Protein AF-A0A1W9QNJ8-F1 (afdb_monomer_lite)

Secondary structure (DSSP, 8-state):
---------SSS-SS-----------TT--HHHHTT--THHHHHHH-GGGSSSEEEEEEEEEEEETTEEEEEEEEEEE-TT-SSS-SEEEEE-SS---HHHHHHHHHHHHHHHHHHHHPPS--EEEEEEEEEEE-SSEEEEEEEE-SSS--GGGGGGGGEEEEEEEETTEEEEEEEEESS--GGGEEEEEEEEEEEE-TTSSEEEEEEEEEEEEEETTEEEEEEEEEEEEEEE-TTSPBP--TT--S-----TTS--B-----SS-STTHHHHHHTT--PPPSEEEEEEEEEEEEEEE-S--EE-STT-PPEE-TTTB-GGG-EEEEEEEEEEEEEEEEEETTEEEEEEEEEEEEEEEEEEEBPHHHHHHHHHHHHHHHTS-TTS------PPPPSEEEEEEEEEEEEEEEEEEE-

pLDDT: mean 83.43, std 15.2, range [30.61, 98.5]

Sequence (416 aa):
MKNFTLLSIIVLLFIQTSVFAQNTKPVNSNYLIENGISPRVLDAAASSFMQDGKFIENVIVKIKNNEGEKSYNVDLIFDPAYNEGMDIRAVINTKIVVKKNLKQLKKYLEKSHYFSRMSRKYLYDESTLKLISKSDNDLELEFYYQKNNIDPYLNYIKKIKGNIFIKDGVLDRVVLTNIKPLKNHITKYTKEVKFAKLDAGGYIITNTTENMTVEKKNSKTEIEISKNTTQYTDNENKELSWKGKPVEHKDYSNEETVNVKLGGTLPFLGKAATKMGFKLPRPFGIAAFVYAHNQNMEFTGLQVGIDGGDKVDLNSLFELEKSAVTQSTYMPLFKADLWIFPFLNVMVIGGAGQNELNGELVINEDKRKFVNDLGDALGNLPGWIIDWPDIPNVPRSMPIKTTITSEVYGGGFTLA

Foldseek 3Di:
DDDDDDDDDDPPDDDDDDDDDPPPQPDPDDLCVVLQHDPLVVVCLLPVLSDAFWFKKWKWKWKQKPVGIDIWTKIWTAALVDQQAFRIWIFGPDPDDDPVNLVVVQVVSLLSRLCSQVFDTDQWDPVAWDWDDDDPFKTKIKTAGDCPDGDPSSNQSNQKIKIWIGGNSHTAWIKIWGNQQDPQQFGTKIKIWGWFAFPVGYIHTAKIWIWTWHDDPPIIMIMIMIIGIQWTAHPVRHTGDGPPRDPDDDDCVPGDISGDRQDDPPQVCSSVCVSSSDDFDHFKDKDKDKDWDKDKDFDPFDWDDDPPDDTDGCCLFFPRRPKIKIKIKIKMKMKMWGHNHRFKIKMKMWIKIKIKIKIKTFTDPVVLCVQVVVLVVVVPDDVVVDDDPRRDRDDGIDIDTDMDMDIDIDIDMGGD

Structure (mmCIF, N/CA/C/O backbone):
data_AF-A0A1W9QNJ8-F1
#
_entry.id   AF-A0A1W9QNJ8-F1
#
loop_
_atom_site.group_PDB
_atom_site.id
_atom_site.type_symbol
_atom_site.label_atom_id
_atom_site.label_alt_id
_atom_site.label_comp_id
_atom_site.label_asym_id
_atom_site.label_entity_id
_atom_site.label_seq_id
_atom_site.pdbx_PDB_ins_code
_atom_site.Cartn_x
_atom_site.Cartn_y
_atom_site.Cartn_z
_atom_site.occupancy
_atom_site.B_iso_or_equiv
_atom_site.auth_seq_id
_atom_site.auth_comp_id
_atom_site.auth_asym_id
_atom_site.auth_atom_id
_atom_site.pdbx_PDB_model_num
ATOM 1 N N . MET A 1 1 ? -35.539 -58.472 61.396 1.00 35.50 1 MET A N 1
ATOM 2 C CA . MET A 1 1 ? -35.180 -59.654 60.573 1.00 35.50 1 MET A CA 1
ATOM 3 C C . MET A 1 1 ? -35.443 -59.279 59.120 1.00 35.50 1 MET A C 1
ATOM 5 O O . MET A 1 1 ? -36.554 -58.864 58.841 1.00 35.50 1 MET A O 1
ATOM 9 N N . LYS A 1 2 ? -34.389 -59.030 58.324 1.00 37.75 2 LYS A N 1
ATOM 10 C CA . LYS A 1 2 ? -33.803 -59.966 57.327 1.00 37.75 2 LYS A CA 1
ATOM 11 C C . LYS A 1 2 ? -34.854 -60.403 56.277 1.00 37.75 2 LYS A C 1
ATOM 13 O O . LYS A 1 2 ? -35.843 -60.986 56.682 1.00 37.75 2 LYS A O 1
ATOM 18 N N . ASN A 1 3 ? -34.728 -60.200 54.963 1.00 33.09 3 ASN A N 1
ATOM 19 C CA . ASN A 1 3 ? -33.534 -60.075 54.125 1.00 33.09 3 ASN A CA 1
ATOM 20 C C . ASN A 1 3 ? -33.822 -59.387 52.774 1.00 33.09 3 ASN A C 1
ATOM 22 O O . ASN A 1 3 ? -34.882 -59.560 52.181 1.00 33.09 3 ASN A O 1
ATOM 26 N N . PHE A 1 4 ? -32.793 -58.682 52.304 1.00 38.09 4 PHE A N 1
ATOM 27 C CA . PHE A 1 4 ? -32.527 -58.259 50.927 1.00 38.09 4 PHE A CA 1
ATOM 28 C C . PHE A 1 4 ? -32.351 -59.455 49.970 1.00 38.09 4 PHE A C 1
ATOM 30 O O . PHE A 1 4 ? -31.642 -60.394 50.320 1.00 38.09 4 PHE A O 1
ATOM 37 N N . THR A 1 5 ? -32.833 -59.316 48.730 1.00 36.34 5 THR A N 1
ATOM 38 C CA . THR A 1 5 ? -32.225 -59.860 47.492 1.00 36.34 5 THR A CA 1
ATOM 39 C C . THR A 1 5 ? -32.637 -58.931 46.344 1.00 36.34 5 THR A C 1
ATOM 41 O O . THR A 1 5 ? -33.814 -58.827 46.024 1.00 36.34 5 THR A O 1
ATOM 44 N N . LEU A 1 6 ? -31.757 -58.035 45.893 1.00 33.25 6 LEU A N 1
ATOM 45 C CA . LEU A 1 6 ? -30.790 -58.289 44.815 1.00 33.25 6 LEU A CA 1
ATOM 46 C C . LEU A 1 6 ? -31.464 -58.549 43.452 1.00 33.25 6 LEU A C 1
ATOM 48 O O . LEU A 1 6 ? -31.278 -59.592 42.838 1.00 33.25 6 LEU A O 1
ATOM 52 N N . LEU A 1 7 ? -32.238 -57.568 42.986 1.00 31.95 7 LEU A N 1
ATOM 53 C CA . LEU A 1 7 ? -32.415 -57.287 41.560 1.00 31.95 7 LEU A CA 1
ATOM 54 C C . LEU A 1 7 ? -32.620 -55.766 41.422 1.00 31.95 7 LEU A C 1
ATOM 56 O O . LEU A 1 7 ? -33.729 -55.250 41.469 1.00 31.95 7 LEU A O 1
ATOM 60 N N . SER A 1 8 ? -31.560 -54.993 41.639 1.00 31.19 8 SER A N 1
ATOM 61 C CA . SER A 1 8 ? -30.600 -54.622 40.590 1.00 31.19 8 SER A CA 1
ATOM 62 C C . SER A 1 8 ? -31.234 -53.637 39.605 1.00 31.19 8 SER A C 1
ATOM 64 O O . SER A 1 8 ? -31.892 -54.024 38.652 1.00 31.19 8 SER A O 1
ATOM 66 N N . ILE A 1 9 ? -31.238 -52.349 39.959 1.00 36.28 9 ILE A N 1
ATOM 67 C CA . ILE A 1 9 ? -30.134 -51.415 39.641 1.00 36.28 9 ILE A CA 1
ATOM 68 C C . ILE A 1 9 ? -30.145 -51.086 38.138 1.00 36.28 9 ILE A C 1
ATOM 70 O O . ILE A 1 9 ? -29.257 -51.502 37.411 1.00 36.28 9 ILE A O 1
ATOM 74 N N . ILE A 1 10 ? -31.168 -50.360 37.661 1.00 30.61 10 ILE A N 1
ATOM 75 C CA . ILE A 1 10 ? -31.122 -49.651 36.357 1.00 30.61 10 ILE A CA 1
ATOM 76 C C . ILE A 1 10 ? -31.786 -48.250 36.414 1.00 30.61 10 ILE A C 1
ATOM 78 O O . ILE A 1 10 ? -31.562 -47.432 35.534 1.00 30.61 10 ILE A O 1
ATOM 82 N N . VAL A 1 11 ? -32.535 -47.880 37.464 1.00 31.95 11 VAL A N 1
ATOM 83 C CA . VAL A 1 11 ? -33.364 -46.642 37.446 1.00 31.95 11 VAL A CA 1
ATOM 84 C C . VAL A 1 11 ? -32.899 -45.549 38.431 1.00 31.95 11 VAL A C 1
ATOM 86 O O . VAL A 1 11 ? -33.573 -44.549 38.631 1.00 31.95 11 VAL A O 1
ATOM 89 N N . LEU A 1 12 ? -31.709 -45.672 39.026 1.00 30.64 12 LEU A N 1
ATOM 90 C CA . LEU A 1 12 ? -31.221 -44.719 40.041 1.00 30.64 12 LEU A CA 1
ATOM 91 C C . LEU A 1 12 ? -29.763 -44.299 39.813 1.00 30.64 12 LEU A C 1
ATOM 93 O O . LEU A 1 12 ? -28.933 -44.354 40.713 1.00 30.64 12 LEU A O 1
ATOM 97 N N . LEU A 1 13 ? -29.446 -43.883 38.583 1.00 30.89 13 LEU A N 1
ATOM 98 C CA . LEU A 1 13 ? -28.125 -43.339 38.241 1.00 30.89 13 LEU A CA 1
ATOM 99 C C . LEU A 1 13 ? -28.193 -42.179 37.233 1.00 30.89 13 LEU A C 1
ATOM 101 O O . LEU A 1 13 ? -27.364 -42.082 36.339 1.00 30.89 13 LEU A O 1
ATOM 105 N N . PHE A 1 14 ? -29.179 -41.283 37.372 1.00 34.69 14 PHE A N 1
ATOM 106 C CA . PHE A 1 14 ? -29.235 -40.054 36.561 1.00 34.69 14 PHE A CA 1
ATOM 107 C C . PHE A 1 14 ? -29.582 -38.771 37.321 1.00 34.69 14 PHE A C 1
ATOM 109 O O . PHE A 1 14 ? -29.973 -37.781 36.711 1.00 34.69 14 PHE A O 1
ATOM 116 N N . ILE A 1 15 ? -29.387 -38.732 38.642 1.00 41.00 15 ILE A N 1
ATOM 117 C CA . ILE A 1 15 ? -29.412 -37.466 39.383 1.00 41.00 15 ILE A CA 1
ATOM 118 C C . ILE A 1 15 ? -28.297 -37.491 40.427 1.00 41.00 15 ILE A C 1
ATOM 120 O O . ILE A 1 15 ? -28.487 -38.026 41.513 1.00 41.00 15 ILE A O 1
ATOM 124 N N . GLN A 1 16 ? -27.136 -36.954 40.038 1.00 35.75 16 GLN A N 1
ATOM 125 C CA . GLN A 1 16 ? -26.162 -36.178 40.828 1.00 35.75 16 GLN A CA 1
ATOM 126 C C . GLN A 1 16 ? -24.748 -36.340 40.248 1.00 35.75 16 GLN A C 1
ATOM 128 O O . GLN A 1 16 ? -23.967 -37.179 40.679 1.00 35.75 16 GLN A O 1
ATOM 133 N N . THR A 1 17 ? -24.388 -35.451 39.324 1.00 34.91 17 THR A N 1
ATOM 134 C CA . THR A 1 17 ? -23.021 -34.919 39.266 1.00 34.91 17 THR A CA 1
ATOM 135 C C . THR A 1 17 ? -23.119 -33.404 39.218 1.00 34.91 17 THR A C 1
ATOM 137 O O . THR A 1 17 ? -23.254 -32.786 38.163 1.00 34.91 17 THR A O 1
ATOM 140 N N . SER A 1 18 ? -23.105 -32.808 40.404 1.00 34.09 18 SER A N 1
ATOM 141 C CA . SER A 1 18 ? -22.625 -31.452 40.610 1.00 34.09 18 SER A CA 1
ATOM 142 C C . SER A 1 18 ? -21.207 -31.317 40.050 1.00 34.09 18 SER A C 1
ATOM 144 O O . SER A 1 18 ? -20.355 -32.156 40.326 1.00 34.09 18 SER A O 1
ATOM 146 N N . VAL A 1 19 ? -21.001 -30.255 39.269 1.00 42.41 19 VAL A N 1
ATOM 147 C CA . VAL A 1 19 ? -19.830 -29.363 39.272 1.00 42.41 19 VAL A CA 1
ATOM 148 C C . VAL A 1 19 ? -18.533 -29.995 39.793 1.00 42.41 19 VAL A C 1
ATOM 150 O O . VAL A 1 19 ? -18.355 -30.085 40.997 1.00 42.41 19 VAL A O 1
ATOM 153 N N . PHE A 1 20 ? -17.619 -30.359 38.889 1.00 36.31 20 PHE A N 1
ATOM 154 C CA . PHE A 1 20 ? -16.214 -29.919 38.889 1.00 36.31 20 PHE A CA 1
ATOM 155 C C . PHE A 1 20 ? -15.519 -30.398 37.598 1.00 36.31 20 PHE A C 1
ATOM 157 O O . PHE A 1 20 ? -15.323 -31.584 37.374 1.00 36.31 20 PHE A O 1
ATOM 164 N N . ALA A 1 21 ? -15.160 -29.418 36.764 1.00 32.66 21 ALA A N 1
ATOM 165 C CA . ALA A 1 21 ? -14.053 -29.401 35.809 1.00 32.66 21 ALA A CA 1
ATOM 166 C C . ALA A 1 21 ? -13.803 -30.631 34.906 1.00 32.66 21 ALA A C 1
ATOM 168 O O . ALA A 1 21 ? -13.000 -31.506 35.216 1.00 32.66 21 ALA A O 1
ATOM 169 N N . GLN A 1 22 ? -14.231 -30.514 33.650 1.00 32.06 22 GLN A N 1
ATOM 170 C CA . GLN A 1 22 ? -13.251 -30.599 32.567 1.00 32.06 22 GLN A CA 1
ATOM 171 C C . GLN A 1 22 ? -13.170 -29.237 31.890 1.00 32.06 22 GLN A C 1
ATOM 173 O O . GLN A 1 22 ? -13.860 -28.928 30.928 1.00 32.06 22 GLN A O 1
ATOM 178 N N . ASN A 1 23 ? -12.274 -28.414 32.432 1.00 40.62 23 ASN A N 1
ATOM 179 C CA . ASN A 1 23 ? -11.726 -27.226 31.787 1.00 40.62 23 ASN A CA 1
ATOM 180 C C . ASN A 1 23 ? -10.755 -27.664 30.668 1.00 40.62 23 ASN A C 1
ATOM 182 O O . ASN A 1 23 ? -9.621 -27.196 30.571 1.00 40.62 23 ASN A O 1
ATOM 186 N N . THR A 1 24 ? -11.152 -28.655 29.869 1.00 38.31 24 THR A N 1
ATOM 187 C CA . THR A 1 24 ? -10.435 -29.016 28.656 1.00 38.31 24 THR A CA 1
ATOM 188 C C . THR A 1 24 ? -10.818 -27.962 27.641 1.00 38.31 24 THR A C 1
ATOM 190 O O . THR A 1 24 ? -11.959 -27.948 27.175 1.00 38.31 24 THR A O 1
ATOM 193 N N . LYS A 1 25 ? -9.881 -27.054 27.333 1.00 41.50 25 LYS A N 1
ATOM 194 C CA . LYS A 1 25 ? -10.007 -26.178 26.164 1.00 41.50 25 LYS A CA 1
ATOM 195 C C . LYS A 1 25 ? -10.493 -27.048 25.002 1.00 41.50 25 LYS A C 1
ATOM 197 O O . LYS A 1 25 ? -9.871 -28.093 24.775 1.00 41.50 25 LYS A O 1
ATOM 202 N N . PRO A 1 26 ? -11.593 -26.690 24.321 1.00 51.22 26 PRO A N 1
ATOM 203 C CA . PRO A 1 26 ? -12.058 -27.489 23.204 1.00 51.22 26 PRO A CA 1
ATOM 204 C C . PRO A 1 26 ? -10.905 -27.659 22.212 1.00 51.22 26 PRO A C 1
ATOM 206 O O . PRO A 1 26 ? -10.104 -26.740 22.011 1.00 51.22 26 PRO A O 1
ATOM 209 N N . VAL A 1 27 ? -10.772 -28.852 21.635 1.00 52.88 27 VAL A N 1
ATOM 210 C CA . VAL A 1 27 ? -9.726 -29.122 20.645 1.00 52.88 27 VAL A CA 1
ATOM 211 C C . VAL A 1 27 ? -9.900 -28.115 19.502 1.00 52.88 27 VAL A C 1
ATOM 213 O O . VAL A 1 27 ? -10.984 -28.019 18.934 1.00 52.88 27 VAL A O 1
ATOM 216 N N . ASN A 1 28 ? -8.849 -27.345 19.197 1.00 55.56 28 ASN A N 1
ATOM 217 C CA . ASN A 1 28 ? -8.860 -26.230 18.235 1.00 55.56 28 ASN A CA 1
ATOM 218 C C . ASN A 1 28 ? -9.749 -25.023 18.617 1.00 55.56 28 ASN A C 1
ATOM 220 O O . ASN A 1 28 ? -10.307 -24.373 17.735 1.00 55.56 28 ASN A O 1
ATOM 224 N N . SER A 1 29 ? -9.885 -24.703 19.909 1.00 64.56 29 SER A N 1
ATOM 225 C CA . SER A 1 29 ? -10.622 -23.521 20.376 1.00 64.56 29 SER A CA 1
ATOM 226 C C . SER A 1 29 ? -9.733 -22.505 21.092 1.00 64.56 29 SER A C 1
ATOM 228 O O . SER A 1 29 ? -8.834 -22.852 21.862 1.00 64.56 29 SER A O 1
ATOM 230 N N . ASN A 1 30 ? -10.025 -21.229 20.850 1.00 77.69 30 ASN A N 1
ATOM 231 C CA . ASN A 1 30 ? -9.426 -20.083 21.521 1.00 77.69 30 ASN A CA 1
ATOM 232 C C . ASN A 1 30 ? -10.533 -19.188 22.112 1.00 77.69 30 ASN A C 1
ATOM 234 O O . ASN A 1 30 ? -11.709 -19.337 21.778 1.00 77.69 30 ASN A O 1
ATOM 238 N N . TYR A 1 31 ? -10.157 -18.219 22.951 1.00 81.31 31 TYR A N 1
ATOM 239 C CA . TYR A 1 31 ? -11.117 -17.324 23.610 1.00 81.31 31 TYR A CA 1
ATOM 240 C C . TYR A 1 31 ? -12.030 -16.556 22.639 1.00 81.31 31 TYR A C 1
ATOM 242 O O . TYR A 1 31 ? -13.139 -16.189 23.015 1.00 81.31 31 TYR A O 1
ATOM 250 N N . LEU A 1 32 ? -11.598 -16.298 21.402 1.00 86.94 32 LEU A N 1
ATOM 251 C CA . LEU A 1 32 ? -12.436 -15.632 20.402 1.00 86.94 32 LEU A CA 1
ATOM 252 C C . LEU A 1 32 ? -13.525 -16.581 19.901 1.00 86.94 32 LEU A C 1
ATOM 254 O O . LEU A 1 32 ? -14.698 -16.216 19.911 1.00 86.94 32 LEU A O 1
ATOM 258 N N . ILE A 1 33 ? -13.153 -17.811 19.543 1.00 83.94 33 ILE A N 1
ATOM 259 C CA . ILE A 1 33 ? -14.079 -18.847 19.067 1.00 83.94 33 ILE A CA 1
ATOM 260 C C . ILE A 1 33 ? -15.103 -19.198 20.154 1.00 83.94 33 ILE A C 1
ATOM 262 O O . ILE A 1 33 ? -16.291 -19.283 19.854 1.00 83.94 33 ILE A O 1
ATOM 266 N N . GLU A 1 34 ? -14.674 -19.300 21.417 1.00 82.81 34 GLU A N 1
ATOM 267 C CA . GLU A 1 34 ? -15.561 -19.536 22.571 1.00 82.81 34 GLU A CA 1
ATOM 268 C C . GLU A 1 34 ? -16.634 -18.449 22.731 1.00 82.81 34 GLU A C 1
ATOM 270 O O . GLU A 1 34 ? -17.735 -18.731 23.193 1.00 82.81 34 GLU A O 1
ATOM 275 N N . ASN A 1 35 ? -16.339 -17.217 22.304 1.00 83.88 35 ASN A N 1
ATOM 276 C CA . ASN A 1 35 ? -17.273 -16.089 22.329 1.00 83.88 35 ASN A CA 1
ATOM 277 C C . ASN A 1 35 ? -17.958 -15.848 20.965 1.00 83.88 35 ASN A C 1
ATOM 279 O O . ASN A 1 35 ? -18.592 -14.812 20.753 1.00 83.88 35 ASN A O 1
ATOM 283 N N . GLY A 1 36 ? -17.828 -16.774 20.005 1.00 84.50 36 GLY A N 1
ATOM 284 C CA . GLY A 1 36 ? -18.403 -16.638 18.661 1.00 84.50 36 GLY A CA 1
ATOM 285 C C . GLY A 1 36 ? -17.806 -15.482 17.847 1.00 84.50 36 GLY A C 1
ATOM 286 O O . GLY A 1 36 ? -18.458 -14.935 16.956 1.00 84.50 36 GLY A O 1
ATOM 287 N N . ILE A 1 37 ? -16.579 -15.070 18.168 1.00 89.25 37 ILE A N 1
ATOM 288 C CA . ILE A 1 37 ? -15.859 -13.983 17.510 1.00 89.25 37 ILE A CA 1
ATOM 289 C C . ILE A 1 37 ? -14.911 -14.585 16.475 1.00 89.25 37 ILE A C 1
ATOM 291 O O . ILE A 1 37 ? -13.960 -15.293 16.802 1.00 89.25 37 ILE A O 1
ATOM 295 N N . SER A 1 38 ? -15.151 -14.273 15.202 1.00 88.69 38 SER A N 1
ATOM 296 C CA . SER A 1 38 ? -14.244 -14.671 14.125 1.00 88.69 38 SER A CA 1
ATOM 297 C C . SER A 1 38 ? -12.918 -13.910 14.233 1.00 88.69 38 SER A C 1
ATOM 299 O O . SER A 1 38 ? -12.949 -12.678 14.246 1.00 88.69 38 SER A O 1
ATOM 301 N N . PRO A 1 39 ? -11.749 -14.581 14.198 1.00 88.00 39 PRO A N 1
ATOM 302 C CA . PRO A 1 39 ? -10.448 -13.907 14.190 1.00 88.00 39 PRO A CA 1
ATOM 303 C C . PRO A 1 39 ? -10.268 -12.897 13.045 1.00 88.00 39 PRO A C 1
ATOM 305 O O . PRO A 1 39 ? -9.499 -11.949 13.178 1.00 88.00 39 PRO A O 1
ATOM 308 N N . ARG A 1 40 ? -11.026 -13.033 11.941 1.00 86.31 40 ARG A N 1
ATOM 309 C CA . ARG A 1 40 ? -11.013 -12.078 10.814 1.00 86.31 40 ARG A CA 1
ATOM 310 C C . ARG A 1 40 ? -11.411 -10.657 11.230 1.00 86.31 40 ARG A C 1
ATOM 312 O O . ARG A 1 40 ? -11.015 -9.702 10.569 1.00 86.31 40 ARG A O 1
ATOM 319 N N . VAL A 1 41 ? -12.144 -10.490 12.333 1.00 90.38 41 VAL A N 1
ATOM 320 C CA . VAL A 1 41 ? -12.492 -9.163 12.866 1.00 90.38 41 VAL A CA 1
ATOM 321 C C . VAL A 1 41 ? -11.253 -8.372 13.310 1.00 90.38 41 VAL A C 1
ATOM 323 O O . VAL A 1 41 ? -11.240 -7.144 13.258 1.00 90.38 41 VAL A O 1
ATOM 326 N N . LEU A 1 42 ? -10.178 -9.068 13.694 1.00 92.25 42 LEU A N 1
ATOM 327 C CA . LEU A 1 42 ? -8.919 -8.442 14.094 1.00 92.25 42 LEU A CA 1
ATOM 328 C C . LEU A 1 42 ? -8.149 -7.899 12.888 1.00 92.25 42 LEU A C 1
ATOM 330 O O . LEU A 1 42 ? -7.468 -6.884 12.999 1.00 92.25 42 LEU A O 1
ATOM 334 N N . ASP A 1 43 ? -8.321 -8.503 11.713 1.00 90.69 43 ASP A N 1
ATOM 335 C CA . ASP A 1 43 ? -7.796 -7.951 10.465 1.00 90.69 43 ASP A CA 1
ATOM 336 C C . ASP A 1 43 ? -8.528 -6.647 10.096 1.00 90.69 43 ASP A C 1
ATOM 338 O O . ASP A 1 43 ? -7.900 -5.647 9.739 1.00 90.69 43 ASP A O 1
ATOM 342 N N . ALA A 1 44 ? -9.854 -6.617 10.270 1.00 91.62 44 ALA A N 1
ATOM 343 C CA . ALA A 1 44 ? -10.656 -5.404 10.109 1.00 91.62 44 ALA A CA 1
ATOM 344 C C . ALA A 1 44 ? -10.238 -4.303 11.105 1.00 91.62 44 ALA A C 1
ATOM 346 O O . ALA A 1 44 ? -10.193 -3.122 10.752 1.00 91.62 44 ALA A O 1
ATOM 347 N N . ALA A 1 45 ? -9.825 -4.672 12.325 1.00 93.56 45 ALA A N 1
ATOM 348 C CA . ALA A 1 45 ? -9.253 -3.718 13.274 1.00 93.56 45 ALA A CA 1
ATOM 349 C C . ALA A 1 45 ? -7.957 -3.068 12.748 1.00 93.56 45 ALA A C 1
ATOM 351 O O . ALA A 1 45 ? -7.712 -1.884 12.998 1.00 93.56 45 ALA A O 1
ATOM 352 N N . ALA A 1 46 ? -7.131 -3.788 11.978 1.00 91.56 46 ALA A N 1
ATOM 353 C CA . ALA A 1 46 ? -5.961 -3.195 11.330 1.00 91.56 46 ALA A CA 1
ATOM 354 C C . ALA A 1 46 ? -6.379 -2.142 10.288 1.00 91.56 46 ALA A C 1
ATOM 356 O O . ALA A 1 46 ? -5.848 -1.023 10.285 1.00 91.56 46 ALA A O 1
ATOM 357 N N . SER A 1 47 ? -7.369 -2.460 9.448 1.00 91.31 47 SER A N 1
ATOM 358 C CA . SER A 1 47 ? -7.888 -1.572 8.404 1.00 91.31 47 SER A CA 1
ATOM 359 C C . SER A 1 47 ? -9.360 -1.849 8.089 1.00 91.31 47 SER A C 1
ATOM 361 O O . SER A 1 47 ? -9.722 -2.986 7.794 1.00 91.31 47 SER A O 1
ATOM 363 N N . SER A 1 48 ? -10.191 -0.799 8.045 1.00 91.69 48 SER A N 1
ATOM 364 C CA . SER A 1 48 ? -11.624 -0.929 7.741 1.00 91.69 48 SER A CA 1
ATOM 365 C C . SER A 1 48 ? -11.896 -1.499 6.347 1.00 91.69 48 SER A C 1
ATOM 367 O O . SER A 1 48 ? -12.900 -2.176 6.157 1.00 91.69 48 SER A O 1
ATOM 369 N N . PHE A 1 49 ? -10.961 -1.338 5.405 1.00 90.69 49 PHE A N 1
ATOM 370 C CA . PHE A 1 49 ? -11.029 -1.920 4.058 1.00 90.69 49 PHE A CA 1
ATOM 371 C C . PHE A 1 49 ? -10.781 -3.438 4.006 1.00 90.69 49 PHE A C 1
ATOM 373 O O . PHE A 1 49 ? -10.746 -4.005 2.919 1.00 90.69 49 PHE A O 1
ATOM 380 N N . MET A 1 50 ? -10.557 -4.095 5.150 1.00 89.06 50 MET A N 1
ATOM 381 C CA . MET A 1 50 ? -10.546 -5.561 5.252 1.00 89.06 50 MET A CA 1
ATOM 382 C C . MET A 1 50 ? -11.909 -6.141 5.652 1.00 89.06 50 MET A C 1
ATOM 384 O O . MET A 1 50 ? -12.045 -7.363 5.734 1.00 89.06 50 MET A O 1
ATOM 388 N N . GLN A 1 51 ? -12.903 -5.285 5.908 1.00 89.50 51 GLN A N 1
ATOM 389 C CA . GLN A 1 51 ? -14.289 -5.718 6.035 1.00 89.50 51 GLN A CA 1
ATOM 390 C C . GLN A 1 51 ? -14.833 -6.131 4.668 1.00 89.50 51 GLN A C 1
ATOM 392 O O . GLN A 1 51 ? -14.471 -5.558 3.640 1.00 89.50 51 GLN A O 1
ATOM 397 N N . ASP A 1 52 ? -15.717 -7.123 4.676 1.00 88.12 52 ASP A N 1
ATOM 398 C CA . ASP A 1 52 ? -16.495 -7.485 3.495 1.00 88.12 52 ASP A CA 1
ATOM 399 C C . ASP A 1 52 ? -17.605 -6.416 3.266 1.00 88.12 52 ASP A C 1
ATOM 401 O O . ASP A 1 52 ? -17.756 -5.493 4.073 1.00 88.12 52 ASP A O 1
ATOM 405 N N . GLY A 1 53 ? -18.376 -6.500 2.176 1.00 90.44 53 GLY A N 1
ATOM 406 C CA . GLY A 1 53 ? -19.491 -5.581 1.902 1.00 90.44 53 GLY A CA 1
ATOM 407 C C . GLY A 1 53 ? -19.112 -4.190 1.368 1.00 90.44 53 GLY A C 1
ATOM 408 O O . GLY A 1 53 ? -17.984 -3.930 0.945 1.00 90.44 53 GLY A O 1
ATOM 409 N N . LYS A 1 54 ? -20.105 -3.297 1.354 1.00 93.81 54 LYS A N 1
ATOM 410 C CA . LYS A 1 54 ? -20.012 -1.884 0.956 1.00 93.81 54 LYS A CA 1
ATOM 411 C C . LYS A 1 54 ? -20.273 -1.016 2.173 1.00 93.81 54 LYS A C 1
ATOM 413 O O . LYS A 1 54 ? -21.169 -1.322 2.956 1.00 93.81 54 LYS A O 1
ATOM 418 N N . PHE A 1 55 ? -19.552 0.084 2.329 1.00 94.25 55 PHE A N 1
ATOM 419 C CA . PHE A 1 55 ? -19.772 0.963 3.473 1.00 94.25 55 PHE A CA 1
ATOM 420 C C . PHE A 1 55 ? -19.393 2.409 3.196 1.00 94.25 55 PHE A C 1
ATOM 422 O O . PHE A 1 55 ? -18.607 2.715 2.297 1.00 94.25 55 PHE A O 1
ATOM 429 N N . ILE A 1 56 ? -19.955 3.296 4.012 1.00 94.88 56 ILE A N 1
ATOM 430 C CA . ILE A 1 56 ? -19.626 4.716 4.027 1.00 94.88 56 ILE A CA 1
ATOM 431 C C . ILE A 1 56 ? -19.139 5.080 5.425 1.00 94.88 56 ILE A C 1
ATOM 433 O O . ILE A 1 56 ? -19.806 4.792 6.418 1.00 94.88 56 ILE A O 1
ATOM 437 N N . GLU A 1 57 ? -17.979 5.726 5.492 1.00 94.94 57 GLU A N 1
ATOM 438 C CA . GLU A 1 57 ? -17.388 6.248 6.723 1.00 94.94 57 GLU A CA 1
ATOM 439 C C . GLU A 1 57 ? -17.296 7.774 6.644 1.00 94.94 57 GLU A C 1
ATOM 441 O O . GLU A 1 57 ? -16.619 8.315 5.770 1.00 94.94 57 GLU A O 1
ATOM 446 N N . ASN A 1 58 ? -17.908 8.483 7.593 1.00 94.81 58 ASN A N 1
ATOM 447 C CA . ASN A 1 58 ? -17.601 9.891 7.811 1.00 94.81 58 ASN A CA 1
ATOM 448 C C . ASN A 1 58 ? -16.256 10.002 8.536 1.00 94.81 58 ASN A C 1
ATOM 450 O O . ASN A 1 58 ? -16.106 9.483 9.642 1.00 94.81 58 ASN A O 1
ATOM 454 N N . VAL A 1 59 ? -15.283 10.668 7.918 1.00 94.94 59 VAL A N 1
ATOM 455 C CA . VAL A 1 59 ? -13.915 10.797 8.422 1.00 94.94 59 VAL A CA 1
ATOM 456 C C . VAL A 1 59 ? -13.602 12.246 8.756 1.00 94.94 59 VAL A C 1
ATOM 458 O O . VAL A 1 59 ? -13.587 13.121 7.890 1.00 94.94 59 VAL A O 1
ATOM 461 N N . ILE A 1 60 ? -13.266 12.478 10.019 1.00 93.81 60 ILE A N 1
ATOM 462 C CA . ILE A 1 60 ? -12.802 13.759 10.536 1.00 93.81 60 ILE A CA 1
ATOM 463 C C . ILE A 1 60 ? -11.319 13.628 10.875 1.00 93.81 60 ILE A C 1
ATOM 465 O O . ILE A 1 60 ? -10.936 12.807 11.703 1.00 93.81 60 ILE A O 1
ATOM 469 N N . VAL A 1 61 ? -10.479 14.444 10.241 1.00 93.06 61 VAL A N 1
ATOM 470 C CA . VAL A 1 61 ? -9.037 14.511 10.507 1.00 93.06 61 VAL A CA 1
ATOM 471 C C . VAL A 1 61 ? -8.720 15.843 11.162 1.00 93.06 61 VAL A C 1
ATOM 473 O O . VAL A 1 61 ? -8.819 16.881 10.508 1.00 93.06 61 VAL A O 1
ATOM 476 N N . LYS A 1 62 ? -8.283 15.814 12.419 1.00 93.62 62 LYS A N 1
ATOM 477 C CA . LYS A 1 62 ? -7.770 16.981 13.137 1.00 93.62 62 LYS A CA 1
ATOM 478 C C . LYS A 1 62 ? -6.254 16.914 13.211 1.00 93.62 62 LYS A C 1
ATOM 480 O O . LYS A 1 62 ? -5.679 15.883 13.549 1.00 93.62 62 LYS A O 1
ATOM 485 N N . ILE A 1 63 ? -5.598 18.018 12.880 1.00 92.88 63 ILE A N 1
ATOM 486 C CA . ILE A 1 63 ? -4.146 18.165 12.926 1.00 92.88 63 ILE A CA 1
ATOM 487 C C . ILE A 1 63 ? -3.839 19.372 13.794 1.00 92.88 63 ILE A C 1
ATOM 489 O O . ILE A 1 63 ? -4.184 20.495 13.429 1.00 92.88 63 ILE A O 1
ATOM 493 N N . LYS A 1 64 ? -3.149 19.139 14.906 1.00 94.50 64 LYS A N 1
ATOM 494 C CA . LYS A 1 64 ? -2.700 20.168 15.835 1.00 94.50 64 LYS A CA 1
ATOM 495 C C . LYS A 1 64 ? -1.181 20.262 15.798 1.00 94.50 64 LYS A C 1
ATOM 497 O O . LYS A 1 64 ? -0.478 19.283 16.047 1.00 94.50 64 LYS A O 1
ATOM 502 N N . ASN A 1 65 ? -0.665 21.435 15.460 1.00 92.06 65 ASN A N 1
ATOM 503 C CA . ASN A 1 65 ? 0.765 21.732 15.444 1.00 92.06 65 ASN A CA 1
ATOM 504 C C . ASN A 1 65 ? 1.036 23.076 16.144 1.00 92.06 65 ASN A C 1
ATOM 506 O O . ASN A 1 65 ? 0.126 23.703 16.681 1.00 92.06 65 ASN A O 1
ATOM 510 N N . ASN A 1 66 ? 2.289 23.534 16.112 1.00 84.69 66 ASN A N 1
ATOM 511 C CA . ASN A 1 66 ? 2.687 24.819 16.697 1.00 84.69 66 ASN A CA 1
ATOM 512 C C . ASN A 1 66 ? 1.980 26.038 16.056 1.00 84.69 66 ASN A C 1
ATOM 514 O O . ASN A 1 66 ? 1.973 27.106 16.653 1.00 84.69 66 ASN A O 1
ATOM 518 N N . GLU A 1 67 ? 1.422 25.899 14.849 1.00 84.38 67 GLU A N 1
ATOM 519 C CA . GLU A 1 67 ? 0.763 26.977 14.094 1.00 84.38 67 GLU A CA 1
ATOM 520 C C . GLU A 1 67 ? -0.756 27.031 14.341 1.00 84.38 67 GLU A C 1
ATOM 522 O O . GLU A 1 67 ? -1.407 27.984 13.919 1.00 84.38 67 GLU A O 1
ATOM 527 N N . GLY A 1 68 ? -1.336 26.010 14.984 1.00 89.38 68 GLY A N 1
ATOM 528 C CA . GLY A 1 68 ? -2.764 25.928 15.289 1.00 89.38 68 GLY A CA 1
ATOM 529 C C . GLY A 1 68 ? -3.379 24.557 15.003 1.00 89.38 68 GLY A C 1
ATOM 530 O O . GLY A 1 68 ? -2.689 23.551 14.822 1.00 89.38 68 GLY A O 1
ATOM 531 N N . GLU A 1 69 ? -4.710 24.523 14.969 1.00 92.25 69 GLU A N 1
ATOM 532 C CA . GLU A 1 69 ? -5.502 23.324 14.694 1.00 92.25 69 GLU A CA 1
ATOM 533 C C . GLU A 1 69 ? -6.217 23.443 13.343 1.00 92.25 69 GLU A C 1
ATOM 535 O O . GLU A 1 69 ? -6.801 24.476 13.014 1.00 92.25 69 GLU A O 1
ATOM 540 N N . LYS A 1 70 ? -6.160 22.380 12.538 1.00 89.56 70 LYS A N 1
ATOM 541 C CA . LYS A 1 70 ? -6.876 22.258 11.262 1.00 89.56 70 LYS A CA 1
ATOM 542 C C . LYS A 1 70 ? -7.736 21.007 11.297 1.00 89.56 70 LYS A C 1
ATOM 544 O O . LYS A 1 70 ? -7.245 19.952 11.684 1.00 89.56 70 LYS A O 1
ATOM 549 N N . SER A 1 71 ? -8.981 21.119 10.845 1.00 90.50 71 SER A N 1
ATOM 550 C CA . SER A 1 71 ? -9.920 20.002 10.756 1.00 90.50 71 SER A CA 1
ATOM 551 C C . SER A 1 71 ? -10.401 19.816 9.319 1.00 90.50 71 SER A C 1
ATOM 553 O O . SER A 1 71 ? -10.679 20.793 8.621 1.00 90.50 71 SER A O 1
ATOM 555 N N . TYR A 1 72 ? -10.483 18.564 8.879 1.00 88.31 72 TYR A N 1
ATOM 556 C CA . TYR A 1 72 ? -10.973 18.169 7.562 1.00 88.31 72 TYR A CA 1
ATOM 557 C C . TYR A 1 72 ? -12.067 17.122 7.727 1.00 88.31 72 TYR A C 1
ATOM 559 O O . TYR A 1 72 ? -11.877 16.164 8.468 1.00 88.31 72 TYR A O 1
ATOM 567 N N . ASN A 1 73 ? -13.177 17.288 7.013 1.00 91.88 73 ASN A N 1
ATOM 568 C CA . ASN A 1 73 ? -14.291 16.345 6.986 1.00 91.88 73 ASN A CA 1
ATOM 569 C C . ASN A 1 73 ? -14.448 15.776 5.569 1.00 91.88 73 ASN A C 1
ATOM 571 O O . ASN A 1 73 ? -14.581 16.535 4.599 1.00 91.88 73 ASN A O 1
ATOM 575 N N . VAL A 1 74 ? -14.394 14.450 5.466 1.00 91.38 74 VAL A N 1
ATOM 576 C CA . VAL A 1 74 ? -14.473 13.688 4.220 1.00 91.38 74 VAL A CA 1
ATOM 577 C C . VAL A 1 74 ? -15.349 12.464 4.446 1.00 91.38 74 VAL A C 1
ATOM 579 O O . VAL A 1 74 ? -15.095 11.705 5.372 1.00 91.38 74 VAL A O 1
ATOM 582 N N . ASP A 1 75 ? -16.320 12.224 3.575 1.00 93.00 75 ASP A N 1
ATOM 583 C CA . ASP A 1 75 ? -17.016 10.938 3.539 1.00 93.00 75 ASP A CA 1
ATOM 584 C C . ASP A 1 75 ? -16.249 9.983 2.617 1.00 93.00 75 ASP A C 1
ATOM 586 O O . ASP A 1 75 ? -16.028 10.285 1.443 1.00 93.00 75 ASP A O 1
ATOM 590 N N . LEU A 1 76 ? -15.790 8.852 3.152 1.00 93.62 76 LEU A N 1
ATOM 591 C CA . LEU A 1 76 ? -15.170 7.773 2.389 1.00 93.62 76 LEU A CA 1
ATOM 592 C C . LEU A 1 76 ? -16.234 6.758 1.996 1.00 93.62 76 LEU A C 1
ATOM 594 O O . LEU A 1 76 ? -16.973 6.270 2.844 1.00 93.62 76 LEU A O 1
ATOM 598 N N . ILE A 1 77 ? -16.271 6.414 0.715 1.00 92.81 77 ILE A N 1
ATOM 599 C CA . ILE A 1 77 ? -17.215 5.457 0.144 1.00 92.81 77 ILE A CA 1
ATOM 600 C C . ILE A 1 77 ? -16.405 4.257 -0.331 1.00 92.81 77 ILE A C 1
ATOM 602 O O . ILE A 1 77 ? -15.572 4.412 -1.227 1.00 92.81 77 ILE A O 1
ATOM 606 N N . PHE A 1 78 ? -16.646 3.085 0.254 1.00 92.81 78 PHE A N 1
ATOM 607 C CA . PHE A 1 78 ? -16.105 1.813 -0.211 1.00 92.81 78 PHE A CA 1
ATOM 608 C C . PHE A 1 78 ? -17.196 0.996 -0.900 1.00 92.81 78 PHE A C 1
ATOM 610 O O . PHE A 1 78 ? -18.181 0.600 -0.279 1.00 92.81 78 PHE A O 1
ATOM 617 N N . ASP A 1 79 ? -17.004 0.740 -2.189 1.00 90.31 79 ASP A N 1
ATOM 618 C CA . ASP A 1 79 ? -17.888 -0.063 -3.020 1.00 90.31 79 ASP A CA 1
ATOM 619 C C . ASP A 1 79 ? -17.069 -0.975 -3.952 1.00 90.31 79 ASP A C 1
ATOM 621 O O . ASP A 1 79 ? -16.682 -0.550 -5.046 1.00 90.31 79 ASP A O 1
ATOM 625 N N . PRO A 1 80 ? -16.824 -2.244 -3.571 1.00 85.69 80 PRO A N 1
ATOM 626 C CA . PRO A 1 80 ? -16.115 -3.212 -4.410 1.00 85.69 80 PRO A CA 1
ATOM 627 C C . PRO A 1 80 ? -16.817 -3.547 -5.737 1.00 85.69 80 PRO A C 1
ATOM 629 O O . PRO A 1 80 ? -16.200 -4.173 -6.611 1.00 85.69 80 PRO A O 1
ATOM 632 N N . ALA A 1 81 ? -18.094 -3.187 -5.907 1.00 84.19 81 ALA A N 1
ATOM 633 C CA . ALA A 1 81 ? -18.828 -3.411 -7.147 1.00 84.19 81 ALA A CA 1
ATOM 634 C C . ALA A 1 81 ? -18.616 -2.281 -8.169 1.00 84.19 81 ALA A C 1
ATOM 636 O O . ALA A 1 81 ? -18.809 -2.520 -9.363 1.00 84.19 81 ALA A O 1
ATOM 637 N N . TYR A 1 82 ? -18.137 -1.105 -7.750 1.00 81.62 82 TYR A N 1
ATOM 638 C CA . TYR A 1 82 ? -17.975 0.063 -8.615 1.00 81.62 82 TYR A CA 1
ATOM 639 C C . TYR A 1 82 ? -17.088 -0.242 -9.835 1.00 81.62 82 TYR A C 1
ATOM 641 O O . TYR A 1 82 ? -16.033 -0.872 -9.740 1.00 81.62 82 TYR A O 1
ATOM 649 N N . ASN A 1 83 ? -17.555 0.120 -11.026 1.00 69.12 83 ASN A N 1
ATOM 650 C CA . ASN A 1 83 ? -16.986 -0.303 -12.312 1.00 69.12 83 ASN A CA 1
ATOM 651 C C . ASN A 1 83 ? -16.124 0.776 -12.990 1.00 69.12 83 ASN A C 1
ATOM 653 O O . ASN A 1 83 ? -15.287 0.449 -13.831 1.00 69.12 83 ASN A O 1
ATOM 657 N N . GLU A 1 84 ? -16.293 2.048 -12.629 1.00 66.69 84 GLU A N 1
ATOM 658 C CA . GLU A 1 84 ? -15.637 3.170 -13.313 1.00 66.69 84 GLU A CA 1
ATOM 659 C C . GLU A 1 84 ? -14.317 3.625 -12.682 1.00 66.69 84 GLU A C 1
ATOM 661 O O . GLU A 1 84 ? -13.736 4.634 -13.091 1.00 66.69 84 GLU A O 1
ATOM 666 N N . GLY A 1 85 ? -13.796 2.903 -11.697 1.00 67.25 85 GLY A N 1
ATOM 667 C CA . GLY A 1 85 ? -12.626 3.374 -10.982 1.00 67.25 85 GLY A CA 1
ATOM 668 C C . GLY A 1 85 ? -12.147 2.427 -9.905 1.00 67.25 85 GLY A C 1
ATOM 669 O O . GLY A 1 85 ? -12.325 1.215 -9.977 1.00 67.25 85 GLY A O 1
ATOM 670 N N . MET A 1 86 ? -11.506 3.025 -8.914 1.00 77.00 86 MET A N 1
ATOM 671 C CA . MET A 1 86 ? -11.172 2.353 -7.672 1.00 77.00 86 MET A CA 1
ATOM 672 C C . MET A 1 86 ? -12.425 2.156 -6.827 1.00 77.00 86 MET A C 1
ATOM 674 O O . MET A 1 86 ? -13.365 2.947 -6.907 1.00 77.00 86 MET A O 1
ATOM 678 N N . ASP A 1 87 ? -12.394 1.157 -5.957 1.00 84.44 87 ASP A N 1
ATOM 679 C CA . ASP A 1 87 ? -13.513 0.835 -5.069 1.00 84.44 87 ASP A CA 1
ATOM 680 C C . ASP A 1 87 ? -13.648 1.832 -3.919 1.00 84.44 87 ASP A C 1
ATOM 682 O O . ASP A 1 87 ? -14.610 1.781 -3.166 1.00 84.44 87 ASP A O 1
ATOM 686 N N . ILE A 1 88 ? -12.678 2.737 -3.764 1.00 89.19 88 ILE A N 1
ATOM 687 C CA . ILE A 1 88 ? -12.664 3.751 -2.716 1.00 89.19 88 ILE A CA 1
ATOM 688 C C . ILE A 1 88 ? -12.748 5.133 -3.351 1.00 89.19 88 ILE A C 1
ATOM 690 O O . ILE A 1 88 ? -11.883 5.538 -4.135 1.00 89.19 88 ILE A O 1
ATOM 694 N N . ARG A 1 89 ? -13.774 5.877 -2.951 1.00 90.31 89 ARG A N 1
ATOM 695 C CA . ARG A 1 89 ? -14.043 7.255 -3.362 1.00 90.31 89 ARG A CA 1
ATOM 696 C C . ARG A 1 89 ? -14.163 8.145 -2.130 1.00 90.31 89 ARG A C 1
ATOM 698 O O . ARG A 1 89 ? -14.342 7.654 -1.018 1.00 90.31 89 ARG A O 1
ATOM 705 N N . ALA A 1 90 ? -14.044 9.453 -2.326 1.00 90.88 90 ALA A N 1
ATOM 706 C CA . ALA A 1 90 ? -14.172 10.419 -1.244 1.00 90.88 90 ALA A CA 1
ATOM 707 C C . ALA A 1 90 ? -15.024 11.620 -1.651 1.00 90.88 90 ALA A C 1
ATOM 709 O O . ALA A 1 90 ? -14.811 12.173 -2.728 1.00 90.88 90 ALA A O 1
ATOM 710 N N . VAL A 1 91 ? -15.912 12.067 -0.768 1.00 90.56 91 VAL A N 1
ATOM 711 C CA . VAL A 1 91 ? -16.651 13.329 -0.900 1.00 90.56 91 VAL A CA 1
ATOM 712 C C . VAL A 1 91 ? -16.110 14.309 0.126 1.00 90.56 91 VAL A C 1
ATOM 714 O O . VAL A 1 91 ? -16.033 14.015 1.319 1.00 90.56 91 VAL A O 1
ATOM 717 N N . ILE A 1 92 ? -15.645 15.464 -0.346 1.00 86.94 92 ILE A N 1
ATOM 718 C CA . ILE A 1 92 ? -15.048 16.484 0.513 1.00 86.94 92 ILE A CA 1
ATOM 719 C C . ILE A 1 92 ? -16.161 17.395 1.025 1.00 86.94 92 ILE A C 1
ATOM 721 O O . ILE A 1 92 ? -16.673 18.226 0.287 1.00 86.94 92 ILE A O 1
ATOM 725 N N . ASN A 1 93 ? -16.447 17.319 2.323 1.00 84.44 93 ASN A N 1
ATOM 726 C CA . ASN A 1 93 ? -17.459 18.159 2.972 1.00 84.44 93 ASN A CA 1
ATOM 727 C C . ASN A 1 93 ? -16.903 19.519 3.438 1.00 84.44 93 ASN A C 1
ATOM 729 O O . ASN A 1 93 ? -17.611 20.344 4.010 1.00 84.44 93 ASN A O 1
ATOM 733 N N . THR A 1 94 ? -15.602 19.758 3.250 1.00 78.81 94 THR A N 1
ATOM 734 C CA . THR A 1 94 ? -14.915 20.958 3.747 1.00 78.81 94 THR A CA 1
ATOM 735 C C . THR A 1 94 ? -14.795 22.004 2.637 1.00 78.81 94 THR A C 1
ATOM 737 O O . THR A 1 94 ? -14.212 21.722 1.594 1.00 78.81 94 THR A O 1
ATOM 740 N N . LYS A 1 95 ? -15.280 23.233 2.872 1.00 68.25 95 LYS A N 1
ATOM 741 C CA . LYS A 1 95 ? -15.402 24.288 1.840 1.00 68.25 95 LYS A CA 1
ATOM 742 C C . LYS A 1 95 ? -14.085 24.712 1.171 1.00 68.25 95 LYS A C 1
ATOM 744 O O . LYS A 1 95 ? -14.108 25.180 0.039 1.00 68.25 95 LYS A O 1
ATOM 749 N N . ILE A 1 96 ? -12.942 24.588 1.853 1.00 67.25 96 ILE A N 1
ATOM 750 C CA . ILE A 1 96 ? -11.635 25.012 1.327 1.00 67.25 96 ILE A CA 1
ATOM 751 C C . ILE A 1 96 ? -10.625 23.881 1.518 1.00 67.25 96 ILE A C 1
ATOM 753 O O . ILE A 1 96 ? -10.151 23.630 2.626 1.00 67.25 96 ILE A O 1
ATOM 757 N N . VAL A 1 97 ? -10.248 23.219 0.421 1.00 69.25 97 VAL A N 1
ATOM 758 C CA . VAL A 1 97 ? -9.170 22.223 0.413 1.00 69.25 97 VAL A CA 1
ATOM 759 C C . VAL A 1 97 ? -8.048 22.677 -0.508 1.00 69.25 97 VAL A C 1
ATOM 761 O O . VAL A 1 97 ? -8.205 22.810 -1.718 1.00 69.25 97 VAL A O 1
ATOM 764 N N . VAL A 1 98 ? -6.866 22.883 0.071 1.00 74.19 98 VAL A N 1
ATOM 765 C CA . VAL A 1 98 ? -5.658 23.245 -0.679 1.00 74.19 98 VAL A CA 1
ATOM 766 C C . VAL A 1 98 ? -5.270 22.101 -1.627 1.00 74.19 98 VAL A C 1
ATOM 768 O O . VAL A 1 98 ? -5.277 20.933 -1.236 1.00 74.19 98 VAL A O 1
ATOM 771 N N . LYS A 1 99 ? -4.828 22.420 -2.853 1.00 75.62 99 LYS A N 1
ATOM 772 C CA . LYS A 1 99 ? -4.406 21.449 -3.893 1.00 75.62 99 LYS A CA 1
ATOM 773 C C . LYS A 1 99 ? -3.450 20.356 -3.383 1.00 75.62 99 LYS A C 1
ATOM 775 O O . LYS A 1 99 ? -3.526 19.202 -3.807 1.00 75.62 99 LYS A O 1
ATOM 780 N N . LYS A 1 100 ? -2.551 20.703 -2.454 1.00 74.38 100 LYS A N 1
ATOM 781 C CA . LYS A 1 100 ? -1.625 19.760 -1.802 1.00 74.38 100 LYS A CA 1
ATOM 782 C C . LYS A 1 100 ? -2.364 18.667 -1.017 1.00 74.38 100 LYS A C 1
ATOM 784 O O . LYS A 1 100 ? -1.991 17.501 -1.133 1.00 74.38 100 LYS A O 1
ATOM 789 N N . ASN A 1 101 ? -3.411 19.027 -0.278 1.00 79.38 101 ASN A N 1
ATOM 790 C CA . ASN A 1 101 ? -4.209 18.099 0.525 1.00 79.38 101 ASN A CA 1
ATOM 791 C C . ASN A 1 101 ? -5.027 17.172 -0.379 1.00 79.38 101 ASN A C 1
ATOM 793 O O . ASN A 1 101 ? -5.047 15.966 -0.159 1.00 79.38 101 ASN A O 1
ATOM 797 N N . LEU A 1 102 ? -5.580 17.701 -1.476 1.00 81.88 102 LEU A N 1
ATOM 798 C CA . LEU A 1 102 ? -6.260 16.892 -2.492 1.00 81.88 102 LEU A CA 1
ATOM 799 C C . LEU A 1 102 ? -5.324 15.834 -3.107 1.00 81.88 102 LEU A C 1
ATOM 801 O O . LEU A 1 102 ? -5.705 14.679 -3.277 1.00 81.88 102 LEU A O 1
ATOM 805 N N . LYS A 1 103 ? -4.068 16.196 -3.408 1.00 83.44 103 LYS A N 1
ATOM 806 C CA . LYS A 1 103 ? -3.061 15.242 -3.909 1.00 83.44 103 LYS A CA 1
ATOM 807 C C . LYS A 1 103 ? -2.741 14.148 -2.883 1.00 83.44 103 LYS A C 1
ATOM 809 O O . LYS A 1 103 ? -2.535 12.998 -3.266 1.00 83.44 103 LYS A O 1
ATOM 814 N N . GLN A 1 104 ? -2.677 14.497 -1.598 1.00 83.19 104 GLN A N 1
ATOM 815 C CA . GLN A 1 104 ? -2.452 13.528 -0.523 1.00 83.19 104 GLN A CA 1
ATOM 816 C C . GLN A 1 104 ? -3.645 12.586 -0.350 1.00 83.19 104 GLN A C 1
ATOM 818 O O . GLN A 1 104 ? -3.425 11.381 -0.268 1.00 83.19 104 GLN A O 1
ATOM 823 N N . LEU A 1 105 ? -4.875 13.110 -0.391 1.00 85.69 105 LEU A N 1
ATOM 824 C CA . LEU A 1 105 ? -6.098 12.311 -0.365 1.00 85.69 105 LEU A CA 1
ATOM 825 C C . LEU A 1 105 ? -6.136 11.334 -1.543 1.00 85.69 105 LEU A C 1
ATOM 827 O O . LEU A 1 105 ? -6.260 10.138 -1.324 1.00 85.69 105 LEU A O 1
ATOM 831 N N . LYS A 1 106 ? -5.904 11.797 -2.777 1.00 86.56 106 LYS A N 1
ATOM 832 C CA . LYS A 1 106 ? -5.828 10.918 -3.960 1.00 86.56 106 LYS A CA 1
ATOM 833 C C . LYS A 1 106 ? -4.814 9.787 -3.783 1.00 86.56 106 LYS A C 1
ATOM 835 O O . LYS A 1 106 ? -5.122 8.635 -4.055 1.00 86.56 106 LYS A O 1
ATOM 840 N N . LYS A 1 107 ? -3.622 10.101 -3.264 1.00 85.69 107 LYS A N 1
ATOM 841 C CA . LYS A 1 107 ? -2.593 9.093 -2.973 1.00 85.69 107 LYS A CA 1
ATOM 842 C C . LYS A 1 107 ? -3.024 8.124 -1.869 1.00 85.69 107 LYS A C 1
ATOM 844 O O . LYS A 1 107 ? -2.614 6.970 -1.900 1.00 85.69 107 LYS A O 1
ATOM 849 N N . TYR A 1 108 ? -3.783 8.583 -0.877 1.00 87.19 108 TYR A N 1
ATOM 850 C CA . TYR A 1 108 ? -4.353 7.716 0.149 1.00 87.19 108 TYR A CA 1
ATOM 851 C C . TYR A 1 108 ? -5.386 6.763 -0.458 1.00 87.19 108 TYR A C 1
ATOM 853 O O . TYR A 1 108 ? -5.219 5.561 -0.308 1.00 87.19 108 TYR A O 1
ATOM 861 N N . LEU A 1 109 ? -6.361 7.279 -1.214 1.00 88.62 109 LEU A N 1
ATOM 862 C CA . LEU A 1 109 ? -7.389 6.475 -1.888 1.00 88.62 109 LEU A CA 1
ATOM 863 C C . LEU A 1 109 ? -6.766 5.413 -2.798 1.00 88.62 109 LEU A C 1
ATOM 865 O O . LEU A 1 109 ? -7.126 4.246 -2.710 1.00 88.62 109 LEU A O 1
ATOM 869 N N . GLU A 1 110 ? -5.766 5.799 -3.595 1.00 86.25 110 GLU A N 1
ATOM 870 C CA . GLU A 1 110 ? -5.020 4.882 -4.462 1.00 86.25 110 GLU A CA 1
ATOM 871 C C . GLU A 1 110 ? -4.376 3.738 -3.673 1.00 86.25 110 GLU A C 1
ATOM 873 O O . GLU A 1 110 ? -4.539 2.566 -4.002 1.00 86.25 110 GLU A O 1
ATOM 878 N N . LYS A 1 111 ? -3.656 4.064 -2.598 1.00 85.44 111 LYS A N 1
ATOM 879 C CA . LYS A 1 111 ? -3.007 3.049 -1.766 1.00 85.44 111 LYS A CA 1
ATOM 880 C C . LYS A 1 111 ? -4.012 2.147 -1.063 1.00 85.44 111 LYS A C 1
ATOM 882 O O . LYS A 1 111 ? -3.780 0.946 -1.001 1.00 85.44 111 LYS A O 1
ATOM 887 N N . SER A 1 112 ? -5.085 2.722 -0.530 1.00 87.81 112 SER A N 1
ATOM 888 C CA . SER A 1 112 ? -6.135 1.978 0.157 1.00 87.81 112 SER A CA 1
ATOM 889 C C . SER A 1 112 ? -6.859 1.033 -0.801 1.00 87.81 112 SER A C 1
ATOM 891 O O . SER A 1 112 ? -7.163 -0.086 -0.408 1.00 87.81 112 SER A O 1
ATOM 893 N N . HIS A 1 113 ? -7.062 1.438 -2.060 1.00 86.44 113 HIS A N 1
ATOM 894 C CA . HIS A 1 113 ? -7.664 0.599 -3.099 1.00 86.44 113 HIS A CA 1
ATOM 895 C C . HIS A 1 113 ? -6.802 -0.632 -3.360 1.00 86.44 113 HIS A C 1
ATOM 897 O O . HIS A 1 113 ? -7.260 -1.760 -3.182 1.00 86.44 113 HIS A O 1
ATOM 903 N N . TYR A 1 114 ? -5.523 -0.422 -3.685 1.00 83.19 114 TYR A N 1
ATOM 904 C CA . TYR A 1 114 ? -4.585 -1.525 -3.904 1.00 83.19 114 TYR A CA 1
ATOM 905 C C . TYR A 1 114 ? -4.486 -2.439 -2.687 1.00 83.19 114 TYR A C 1
ATOM 907 O O . TYR A 1 114 ? -4.530 -3.656 -2.829 1.00 83.19 114 TYR A O 1
ATOM 915 N N . PHE A 1 115 ? -4.405 -1.849 -1.494 1.00 84.69 115 PHE A N 1
ATOM 916 C CA . PHE A 1 115 ? -4.408 -2.593 -0.247 1.00 84.69 115 PHE A CA 1
ATOM 917 C C . PHE A 1 115 ? -5.678 -3.449 -0.105 1.00 84.69 115 PHE A C 1
ATOM 919 O O . PHE A 1 115 ? -5.566 -4.641 0.140 1.00 84.69 115 PHE A O 1
ATOM 926 N N . SER A 1 116 ? -6.874 -2.896 -0.324 1.00 85.44 116 SER A N 1
ATOM 927 C CA . SER A 1 116 ? -8.134 -3.646 -0.194 1.00 85.44 116 SER A CA 1
ATOM 928 C C . SER A 1 116 ? -8.221 -4.858 -1.133 1.00 85.44 116 SER A C 1
ATOM 930 O O . SER A 1 116 ? -8.828 -5.866 -0.784 1.00 85.44 116 SER A O 1
ATOM 932 N N . ARG A 1 117 ? -7.575 -4.786 -2.306 1.00 83.25 117 ARG A N 1
ATOM 933 C CA . ARG A 1 117 ? -7.586 -5.852 -3.319 1.00 83.25 117 ARG A CA 1
ATOM 934 C C . ARG A 1 117 ? -6.479 -6.884 -3.149 1.00 83.25 117 ARG A C 1
ATOM 936 O O . ARG A 1 117 ? -6.719 -8.063 -3.383 1.00 83.25 117 ARG A O 1
ATOM 943 N N . MET A 1 118 ? -5.287 -6.450 -2.749 1.00 78.06 118 MET A N 1
ATOM 944 C CA . MET A 1 118 ? -4.102 -7.309 -2.655 1.00 78.06 118 MET A CA 1
ATOM 945 C C . MET A 1 118 ? -3.845 -7.838 -1.241 1.00 78.06 118 MET A C 1
ATOM 947 O O . MET A 1 118 ? -3.043 -8.761 -1.072 1.00 78.06 118 MET A O 1
ATOM 951 N N . SER A 1 119 ? -4.498 -7.263 -0.225 1.00 76.12 119 SER A N 1
ATOM 952 C CA . SER A 1 119 ? -4.278 -7.657 1.161 1.00 76.12 119 SER A CA 1
ATOM 953 C C . SER A 1 119 ? -4.674 -9.109 1.389 1.00 76.12 119 SER A C 1
ATOM 955 O O . SER A 1 119 ? -5.727 -9.590 0.966 1.00 76.12 119 SER A O 1
ATOM 957 N N . ARG A 1 120 ? -3.806 -9.811 2.113 1.00 68.44 120 ARG A N 1
ATOM 958 C CA . ARG A 1 120 ? -4.048 -11.182 2.546 1.00 68.44 120 ARG A CA 1
ATOM 959 C C . ARG A 1 120 ? -4.967 -11.179 3.765 1.00 68.44 120 ARG A C 1
ATOM 961 O O . ARG A 1 120 ? -4.882 -10.297 4.616 1.00 68.44 120 ARG A O 1
ATOM 968 N N . LYS A 1 121 ? -5.818 -12.198 3.858 1.00 70.06 121 LYS A N 1
ATOM 969 C CA . LYS A 1 121 ? -6.605 -12.498 5.064 1.00 70.06 121 LYS A CA 1
ATOM 970 C C . LYS A 1 121 ? -5.705 -13.200 6.095 1.00 70.06 121 LYS A C 1
ATOM 972 O O . LYS A 1 121 ? -4.719 -13.821 5.698 1.00 70.06 121 LYS A O 1
ATOM 977 N N . TYR A 1 122 ? -6.070 -13.140 7.375 1.00 75.81 122 TYR A N 1
ATOM 978 C CA . TYR A 1 122 ? -5.390 -13.781 8.511 1.00 75.81 122 TYR A CA 1
ATOM 979 C C . TYR A 1 122 ? -4.052 -13.128 8.901 1.00 75.81 122 TYR A C 1
ATOM 981 O O . TYR A 1 122 ? -3.019 -13.792 8.981 1.00 75.81 122 TYR A O 1
ATOM 989 N N . LEU A 1 123 ? -4.062 -11.813 9.147 1.00 86.69 123 LEU A N 1
ATOM 990 C CA . LEU A 1 123 ? -2.888 -11.065 9.625 1.00 86.69 123 LEU A CA 1
ATOM 991 C C . LEU A 1 123 ? -2.626 -11.286 11.116 1.00 86.69 123 LE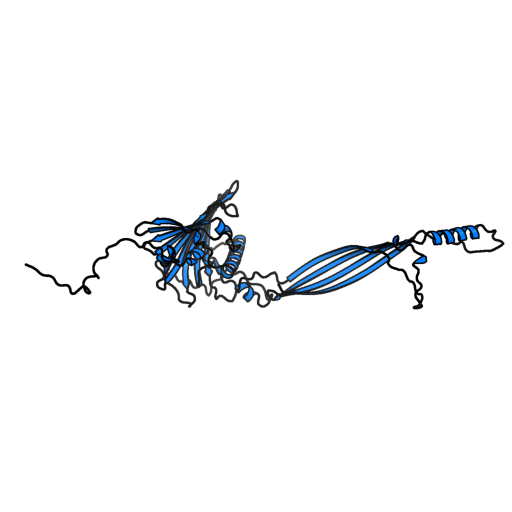U A C 1
ATOM 993 O O . LEU A 1 123 ? -1.498 -11.117 11.584 1.00 86.69 123 LEU A O 1
ATOM 997 N N . TYR A 1 124 ? -3.676 -11.601 11.865 1.00 87.88 124 TYR A N 1
ATOM 998 C CA . TYR A 1 124 ? -3.618 -11.992 13.265 1.00 87.88 124 TYR A CA 1
ATOM 999 C C . TYR A 1 124 ? -2.746 -13.244 13.484 1.00 87.88 124 TYR A C 1
ATOM 1001 O O . TYR A 1 124 ? -2.835 -14.219 12.736 1.00 87.88 124 TYR A O 1
ATOM 1009 N N . ASP A 1 125 ? -1.901 -13.216 14.520 1.00 89.94 125 ASP A N 1
ATOM 1010 C CA . ASP A 1 125 ? -1.104 -14.365 14.953 1.00 89.94 125 ASP A CA 1
ATOM 1011 C C . ASP A 1 125 ? -1.732 -15.012 16.193 1.00 89.94 125 ASP A C 1
ATOM 1013 O O . ASP A 1 125 ? -1.561 -14.544 17.324 1.00 89.94 125 ASP A O 1
ATOM 1017 N N . GLU A 1 126 ? -2.453 -16.111 15.972 1.00 87.50 126 GLU A N 1
ATOM 1018 C CA . GLU A 1 126 ? -3.161 -16.851 17.019 1.00 87.50 126 GLU A CA 1
ATOM 1019 C C . GLU A 1 126 ? -2.244 -17.346 18.139 1.00 87.50 126 GLU A C 1
ATOM 1021 O O . GLU A 1 126 ? -2.634 -17.331 19.308 1.00 87.50 126 GLU A O 1
ATOM 1026 N N . SER A 1 127 ? -0.995 -17.694 17.814 1.00 89.00 127 SER A N 1
ATOM 1027 C CA . SER A 1 127 ? -0.023 -18.183 18.798 1.00 89.00 127 SER A CA 1
ATOM 1028 C C . SER A 1 127 ? 0.340 -17.136 19.857 1.00 89.00 127 SER A C 1
ATOM 1030 O O . SER A 1 127 ? 0.859 -17.472 20.922 1.00 89.00 127 SER A O 1
ATOM 1032 N N . THR A 1 128 ? 0.053 -15.862 19.578 1.00 92.25 128 THR A N 1
ATOM 1033 C CA . THR A 1 128 ? 0.366 -14.736 20.460 1.00 92.25 128 THR A CA 1
ATOM 1034 C C . THR A 1 128 ? -0.792 -14.321 21.361 1.00 92.25 128 THR A C 1
ATOM 1036 O O . THR A 1 128 ? -0.611 -13.435 22.197 1.00 92.25 128 THR A O 1
ATOM 1039 N N . LEU A 1 129 ? -1.970 -14.940 21.211 1.00 92.50 129 LEU A N 1
ATOM 1040 C CA . LEU A 1 129 ? -3.146 -14.583 21.993 1.00 92.50 129 LEU A CA 1
ATOM 1041 C C . LEU A 1 129 ? -2.943 -14.916 23.469 1.00 92.50 129 LEU A C 1
ATOM 1043 O O . LEU A 1 129 ? -2.770 -16.076 23.851 1.00 92.50 129 LEU A O 1
ATOM 1047 N N . LYS A 1 130 ? -3.032 -13.895 24.314 1.00 92.25 130 LYS A N 1
ATOM 1048 C CA . LYS A 1 130 ? -2.827 -14.022 25.753 1.00 92.25 130 LYS A CA 1
ATOM 1049 C C . LYS A 1 130 ? -3.980 -13.401 26.524 1.00 92.25 130 LYS A C 1
ATOM 1051 O O . LYS A 1 130 ? -4.364 -12.268 26.265 1.00 92.25 130 LYS A O 1
ATOM 1056 N N . LEU A 1 131 ? -4.484 -14.125 27.520 1.00 92.31 131 LEU A N 1
ATOM 1057 C CA . LEU A 1 131 ? -5.420 -13.577 28.497 1.00 92.31 131 LEU A CA 1
ATOM 1058 C C . LEU A 1 131 ? -4.706 -12.556 29.395 1.00 92.31 131 LEU A C 1
ATOM 1060 O O . LEU A 1 131 ? -3.699 -12.898 30.018 1.00 92.31 131 LEU A O 1
ATOM 1064 N N . ILE A 1 132 ? -5.225 -11.329 29.457 1.00 94.00 132 ILE A N 1
ATOM 1065 C CA . ILE A 1 132 ? -4.716 -10.259 30.327 1.00 94.00 132 ILE A CA 1
ATOM 1066 C C . ILE A 1 132 ? -5.563 -10.152 31.589 1.00 94.00 132 ILE A C 1
ATOM 1068 O O . ILE A 1 132 ? -5.020 -10.170 32.692 1.00 94.00 132 ILE A O 1
ATOM 1072 N N . SER A 1 133 ? -6.884 -10.078 31.434 1.00 91.88 133 SER A N 1
ATOM 1073 C CA . SER A 1 133 ? -7.819 -10.016 32.553 1.00 91.88 133 SER A CA 1
ATOM 1074 C C . SER A 1 133 ? -9.132 -10.718 32.208 1.00 91.88 133 SER A C 1
ATOM 1076 O O . SER A 1 133 ? -9.523 -10.806 31.042 1.00 91.88 133 SER A O 1
ATOM 1078 N N . LYS A 1 134 ? -9.788 -11.268 33.233 1.00 90.44 134 LYS A N 1
ATOM 1079 C CA . LYS A 1 134 ? -11.115 -11.879 33.146 1.00 90.44 134 LYS A CA 1
ATOM 1080 C C . LYS A 1 134 ? -11.893 -11.537 34.413 1.00 90.44 134 LYS A C 1
ATOM 1082 O O . LYS A 1 134 ? -11.456 -11.907 35.502 1.00 90.44 134 LYS A O 1
ATOM 1087 N N . SER A 1 135 ? -13.009 -10.840 34.261 1.00 89.38 135 SER A N 1
ATOM 1088 C CA . SER A 1 135 ? -14.076 -10.726 35.258 1.00 89.38 135 SER A CA 1
ATOM 1089 C C . SER A 1 135 ? -15.288 -11.541 34.785 1.00 89.38 135 SER A C 1
ATOM 1091 O O . SER A 1 135 ? -15.224 -12.182 33.732 1.00 89.38 135 SER A O 1
ATOM 1093 N N . ASP A 1 136 ? -16.379 -11.554 35.555 1.00 83.06 136 ASP A N 1
ATOM 1094 C CA . ASP A 1 136 ? -17.589 -12.308 35.190 1.00 83.06 136 ASP A CA 1
ATOM 1095 C C . ASP A 1 136 ? -18.150 -11.883 33.821 1.00 83.06 136 ASP A C 1
ATOM 1097 O O . ASP A 1 136 ? -18.601 -12.731 33.051 1.00 83.06 136 ASP A O 1
ATOM 1101 N N . ASN A 1 137 ? -18.033 -10.592 33.484 1.00 89.56 137 ASN A N 1
ATOM 1102 C CA . ASN A 1 137 ? -18.606 -10.016 32.267 1.00 89.56 137 ASN A CA 1
ATOM 1103 C C . ASN A 1 137 ? -17.574 -9.390 31.319 1.00 89.56 137 ASN A C 1
ATOM 1105 O O . ASN A 1 137 ? -17.887 -9.205 30.144 1.00 89.56 137 ASN A O 1
ATOM 1109 N N . ASP A 1 138 ? -16.361 -9.077 31.781 1.00 93.56 138 ASP A N 1
ATOM 1110 C CA . ASP A 1 138 ? -15.325 -8.460 30.953 1.00 93.56 138 ASP A CA 1
ATOM 1111 C C . ASP A 1 138 ? -14.160 -9.421 30.712 1.00 93.56 138 ASP A C 1
ATOM 1113 O O . ASP A 1 138 ? -13.648 -10.084 31.617 1.00 93.56 138 ASP A O 1
ATOM 1117 N N . LEU A 1 139 ? -13.689 -9.452 29.473 1.00 94.12 139 LEU A N 1
ATOM 1118 C CA . LEU A 1 139 ? -12.549 -10.244 29.047 1.00 94.12 139 LEU A CA 1
ATOM 1119 C C . LEU A 1 139 ? -11.597 -9.362 28.239 1.00 94.12 139 LEU A C 1
ATOM 1121 O O . LEU A 1 139 ? -11.984 -8.774 27.226 1.00 94.12 139 LEU A O 1
ATOM 1125 N N . GLU A 1 140 ? -10.340 -9.297 28.676 1.00 95.81 140 GLU A N 1
ATOM 1126 C CA . GLU A 1 140 ? -9.273 -8.595 27.969 1.00 95.81 140 GLU A CA 1
ATOM 1127 C C . GLU A 1 140 ? -8.215 -9.574 27.465 1.00 95.81 140 GLU A C 1
ATOM 1129 O O . GLU A 1 140 ? -7.618 -10.334 28.236 1.00 95.81 140 GLU A O 1
ATOM 1134 N N . LEU A 1 141 ? -7.944 -9.524 26.161 1.00 94.88 141 LEU A N 1
ATOM 1135 C CA . LEU A 1 141 ? -6.932 -10.346 25.503 1.00 94.88 141 LEU A CA 1
ATOM 1136 C C . LEU A 1 141 ? -5.887 -9.459 24.829 1.00 94.88 141 LEU A C 1
ATOM 1138 O O . LEU A 1 141 ? -6.224 -8.440 24.241 1.00 94.88 141 LEU A O 1
ATOM 1142 N N . GLU A 1 142 ? -4.628 -9.870 24.847 1.00 96.00 142 GLU A N 1
ATOM 1143 C CA . GLU A 1 142 ? -3.547 -9.252 24.081 1.00 96.00 142 GLU A CA 1
ATOM 1144 C C . GLU A 1 142 ? -3.177 -10.138 22.888 1.00 96.00 142 GLU A C 1
ATOM 1146 O O . GLU A 1 142 ? -3.205 -11.364 22.990 1.00 96.00 142 GLU A O 1
ATOM 1151 N N . PHE A 1 143 ? -2.816 -9.524 21.763 1.00 95.38 143 PHE A N 1
ATOM 1152 C CA . PHE A 1 143 ? -2.307 -10.217 20.584 1.00 95.38 143 PHE A CA 1
ATOM 1153 C C . P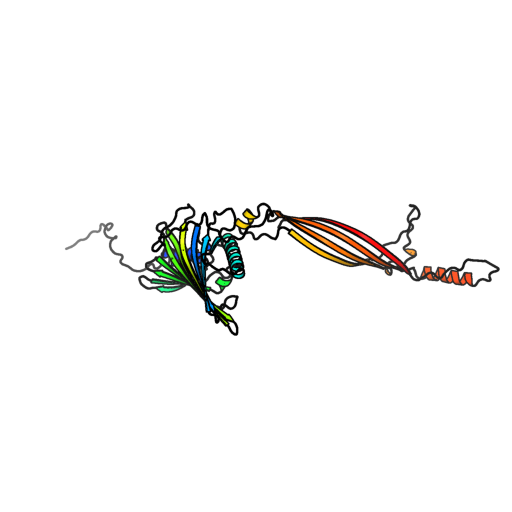HE A 1 143 ? -1.312 -9.367 19.789 1.00 95.38 143 PHE A C 1
ATOM 1155 O O . PHE A 1 143 ? -1.207 -8.148 19.954 1.00 95.38 143 PHE A O 1
ATOM 1162 N N . TYR A 1 144 ? -0.621 -10.024 18.861 1.00 95.38 144 TYR A N 1
ATOM 1163 C CA . TYR A 1 144 ? 0.236 -9.400 17.864 1.00 95.38 144 TYR A CA 1
ATOM 1164 C C . TYR A 1 144 ? -0.162 -9.863 16.458 1.00 95.38 144 TYR A C 1
ATOM 1166 O O . TYR A 1 144 ? -0.802 -10.897 16.266 1.00 95.38 144 TYR A O 1
ATOM 1174 N N . TYR A 1 145 ? 0.214 -9.072 15.456 1.00 93.12 145 TYR A N 1
ATOM 1175 C CA . TYR A 1 145 ? 0.112 -9.484 14.058 1.00 93.12 145 TYR A CA 1
ATOM 1176 C C . TYR A 1 145 ? 1.327 -10.324 13.660 1.00 93.12 145 TYR A C 1
ATOM 1178 O O . TYR A 1 145 ? 2.409 -10.193 14.245 1.00 93.12 145 TYR A O 1
ATOM 1186 N N . GLN A 1 146 ? 1.165 -11.137 12.616 1.00 90.06 146 GLN A N 1
ATOM 1187 C CA . GLN A 1 146 ? 2.254 -11.901 12.012 1.00 90.06 146 GLN A CA 1
ATOM 1188 C C . GLN A 1 146 ? 3.439 -10.986 11.674 1.00 90.06 146 GLN A C 1
ATOM 1190 O O . GLN A 1 146 ? 3.271 -9.806 11.400 1.00 90.06 146 GLN A O 1
ATOM 1195 N N . LYS A 1 147 ? 4.674 -11.495 11.680 1.00 87.75 147 LYS A N 1
ATOM 1196 C CA . LYS A 1 147 ? 5.861 -10.694 11.291 1.00 87.75 147 LYS A CA 1
ATOM 1197 C C . LYS A 1 147 ? 6.236 -10.859 9.819 1.00 87.75 147 LYS A C 1
ATOM 1199 O O . LYS A 1 147 ? 6.826 -9.954 9.214 1.00 87.75 147 LYS A O 1
ATOM 1204 N N . ASN A 1 148 ? 5.876 -12.002 9.251 1.00 85.06 148 ASN A N 1
ATOM 1205 C CA . ASN A 1 148 ? 6.199 -12.405 7.889 1.00 85.06 148 ASN A CA 1
ATOM 1206 C C . ASN A 1 148 ? 4.964 -12.252 7.000 1.00 85.06 148 ASN A C 1
ATOM 1208 O O . ASN A 1 148 ? 3.853 -12.163 7.504 1.00 85.06 148 ASN A O 1
ATOM 1212 N N . ASN A 1 149 ? 5.159 -12.193 5.682 1.00 79.44 149 ASN A N 1
ATOM 1213 C CA . ASN A 1 149 ? 4.070 -12.204 4.694 1.00 79.44 149 ASN A CA 1
ATOM 1214 C C . ASN A 1 149 ? 3.006 -11.093 4.824 1.00 79.44 149 ASN A C 1
ATOM 1216 O O . ASN A 1 149 ? 1.925 -11.219 4.253 1.00 79.44 149 ASN A O 1
ATOM 1220 N N . ILE A 1 150 ? 3.315 -9.990 5.513 1.00 82.06 150 ILE A N 1
ATOM 1221 C CA . ILE A 1 150 ? 2.437 -8.815 5.564 1.00 82.06 150 ILE A CA 1
ATOM 1222 C C . ILE A 1 150 ? 2.617 -7.962 4.315 1.00 82.06 150 ILE A C 1
ATOM 1224 O O . ILE A 1 150 ? 3.744 -7.697 3.885 1.00 82.06 150 ILE A O 1
ATOM 1228 N N . ASP A 1 151 ? 1.493 -7.471 3.801 1.00 81.75 151 ASP A N 1
ATOM 1229 C CA . ASP A 1 151 ? 1.449 -6.485 2.733 1.00 81.75 151 ASP A CA 1
ATOM 1230 C C . ASP A 1 151 ? 2.327 -5.250 3.059 1.00 81.75 151 ASP A C 1
ATOM 1232 O O . ASP 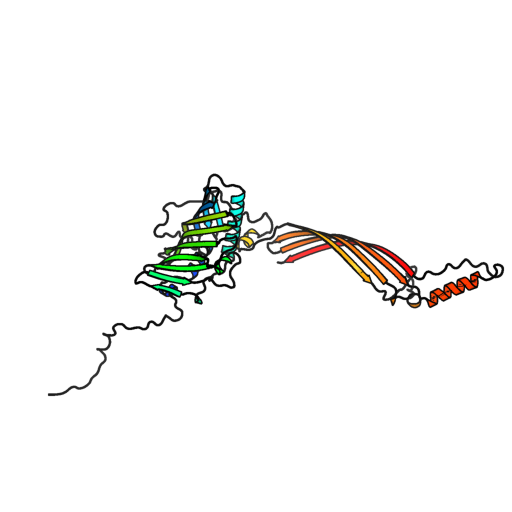A 1 151 ? 2.256 -4.699 4.166 1.00 81.75 151 ASP A O 1
ATOM 1236 N N . PRO A 1 152 ? 3.145 -4.753 2.112 1.00 83.06 152 PRO A N 1
ATOM 1237 C CA . PRO A 1 152 ? 3.960 -3.562 2.315 1.00 83.06 152 PRO A CA 1
ATOM 1238 C C . PRO A 1 152 ? 3.225 -2.342 2.897 1.00 83.06 152 PRO A C 1
ATOM 1240 O O . PRO A 1 152 ? 3.844 -1.577 3.650 1.00 83.06 152 PRO A O 1
ATOM 1243 N N . TYR A 1 153 ? 1.937 -2.161 2.583 1.00 80.81 153 TYR A N 1
ATOM 1244 C CA . TYR A 1 153 ? 1.080 -1.090 3.100 1.00 80.81 153 TYR A CA 1
ATOM 1245 C C . TYR A 1 153 ? 0.798 -1.216 4.599 1.00 80.81 153 TYR A C 1
ATOM 1247 O O . TYR A 1 153 ? 0.699 -0.197 5.285 1.00 80.81 153 TYR A O 1
ATOM 1255 N N . LEU A 1 154 ? 0.765 -2.439 5.126 1.00 85.38 154 LEU A N 1
ATOM 1256 C CA . LEU A 1 154 ? 0.564 -2.722 6.544 1.00 85.38 154 LEU A CA 1
ATOM 1257 C C . LEU A 1 154 ? 1.855 -3.035 7.296 1.00 85.38 154 LEU A C 1
ATOM 1259 O O . LEU A 1 154 ? 1.806 -3.410 8.457 1.00 85.38 154 LEU A O 1
ATOM 1263 N N . ASN A 1 155 ? 3.036 -2.814 6.719 1.00 87.62 155 ASN A N 1
ATOM 1264 C CA . ASN A 1 155 ? 4.307 -3.086 7.407 1.00 87.62 155 ASN A CA 1
ATOM 1265 C C . ASN A 1 155 ? 4.438 -2.453 8.809 1.00 87.62 155 ASN A C 1
ATOM 1267 O O . ASN A 1 155 ? 5.252 -2.913 9.611 1.00 87.62 155 ASN A O 1
ATOM 1271 N N . TYR A 1 156 ? 3.680 -1.394 9.112 1.00 88.81 156 TYR A N 1
ATOM 1272 C CA . TYR A 1 156 ? 3.656 -0.797 10.446 1.00 88.81 156 TYR A CA 1
ATOM 1273 C C . TYR A 1 156 ? 3.056 -1.730 11.510 1.00 88.81 156 TYR A C 1
ATOM 1275 O O . TYR A 1 156 ? 3.517 -1.666 12.647 1.00 88.81 156 TYR A O 1
ATOM 1283 N N . ILE A 1 157 ? 2.122 -2.629 11.157 1.00 90.38 157 ILE A N 1
ATOM 1284 C CA . ILE A 1 157 ? 1.442 -3.528 12.109 1.00 90.38 157 ILE A CA 1
ATOM 1285 C C . ILE A 1 157 ? 2.413 -4.491 12.801 1.00 90.38 157 ILE A C 1
ATOM 1287 O O . ILE A 1 157 ? 2.173 -4.897 13.930 1.00 90.38 157 ILE A O 1
ATOM 1291 N N . LYS A 1 158 ? 3.582 -4.757 12.196 1.00 92.25 158 LYS A N 1
ATOM 1292 C CA . LYS A 1 158 ? 4.690 -5.518 12.814 1.00 92.25 158 LYS A CA 1
ATOM 1293 C C . LYS A 1 158 ? 5.205 -4.900 14.116 1.00 92.25 158 LYS A C 1
ATOM 1295 O O . LYS A 1 158 ? 5.924 -5.546 14.873 1.00 92.25 158 LYS A O 1
ATOM 1300 N N . LYS A 1 159 ? 4.927 -3.612 14.326 1.00 95.19 159 LYS A N 1
ATOM 1301 C CA . LYS A 1 159 ? 5.319 -2.820 15.498 1.00 95.19 159 LYS A CA 1
ATOM 1302 C C . LYS A 1 159 ? 4.111 -2.432 16.351 1.00 95.19 159 LYS A C 1
ATOM 1304 O O . LYS A 1 159 ? 4.225 -1.510 17.158 1.00 95.19 159 LYS A O 1
ATOM 1309 N N . ILE A 1 160 ? 2.974 -3.088 16.144 1.00 95.75 160 ILE A N 1
ATOM 1310 C CA . ILE A 1 160 ? 1.722 -2.833 16.844 1.00 95.75 160 ILE A CA 1
ATOM 1311 C C . ILE A 1 160 ? 1.380 -4.039 17.715 1.00 95.75 160 ILE A C 1
ATOM 1313 O O . ILE A 1 160 ? 1.581 -5.186 17.319 1.00 95.75 160 ILE A O 1
ATOM 1317 N N . LYS A 1 161 ? 0.850 -3.744 18.894 1.00 96.81 161 LYS A N 1
ATOM 1318 C CA . LYS A 1 161 ? 0.227 -4.677 19.822 1.00 96.81 161 LYS A CA 1
ATOM 1319 C C . LYS A 1 161 ? -1.266 -4.389 19.869 1.00 96.81 161 LYS A C 1
ATOM 1321 O O . LYS A 1 161 ? -1.650 -3.219 19.863 1.00 96.81 161 LYS A O 1
ATOM 1326 N N . GLY A 1 162 ? -2.088 -5.428 19.893 1.00 97.50 162 GLY A N 1
ATOM 1327 C CA . GLY A 1 162 ? -3.535 -5.308 19.993 1.00 97.50 162 GLY A CA 1
ATOM 1328 C C . GLY A 1 162 ? -4.060 -5.780 21.343 1.00 97.50 162 GLY A C 1
ATOM 1329 O O . GLY A 1 162 ? -3.610 -6.797 21.859 1.00 97.50 162 GLY A O 1
ATOM 1330 N N . ASN A 1 163 ? -5.033 -5.055 21.882 1.00 97.81 163 ASN A N 1
ATOM 1331 C CA . ASN A 1 163 ? -5.815 -5.424 23.054 1.00 97.81 163 ASN A CA 1
ATOM 1332 C C . ASN A 1 163 ? -7.282 -5.564 22.632 1.00 97.81 163 ASN A C 1
ATOM 1334 O O . ASN A 1 163 ? -7.841 -4.654 22.024 1.00 97.81 163 ASN A O 1
ATOM 1338 N N . ILE A 1 164 ? -7.891 -6.706 22.919 1.00 97.25 164 ILE A N 1
ATOM 1339 C CA . ILE A 1 164 ? -9.273 -7.054 22.590 1.00 97.25 164 ILE A CA 1
ATOM 1340 C C . ILE A 1 164 ? -10.079 -6.929 23.872 1.00 97.25 164 ILE A C 1
ATOM 1342 O O . ILE A 1 164 ? -9.706 -7.524 24.878 1.00 97.25 164 ILE A O 1
ATOM 1346 N N . PHE A 1 165 ? -11.180 -6.191 23.816 1.00 97.06 165 PHE A N 1
ATOM 1347 C CA . PHE A 1 165 ? -12.100 -6.012 24.930 1.00 97.06 165 PHE A CA 1
ATOM 1348 C C . PHE A 1 165 ? -13.437 -6.641 24.558 1.00 97.06 165 PHE A C 1
ATOM 1350 O O . PHE A 1 165 ? -14.103 -6.200 23.618 1.00 97.06 165 PHE A O 1
ATOM 1357 N N . ILE A 1 166 ? -13.807 -7.685 25.288 1.00 95.56 166 ILE A N 1
ATOM 1358 C CA . ILE A 1 166 ? -15.070 -8.404 25.143 1.00 95.56 166 ILE A CA 1
ATOM 1359 C C . ILE A 1 166 ? -15.889 -8.124 26.401 1.00 95.56 166 ILE A C 1
ATOM 1361 O O . ILE A 1 166 ? -15.371 -8.262 27.506 1.00 95.56 166 ILE A O 1
ATOM 1365 N N . LYS A 1 167 ? -17.146 -7.720 26.222 1.00 94.12 167 LYS A N 1
ATOM 1366 C CA . LYS A 1 167 ? -18.094 -7.415 27.297 1.00 94.12 167 LYS A CA 1
ATOM 1367 C C . LYS A 1 167 ? -19.365 -8.214 27.099 1.00 94.12 167 LYS A C 1
ATOM 1369 O O . LYS A 1 167 ? -19.903 -8.218 25.995 1.00 94.12 167 LYS A O 1
ATOM 1374 N N . ASP A 1 168 ? -19.821 -8.902 28.137 1.00 91.25 168 ASP A N 1
ATOM 1375 C CA . ASP A 1 168 ? -21.009 -9.763 28.101 1.00 91.25 168 ASP A CA 1
ATOM 1376 C C . ASP A 1 168 ? -20.967 -10.770 26.926 1.00 91.25 168 ASP A C 1
ATOM 1378 O O . ASP A 1 168 ? -21.961 -11.022 26.245 1.00 91.25 168 ASP A O 1
ATOM 1382 N N . GLY A 1 169 ? -19.775 -11.303 26.624 1.00 89.06 169 GLY A N 1
ATOM 1383 C CA . GLY A 1 169 ? -19.544 -12.224 25.500 1.00 89.06 169 GLY A CA 1
ATOM 1384 C C . GLY A 1 169 ? -19.607 -11.585 24.103 1.00 89.06 169 GLY A C 1
ATOM 1385 O O . GLY A 1 169 ? -19.622 -12.292 23.094 1.00 89.06 169 GLY A O 1
ATOM 1386 N N . VAL A 1 170 ? -19.646 -10.254 24.013 1.00 92.81 170 VAL A N 1
ATOM 1387 C CA . VAL A 1 170 ? -19.694 -9.489 22.761 1.00 92.81 170 VAL A CA 1
ATOM 1388 C C . VAL A 1 170 ? -18.407 -8.687 22.585 1.00 92.81 170 VAL A C 1
ATOM 1390 O O . VAL A 1 170 ? -17.929 -8.047 23.519 1.00 92.81 170 VAL A O 1
ATOM 1393 N N . LEU A 1 171 ? -17.829 -8.696 21.381 1.00 95.38 171 LEU A N 1
ATOM 1394 C CA . LEU A 1 171 ? -16.688 -7.833 21.069 1.00 95.38 171 LEU A CA 1
ATOM 1395 C C . LEU A 1 171 ? -17.113 -6.359 21.140 1.00 95.38 171 LEU A C 1
ATOM 1397 O O . LEU A 1 171 ? -17.891 -5.903 20.305 1.00 95.38 171 LEU A O 1
ATOM 1401 N N . ASP A 1 172 ? -16.571 -5.627 22.113 1.00 95.50 172 ASP A N 1
ATOM 1402 C CA . ASP A 1 172 ? -16.819 -4.195 22.308 1.00 95.50 172 ASP A CA 1
ATOM 1403 C C . ASP A 1 172 ? -15.854 -3.375 21.444 1.00 95.50 172 ASP A C 1
ATOM 1405 O O . ASP A 1 172 ? -16.254 -2.614 20.558 1.00 95.50 172 ASP A O 1
ATOM 1409 N N . ARG A 1 173 ? -14.546 -3.570 21.660 1.00 97.69 173 ARG A N 1
ATOM 1410 C CA . ARG A 1 173 ? -13.506 -2.829 20.938 1.00 97.69 173 ARG A CA 1
ATOM 1411 C C . ARG A 1 173 ? -12.179 -3.571 20.841 1.00 97.69 173 ARG A C 1
ATOM 1413 O O . ARG A 1 173 ? -11.863 -4.439 21.651 1.00 97.69 173 ARG A O 1
ATOM 1420 N N . VAL A 1 174 ? -11.365 -3.146 19.883 1.00 98.19 174 VAL A N 1
ATOM 1421 C CA . VAL A 1 174 ? -9.949 -3.499 19.762 1.00 98.19 174 VAL A CA 1
ATOM 1422 C C . VAL A 1 174 ? -9.115 -2.224 19.834 1.00 98.19 174 VAL A C 1
ATOM 1424 O O . VAL A 1 174 ? -9.398 -1.255 19.133 1.00 98.19 174 VAL A O 1
ATOM 1427 N N . VAL A 1 175 ? -8.075 -2.221 20.664 1.00 98.38 175 VAL A N 1
ATOM 1428 C CA . VAL A 1 175 ? -7.136 -1.105 20.810 1.00 98.38 175 VAL A CA 1
ATOM 1429 C C . VAL A 1 175 ? -5.763 -1.533 20.313 1.00 98.38 175 VAL A C 1
ATOM 1431 O O . VAL A 1 175 ? -5.158 -2.464 20.831 1.00 98.38 175 VAL A O 1
ATOM 1434 N N . LEU A 1 176 ? -5.259 -0.840 19.302 1.00 98.25 176 LEU A N 1
ATOM 1435 C CA . LEU A 1 176 ? -3.965 -1.066 18.682 1.00 98.25 176 LEU A CA 1
ATOM 1436 C C . LEU A 1 176 ? -2.982 0.007 19.144 1.00 98.25 176 LEU A C 1
ATOM 1438 O O . LEU A 1 176 ? -3.234 1.192 18.955 1.00 98.25 176 LEU A O 1
ATOM 1442 N N . THR A 1 177 ? -1.849 -0.393 19.711 1.00 98.12 177 THR A N 1
ATOM 1443 C CA . THR A 1 177 ? -0.823 0.523 20.231 1.00 98.12 177 THR A CA 1
ATOM 1444 C C . THR A 1 177 ? 0.544 0.191 19.661 1.00 98.12 177 THR A C 1
ATOM 1446 O O . THR A 1 177 ? 0.880 -0.978 19.459 1.00 98.12 177 THR A O 1
ATOM 1449 N N . ASN A 1 178 ? 1.361 1.203 19.367 1.00 97.62 178 ASN A N 1
ATOM 1450 C CA . ASN A 1 178 ? 2.720 0.938 18.912 1.00 97.62 178 ASN A CA 1
ATOM 1451 C C . ASN A 1 178 ? 3.645 0.550 20.070 1.00 97.62 178 ASN A C 1
ATOM 1453 O O . ASN A 1 178 ? 3.762 1.256 21.063 1.00 97.62 178 ASN A O 1
ATOM 1457 N N . ILE A 1 179 ? 4.384 -0.543 19.890 1.00 96.69 179 ILE A N 1
ATOM 1458 C CA . ILE A 1 179 ? 5.436 -0.977 20.826 1.00 96.69 179 ILE A CA 1
ATOM 1459 C C . ILE A 1 179 ? 6.801 -0.363 20.494 1.00 96.69 179 ILE A C 1
ATOM 1461 O O . ILE A 1 179 ? 7.728 -0.398 21.299 1.00 96.69 179 ILE A O 1
ATOM 1465 N N . LYS A 1 180 ? 6.953 0.168 19.277 1.00 95.19 180 LYS A N 1
ATOM 1466 C CA . LYS A 1 180 ? 8.157 0.854 18.790 1.00 95.19 180 LYS A CA 1
ATOM 1467 C C . LYS A 1 180 ? 7.750 2.044 17.919 1.00 95.19 180 LYS A C 1
ATOM 1469 O O . LYS A 1 180 ? 6.677 2.000 17.311 1.00 95.19 180 LYS A O 1
ATOM 1474 N N . PRO A 1 181 ? 8.603 3.072 17.766 1.00 94.44 181 PRO A N 1
ATOM 1475 C CA . PRO A 1 181 ? 8.338 4.159 16.830 1.00 94.44 181 PRO A CA 1
ATOM 1476 C C . PRO A 1 181 ? 8.077 3.651 15.401 1.00 94.44 181 PRO A C 1
ATOM 1478 O O . PRO A 1 181 ? 8.756 2.739 14.891 1.00 94.44 181 PRO A O 1
ATOM 1481 N N . LEU A 1 182 ? 7.072 4.238 14.752 1.00 94.38 182 LEU A N 1
ATOM 1482 C CA . LEU A 1 182 ? 6.692 3.919 13.376 1.00 94.38 182 LEU A CA 1
ATOM 1483 C C . LEU A 1 182 ? 7.456 4.819 12.388 1.00 94.38 182 LEU A C 1
ATOM 1485 O O . LEU A 1 182 ? 8.262 5.671 12.766 1.00 94.38 182 LEU A O 1
ATOM 1489 N N . LYS A 1 183 ? 7.249 4.602 11.083 1.00 90.56 183 LYS A N 1
ATOM 1490 C CA . LYS A 1 183 ? 7.837 5.468 10.045 1.00 90.56 183 LYS A CA 1
ATOM 1491 C C . LYS A 1 183 ? 7.325 6.910 10.195 1.00 90.56 183 LYS A C 1
ATOM 1493 O O . LYS A 1 183 ? 6.312 7.153 10.838 1.00 90.56 183 LYS A O 1
ATOM 1498 N N . ASN A 1 184 ? 8.013 7.861 9.561 1.00 88.38 184 ASN A N 1
ATOM 1499 C CA . ASN A 1 184 ? 7.663 9.290 9.574 1.00 88.38 184 ASN A CA 1
ATOM 1500 C C . ASN A 1 184 ? 7.703 9.949 10.965 1.00 88.38 184 ASN A C 1
ATOM 1502 O O . ASN A 1 184 ? 6.999 10.928 11.186 1.00 88.38 184 ASN A O 1
ATOM 1506 N N . HIS A 1 185 ? 8.547 9.443 11.869 1.00 92.88 185 HIS A N 1
ATOM 1507 C CA . HIS A 1 185 ? 8.724 9.973 13.228 1.00 92.88 185 HIS A CA 1
ATOM 1508 C C . HIS A 1 185 ? 7.464 9.926 14.103 1.00 92.88 185 HIS A C 1
ATOM 1510 O O . HIS A 1 185 ? 7.290 10.759 14.989 1.00 92.88 185 HIS A O 1
ATOM 1516 N N . ILE A 1 186 ? 6.582 8.955 13.862 1.00 94.38 186 ILE A N 1
ATOM 1517 C CA . ILE A 1 186 ? 5.448 8.699 14.750 1.00 94.38 186 ILE A CA 1
ATOM 1518 C C . ILE A 1 186 ? 5.986 7.980 15.992 1.00 94.38 186 ILE A C 1
ATOM 1520 O O . ILE A 1 186 ? 6.386 6.812 15.914 1.00 94.38 186 ILE A O 1
ATOM 1524 N N . THR A 1 187 ? 6.031 8.688 17.119 1.00 96.19 187 THR A N 1
ATOM 1525 C CA . THR A 1 187 ? 6.542 8.169 18.396 1.00 96.19 187 THR A CA 1
ATOM 1526 C C . THR A 1 187 ? 5.444 7.491 19.205 1.00 96.19 187 THR A C 1
ATOM 1528 O O . THR A 1 187 ? 5.693 6.439 19.795 1.00 96.19 187 THR A O 1
ATOM 1531 N N . LYS A 1 188 ? 4.217 8.024 19.151 1.00 97.06 188 LYS A N 1
ATOM 1532 C CA . LYS A 1 188 ? 3.019 7.434 19.764 1.00 97.06 188 LYS A CA 1
ATOM 1533 C C . LYS A 1 188 ? 1.932 7.217 18.719 1.00 97.06 188 LYS A C 1
ATOM 1535 O O . LYS A 1 188 ? 1.676 8.096 17.898 1.00 97.06 188 LYS A O 1
ATOM 1540 N N . TYR A 1 189 ? 1.307 6.052 18.763 1.00 97.69 189 TYR A N 1
ATOM 1541 C CA . TYR A 1 189 ? 0.189 5.650 17.924 1.00 97.69 189 TYR A CA 1
ATOM 1542 C C . TYR A 1 189 ? -0.770 4.802 18.754 1.00 97.69 189 TYR A C 1
ATOM 1544 O O . TYR A 1 189 ? -0.366 3.773 19.301 1.00 97.69 189 TYR A O 1
ATOM 1552 N N . THR A 1 190 ? -2.034 5.211 18.776 1.00 98.19 190 THR A N 1
ATOM 1553 C CA . THR A 1 190 ? -3.137 4.435 19.339 1.00 98.19 190 THR A CA 1
ATOM 1554 C C . THR A 1 190 ? -4.287 4.442 18.352 1.00 98.19 190 THR A C 1
ATOM 1556 O O . THR A 1 190 ? -4.666 5.501 17.866 1.00 98.19 190 THR A O 1
ATOM 1559 N N . LYS A 1 191 ? -4.871 3.284 18.071 1.00 98.31 191 LYS A N 1
ATOM 1560 C CA . LYS A 1 191 ? -6.080 3.151 17.265 1.00 98.31 191 LYS A CA 1
ATOM 1561 C C . LYS A 1 191 ? -7.100 2.326 18.026 1.00 98.31 191 LYS A C 1
ATOM 1563 O O . LYS A 1 191 ? -6.861 1.156 18.292 1.00 98.31 191 LYS A O 1
ATOM 1568 N N . GLU A 1 192 ? -8.220 2.935 18.370 1.00 98.50 192 GLU A N 1
ATOM 1569 C CA . GLU A 1 192 ? -9.371 2.254 18.950 1.00 98.50 192 GLU A CA 1
ATOM 1570 C C . GLU A 1 192 ? -10.385 1.971 17.846 1.00 98.50 192 GLU A C 1
ATOM 1572 O O . GLU A 1 192 ? -10.724 2.867 17.077 1.00 98.50 192 GLU A O 1
ATOM 1577 N N . VAL A 1 193 ? -10.856 0.731 17.763 1.00 98.31 193 VAL A N 1
ATOM 1578 C CA . VAL A 1 193 ? -11.859 0.279 16.796 1.00 98.31 193 VAL A CA 1
ATOM 1579 C C . VAL A 1 193 ? -13.009 -0.339 17.570 1.00 98.31 193 VAL A C 1
ATOM 1581 O O . VAL A 1 193 ? -12.805 -1.323 18.277 1.00 98.31 193 VAL A O 1
ATOM 1584 N N . LYS A 1 194 ? -14.203 0.236 17.450 1.00 97.56 194 LYS A N 1
ATOM 1585 C CA . LYS A 1 194 ? -15.425 -0.260 18.087 1.00 97.56 194 LYS A CA 1
ATOM 1586 C C . LYS A 1 194 ? -16.221 -1.112 17.122 1.00 97.56 194 LYS A C 1
ATOM 1588 O O . LYS A 1 194 ? -16.309 -0.793 15.932 1.00 97.56 194 LYS A O 1
ATOM 1593 N N . PHE A 1 195 ? -16.832 -2.155 17.663 1.00 96.00 195 PHE A N 1
ATOM 1594 C CA . PHE A 1 195 ? -17.602 -3.112 16.892 1.00 96.00 195 PHE A CA 1
ATOM 1595 C C . PHE A 1 195 ? -19.060 -3.145 17.341 1.00 96.00 195 PHE A C 1
ATOM 1597 O O . PHE A 1 195 ? -19.382 -2.877 18.496 1.00 96.00 195 PHE A O 1
ATOM 1604 N N . ALA A 1 196 ? -19.949 -3.490 16.415 1.00 94.31 196 ALA A N 1
ATOM 1605 C CA . ALA A 1 196 ? -21.308 -3.899 16.737 1.00 94.31 196 ALA A CA 1
ATOM 1606 C C . ALA A 1 196 ? -21.550 -5.309 16.210 1.00 94.31 196 ALA A C 1
ATOM 1608 O O . ALA A 1 196 ? -21.201 -5.618 15.069 1.00 94.31 196 ALA A O 1
ATOM 1609 N N . LYS A 1 197 ? -22.150 -6.149 17.054 1.00 92.50 197 LYS A N 1
ATOM 1610 C CA . LYS A 1 197 ? -22.626 -7.476 16.669 1.00 92.50 197 LYS A CA 1
ATOM 1611 C C . LYS A 1 197 ? -23.875 -7.329 15.803 1.00 92.50 197 LYS A C 1
ATOM 1613 O O . LYS A 1 197 ? -24.752 -6.531 16.129 1.00 92.50 197 LYS A O 1
ATOM 1618 N N . LEU A 1 198 ? -23.935 -8.084 14.714 1.00 89.38 198 LEU A N 1
ATOM 1619 C CA . LEU A 1 198 ? -25.082 -8.112 13.810 1.00 89.38 198 LEU A CA 1
ATOM 1620 C C . LEU A 1 198 ? -26.037 -9.253 14.170 1.00 89.38 198 LEU A C 1
ATOM 1622 O O . LEU A 1 198 ? -25.590 -10.323 14.589 1.00 89.38 198 LEU A O 1
ATOM 1626 N N . ASP A 1 199 ? -27.332 -9.064 13.912 1.00 82.69 199 ASP A N 1
ATOM 1627 C CA . ASP A 1 199 ? -28.360 -10.097 14.127 1.00 82.69 199 ASP A CA 1
ATOM 1628 C C . ASP A 1 199 ? -28.136 -11.331 13.241 1.00 82.69 199 ASP A C 1
ATOM 1630 O O . ASP A 1 199 ? -28.333 -12.463 13.673 1.00 82.69 199 ASP A O 1
ATOM 1634 N N . ALA A 1 200 ? -27.653 -11.118 12.012 1.00 77.12 200 ALA A N 1
ATOM 1635 C CA . ALA A 1 200 ? -27.275 -12.183 11.079 1.00 77.12 200 ALA A CA 1
ATOM 1636 C C . ALA A 1 200 ? -25.971 -12.912 11.474 1.00 77.12 200 ALA A C 1
ATOM 1638 O O . ALA A 1 200 ? -25.560 -13.856 10.801 1.00 77.12 200 ALA A O 1
ATOM 1639 N N . GLY A 1 201 ? -25.316 -12.485 12.559 1.00 82.62 201 GLY A N 1
ATOM 1640 C CA . GLY A 1 201 ? -24.011 -12.970 12.989 1.00 82.62 201 GLY A CA 1
ATOM 1641 C C . GLY A 1 201 ? -22.849 -12.128 12.454 1.00 82.62 201 GLY A C 1
ATOM 1642 O O . GLY A 1 201 ? -22.949 -11.428 11.449 1.00 82.62 201 GLY A O 1
ATOM 1643 N N . GLY A 1 202 ? -21.716 -12.196 13.155 1.00 88.31 202 GLY A N 1
ATOM 1644 C CA . GLY A 1 202 ? -20.526 -11.405 12.842 1.00 88.31 202 GLY A CA 1
ATOM 1645 C C . GLY A 1 202 ? -20.540 -9.998 13.443 1.00 88.31 202 GLY A C 1
ATOM 1646 O O . GLY A 1 202 ? -21.359 -9.669 14.304 1.00 88.31 202 GLY A O 1
ATOM 1647 N N . TYR A 1 203 ? -19.575 -9.188 13.009 1.00 93.19 203 TYR A N 1
ATOM 1648 C CA . TYR A 1 203 ? -19.303 -7.860 13.550 1.00 93.19 203 TYR A CA 1
ATOM 1649 C C . TYR A 1 203 ? -18.988 -6.871 12.434 1.00 93.19 203 TYR A C 1
ATOM 1651 O O . TYR A 1 203 ? -18.312 -7.226 11.468 1.00 93.19 203 TYR A O 1
ATOM 1659 N N . ILE A 1 204 ? -19.408 -5.624 12.626 1.00 93.81 204 ILE A N 1
ATOM 1660 C CA . ILE A 1 204 ? -19.014 -4.483 11.793 1.00 93.81 204 ILE A CA 1
ATOM 1661 C C . ILE A 1 204 ? -18.274 -3.453 12.632 1.00 93.81 204 ILE A C 1
ATOM 1663 O O . ILE A 1 204 ? -18.539 -3.306 13.826 1.00 93.81 204 ILE A O 1
ATOM 1667 N N . ILE A 1 205 ? -17.375 -2.711 11.999 1.00 96.06 205 ILE A N 1
ATOM 1668 C CA . ILE A 1 205 ? -16.765 -1.523 12.584 1.00 96.06 205 ILE A CA 1
ATOM 1669 C C . ILE A 1 205 ? -17.799 -0.407 12.564 1.00 96.06 205 ILE A C 1
ATOM 1671 O O . ILE A 1 205 ? -18.293 -0.023 11.504 1.00 96.06 205 ILE A O 1
ATOM 1675 N N . THR A 1 206 ? -18.098 0.142 13.734 1.00 96.06 206 THR A N 1
ATOM 1676 C CA . THR A 1 206 ? -19.003 1.290 13.871 1.00 96.06 206 THR A CA 1
ATOM 1677 C C . THR A 1 206 ? -18.232 2.591 13.982 1.00 96.06 206 THR A C 1
ATOM 1679 O O . THR A 1 206 ? -18.610 3.599 13.391 1.00 96.06 206 THR A O 1
ATOM 1682 N N . ASN A 1 207 ? -17.122 2.570 14.715 1.00 97.12 207 ASN A N 1
ATOM 1683 C CA . ASN A 1 207 ? -16.308 3.744 14.960 1.00 97.12 207 ASN A CA 1
ATOM 1684 C C . ASN A 1 207 ? -14.827 3.372 15.041 1.00 97.12 207 ASN A C 1
ATOM 1686 O O . ASN A 1 207 ? -14.462 2.316 15.554 1.00 97.12 207 ASN A O 1
ATOM 1690 N N . THR A 1 208 ? -13.967 4.248 14.538 1.00 98.06 208 THR A N 1
ATOM 1691 C CA . THR A 1 208 ? -12.517 4.148 14.696 1.00 98.06 208 THR A CA 1
ATOM 1692 C C . THR A 1 208 ? -11.957 5.500 15.100 1.00 98.06 208 THR A C 1
ATOM 1694 O O . THR A 1 208 ? -12.216 6.487 14.418 1.00 98.06 208 THR A O 1
ATOM 1697 N N . THR A 1 209 ? -11.124 5.532 16.134 1.00 98.19 209 THR A N 1
ATOM 1698 C CA . THR A 1 209 ? -10.374 6.726 16.539 1.00 98.19 209 THR A CA 1
ATOM 1699 C C . THR A 1 209 ? -8.886 6.409 16.519 1.00 98.19 209 THR A C 1
ATOM 1701 O O . THR A 1 209 ? -8.412 5.571 17.284 1.00 98.19 209 THR A O 1
ATOM 1704 N N . GLU A 1 210 ? -8.135 7.070 15.641 1.00 97.56 210 GLU A N 1
ATOM 1705 C CA . GLU A 1 210 ? -6.683 6.933 15.518 1.00 97.56 210 GLU A CA 1
ATOM 1706 C C . GLU A 1 210 ? -5.996 8.209 16.011 1.00 97.56 210 GLU A C 1
ATOM 1708 O O . GLU A 1 210 ? -6.228 9.292 15.485 1.00 97.56 210 GLU A O 1
ATOM 1713 N N . ASN A 1 211 ? -5.114 8.075 16.994 1.00 97.75 211 ASN A N 1
ATOM 1714 C CA . ASN A 1 211 ? -4.319 9.150 17.566 1.00 97.75 211 ASN A CA 1
ATOM 1715 C C . ASN A 1 211 ? -2.840 8.917 17.264 1.00 97.75 211 ASN A C 1
ATOM 1717 O O . ASN A 1 211 ? -2.300 7.839 17.520 1.00 97.75 211 ASN A O 1
ATOM 1721 N N . MET A 1 212 ? -2.171 9.940 16.743 1.00 97.19 212 MET A N 1
ATOM 1722 C CA . MET A 1 212 ? -0.758 9.909 16.378 1.00 97.19 212 MET A CA 1
ATOM 1723 C C . MET A 1 212 ? -0.025 11.121 16.932 1.00 97.19 212 MET A C 1
ATOM 1725 O O . MET A 1 212 ? -0.472 12.255 16.778 1.00 97.19 212 MET A O 1
ATOM 1729 N N . THR A 1 213 ? 1.160 10.891 17.487 1.00 96.88 213 THR A N 1
ATOM 1730 C CA . THR A 1 213 ? 2.117 11.947 17.824 1.00 96.88 213 THR A CA 1
ATOM 1731 C C . THR A 1 213 ? 3.335 11.826 16.920 1.00 96.88 213 THR A C 1
ATOM 1733 O O . THR A 1 213 ? 4.031 10.809 16.932 1.00 96.88 213 THR A O 1
ATOM 1736 N N . VAL A 1 214 ? 3.587 12.869 16.130 1.00 95.44 214 VAL A N 1
ATOM 1737 C CA . VAL A 1 214 ? 4.763 13.007 15.269 1.00 95.44 214 VAL A CA 1
ATOM 1738 C C . VAL A 1 214 ? 5.736 13.978 15.923 1.00 95.44 214 VAL A C 1
ATOM 1740 O O . VAL A 1 214 ? 5.403 15.148 16.104 1.00 95.44 214 VAL A O 1
ATOM 1743 N N . GLU A 1 215 ? 6.943 13.514 16.235 1.00 93.62 215 GLU A N 1
ATOM 1744 C CA . GLU A 1 215 ? 7.981 14.316 16.893 1.00 93.62 215 GLU A CA 1
ATOM 1745 C C . GLU A 1 215 ? 9.230 14.413 16.013 1.00 93.62 215 GLU A C 1
ATOM 1747 O O . GLU A 1 215 ? 9.889 13.424 15.698 1.00 93.62 215 GLU A O 1
ATOM 1752 N N . LYS A 1 216 ? 9.569 15.634 15.607 1.00 90.38 216 LYS A N 1
ATOM 1753 C CA . LYS A 1 216 ? 10.833 15.985 14.946 1.00 90.38 216 LYS A CA 1
ATOM 1754 C C . LYS A 1 216 ? 11.629 16.892 15.879 1.00 90.38 216 LYS A C 1
ATOM 1756 O O . LYS A 1 216 ? 11.042 17.479 16.779 1.00 90.38 216 LYS A O 1
ATOM 1761 N N . LYS A 1 217 ? 12.941 17.054 15.634 1.00 85.62 217 LYS A N 1
ATOM 1762 C CA . LYS A 1 217 ? 13.878 17.787 16.519 1.00 85.62 217 LYS A CA 1
ATOM 1763 C C . LYS A 1 217 ? 13.282 19.042 17.187 1.00 85.62 217 LYS A C 1
ATOM 1765 O O . LYS A 1 217 ? 13.473 19.198 18.382 1.00 85.62 217 LYS A O 1
ATOM 1770 N N . ASN A 1 218 ? 12.526 19.866 16.448 1.00 86.38 218 ASN A N 1
ATOM 1771 C CA . ASN A 1 218 ? 11.936 21.116 16.951 1.00 86.38 218 ASN A CA 1
ATOM 1772 C C . ASN A 1 218 ? 10.413 21.234 16.724 1.00 86.38 218 ASN A C 1
ATOM 1774 O O . ASN A 1 218 ? 9.872 22.339 16.750 1.00 86.38 218 ASN A O 1
ATOM 1778 N N . SER A 1 219 ? 9.704 20.143 16.424 1.00 90.38 219 SER A N 1
ATOM 1779 C CA . SER A 1 219 ? 8.256 20.219 16.199 1.00 90.38 219 SER A CA 1
ATOM 1780 C C . SER A 1 219 ? 7.517 18.969 16.646 1.00 90.38 219 SER A C 1
ATOM 1782 O O . SER A 1 219 ? 7.944 17.842 16.390 1.00 90.38 219 SER A O 1
ATOM 1784 N N . LYS A 1 220 ? 6.371 19.196 17.287 1.00 94.25 220 LYS A N 1
ATOM 1785 C CA . LYS A 1 220 ? 5.415 18.163 17.665 1.00 94.25 220 LYS A CA 1
ATOM 1786 C C . LYS A 1 220 ? 4.122 18.398 16.895 1.00 94.25 220 LYS A C 1
ATOM 1788 O O . LYS A 1 220 ? 3.659 19.529 16.757 1.00 94.25 220 LYS A O 1
ATOM 1793 N N . THR A 1 221 ? 3.561 17.341 16.331 1.00 95.19 221 THR A N 1
ATOM 1794 C CA . THR A 1 221 ? 2.265 17.388 15.654 1.00 95.19 221 THR A CA 1
ATOM 1795 C C . THR A 1 221 ? 1.412 16.243 16.159 1.00 95.19 221 THR A C 1
ATOM 1797 O O . THR A 1 221 ? 1.840 15.090 16.135 1.00 95.19 221 THR A O 1
ATOM 1800 N N . GLU A 1 222 ? 0.216 16.573 16.620 1.00 96.38 222 GLU A N 1
ATOM 1801 C CA . GLU A 1 222 ? -0.795 15.617 17.048 1.00 96.38 222 GLU A CA 1
ATOM 1802 C C . GLU A 1 222 ? -1.834 15.492 15.937 1.00 96.38 222 GLU A C 1
ATOM 1804 O O . GLU A 1 222 ? -2.275 16.490 15.364 1.00 96.38 222 GLU A O 1
ATOM 1809 N N . ILE A 1 223 ? -2.161 14.258 15.576 1.00 95.00 223 ILE A N 1
ATOM 1810 C CA . ILE A 1 223 ? -3.130 13.949 14.529 1.00 95.00 223 ILE A CA 1
ATOM 1811 C C . ILE A 1 223 ? -4.170 13.018 15.137 1.00 95.00 223 ILE A C 1
ATOM 1813 O O . ILE A 1 223 ? -3.815 11.944 15.620 1.00 95.00 223 ILE A O 1
ATOM 1817 N N . GLU A 1 224 ? -5.430 13.426 15.076 1.00 97.25 224 GLU A N 1
ATOM 1818 C CA . GLU A 1 224 ? -6.592 12.622 15.448 1.00 97.25 224 GLU A CA 1
ATOM 1819 C C . GLU A 1 224 ? -7.398 12.339 14.177 1.00 97.25 224 GLU A C 1
ATOM 1821 O O . GLU A 1 224 ? -7.700 13.249 13.401 1.00 97.25 224 GLU A O 1
ATOM 1826 N N . ILE A 1 225 ? -7.719 11.073 13.937 1.00 96.25 225 ILE A N 1
ATOM 1827 C CA . ILE A 1 225 ? -8.569 10.629 12.836 1.00 96.25 225 ILE A CA 1
ATOM 1828 C C . ILE A 1 225 ? -9.747 9.883 13.440 1.00 96.25 225 ILE A C 1
ATOM 1830 O O . ILE A 1 225 ? -9.570 8.796 13.983 1.00 96.25 225 ILE A O 1
ATOM 1834 N N . SER A 1 226 ? -10.941 10.432 13.278 1.00 97.12 226 SER A N 1
ATOM 1835 C CA . SER A 1 226 ? -12.183 9.829 13.751 1.00 97.12 226 SER A CA 1
ATOM 1836 C C . SER A 1 226 ? -13.005 9.392 12.549 1.00 97.12 226 SER A C 1
ATOM 1838 O O . SER A 1 226 ? -13.309 10.207 11.682 1.00 97.12 226 SER A O 1
ATOM 1840 N N . LYS A 1 227 ? -13.337 8.105 12.476 1.00 96.62 227 LYS A N 1
ATOM 1841 C CA . LYS A 1 227 ? -14.152 7.500 11.419 1.00 96.62 227 LYS A CA 1
ATOM 1842 C C . LYS A 1 227 ? -15.430 6.966 12.032 1.00 96.62 227 LYS A C 1
ATOM 1844 O O . LYS A 1 227 ? -15.368 6.212 13.001 1.00 96.62 227 LYS A O 1
ATOM 1849 N N . ASN A 1 228 ? -16.571 7.343 11.480 1.00 95.81 228 ASN A N 1
ATOM 1850 C CA . ASN A 1 228 ? -17.867 6.835 11.897 1.00 95.81 228 ASN A CA 1
ATOM 1851 C C . ASN A 1 228 ? -18.555 6.182 10.704 1.00 95.81 228 ASN A C 1
ATOM 1853 O O . ASN A 1 228 ? -18.823 6.861 9.712 1.00 95.81 228 ASN A O 1
ATOM 1857 N N . THR A 1 229 ? -18.834 4.886 10.792 1.00 95.75 229 THR A N 1
ATOM 1858 C CA . THR A 1 229 ? -19.594 4.181 9.759 1.00 95.75 229 THR A CA 1
ATOM 1859 C C . THR A 1 229 ? -21.022 4.710 9.783 1.00 95.75 229 THR A C 1
ATOM 1861 O O . THR A 1 229 ? -21.676 4.701 10.824 1.00 95.75 229 THR A O 1
ATOM 1864 N N . THR A 1 230 ? -21.508 5.217 8.655 1.00 94.12 230 THR A N 1
ATOM 1865 C CA . THR A 1 230 ? -22.869 5.762 8.528 1.00 94.12 230 THR A CA 1
ATOM 1866 C C . THR A 1 230 ? -23.789 4.785 7.813 1.00 94.12 230 THR A C 1
ATOM 1868 O O . THR A 1 230 ? -24.960 4.665 8.162 1.00 94.12 230 THR A O 1
ATOM 1871 N N . GLN A 1 231 ? -23.248 4.036 6.853 1.00 93.94 231 GLN A N 1
ATOM 1872 C CA . GLN A 1 231 ? -23.975 3.036 6.080 1.00 93.94 231 GLN A CA 1
ATOM 1873 C C . GLN A 1 231 ? -23.114 1.797 5.886 1.00 93.94 231 GLN A C 1
ATOM 1875 O O . GLN A 1 231 ? -21.899 1.897 5.709 1.00 93.94 231 GLN A O 1
ATOM 1880 N N . TYR A 1 232 ? -23.761 0.637 5.892 1.00 93.88 232 TYR A N 1
ATOM 1881 C CA . TYR A 1 232 ? -23.125 -0.640 5.619 1.00 93.88 232 TYR A CA 1
ATOM 1882 C C . TYR A 1 232 ? -24.120 -1.545 4.899 1.00 93.88 232 TYR A C 1
ATOM 1884 O O . TYR A 1 232 ? -25.260 -1.692 5.335 1.00 93.88 232 TYR A O 1
ATOM 1892 N N . THR A 1 233 ? -23.679 -2.146 3.806 1.00 92.62 233 THR A N 1
ATOM 1893 C CA . THR A 1 233 ? -24.442 -3.092 2.998 1.00 92.62 233 THR A CA 1
ATOM 1894 C C . THR A 1 233 ? -23.627 -4.368 2.867 1.00 92.62 233 THR A C 1
ATOM 1896 O O . THR A 1 233 ? -22.430 -4.308 2.584 1.00 92.62 233 THR A O 1
ATOM 1899 N N . ASP A 1 234 ? -24.248 -5.522 3.080 1.00 89.50 234 ASP A N 1
ATOM 1900 C CA . ASP A 1 234 ? -23.566 -6.802 2.911 1.00 89.50 234 ASP A CA 1
ATOM 1901 C C . ASP A 1 234 ? -23.317 -7.156 1.429 1.00 89.50 234 ASP A C 1
ATOM 1903 O O . ASP A 1 234 ? -23.599 -6.389 0.502 1.00 89.50 234 ASP A O 1
ATOM 1907 N N . ASN A 1 235 ? -22.750 -8.341 1.196 1.00 85.81 235 ASN A N 1
ATOM 1908 C CA . ASN A 1 235 ? -22.447 -8.831 -0.149 1.00 85.81 235 ASN A CA 1
ATOM 1909 C C . ASN A 1 235 ? -23.704 -9.174 -0.972 1.00 85.81 235 ASN A C 1
ATOM 1911 O O . ASN A 1 235 ? -23.607 -9.306 -2.190 1.00 85.81 235 ASN A O 1
ATOM 1915 N N . GLU A 1 236 ? -24.867 -9.297 -0.329 1.00 86.12 236 GLU A N 1
ATOM 1916 C CA . GLU A 1 236 ? -26.165 -9.548 -0.965 1.00 86.12 236 GLU A CA 1
ATOM 1917 C C . GLU A 1 236 ? -26.911 -8.238 -1.276 1.00 86.12 236 GLU A C 1
ATOM 1919 O O . GLU A 1 236 ? -28.051 -8.251 -1.732 1.00 86.12 236 GLU A O 1
ATOM 1924 N N . ASN A 1 237 ? -26.247 -7.090 -1.094 1.00 86.19 237 ASN A N 1
ATOM 1925 C CA . ASN A 1 237 ? -26.811 -5.747 -1.212 1.00 86.19 237 ASN A CA 1
ATOM 1926 C C . ASN A 1 237 ? -27.930 -5.441 -0.197 1.00 86.19 237 ASN A C 1
ATOM 1928 O O . ASN A 1 237 ? -28.740 -4.542 -0.429 1.00 86.19 237 ASN A O 1
ATOM 1932 N N . LYS A 1 238 ? -27.968 -6.136 0.944 1.00 89.94 238 LYS A N 1
ATOM 1933 C CA . LYS A 1 238 ? -28.887 -5.814 2.034 1.00 89.94 238 LYS A CA 1
ATOM 1934 C C . LYS A 1 238 ? -28.246 -4.798 2.974 1.00 89.94 238 LYS A C 1
ATOM 1936 O O . LYS A 1 238 ? -27.164 -5.021 3.522 1.00 89.94 238 LYS A O 1
ATOM 1941 N N . GLU A 1 239 ? -28.920 -3.667 3.171 1.00 89.94 239 GLU A N 1
ATOM 1942 C CA . GLU A 1 239 ? -28.474 -2.660 4.132 1.00 89.94 239 GLU A CA 1
ATOM 1943 C C . GLU A 1 239 ? -28.614 -3.198 5.560 1.00 89.94 239 GLU A C 1
ATOM 1945 O O . GLU A 1 239 ? -29.671 -3.688 5.969 1.00 89.94 239 GLU A O 1
ATOM 1950 N N . LEU A 1 240 ? -27.530 -3.106 6.327 1.00 90.31 240 LEU A N 1
ATOM 1951 C CA . LEU A 1 240 ? -27.484 -3.570 7.703 1.00 90.31 240 LEU A CA 1
ATOM 1952 C C . LEU A 1 240 ? -27.782 -2.426 8.673 1.00 90.31 240 LEU A C 1
ATOM 1954 O O . LEU A 1 240 ? -27.470 -1.252 8.434 1.00 90.31 240 LEU A O 1
ATOM 1958 N N . SER A 1 241 ? -28.383 -2.791 9.801 1.00 89.31 241 SER A N 1
ATOM 1959 C CA . SER A 1 241 ? -28.636 -1.900 10.928 1.00 89.31 241 SER A CA 1
ATOM 1960 C C . SER A 1 241 ? -27.889 -2.397 12.159 1.00 89.31 241 SER A C 1
ATOM 1962 O O . SER A 1 241 ? -27.642 -3.592 12.310 1.00 89.31 241 SER A O 1
ATOM 1964 N N . TRP A 1 242 ? -27.512 -1.470 13.031 1.00 90.94 242 TRP A N 1
ATOM 1965 C CA . TRP A 1 242 ? -26.853 -1.762 14.296 1.00 90.94 242 TRP A CA 1
ATOM 1966 C C . TRP A 1 242 ? -27.251 -0.728 15.343 1.00 90.94 242 TRP A C 1
ATOM 1968 O O . TRP A 1 242 ? -27.707 0.378 15.036 1.00 90.94 242 TRP A O 1
ATOM 1978 N N . LYS A 1 243 ? -27.050 -1.077 16.614 1.00 86.06 243 LYS A N 1
ATOM 1979 C CA . LYS A 1 243 ? -27.328 -0.176 17.730 1.00 86.06 243 LYS A CA 1
ATOM 1980 C C . LYS A 1 243 ? -26.464 1.085 17.623 1.00 86.06 243 LYS A C 1
ATOM 1982 O O . LYS A 1 243 ? -25.240 1.003 17.643 1.00 86.06 243 LYS A O 1
ATOM 1987 N N . GLY A 1 244 ? -27.108 2.249 17.547 1.00 84.19 244 GLY A N 1
ATOM 1988 C CA . GLY A 1 244 ? -26.422 3.538 17.416 1.00 84.19 244 GLY A CA 1
ATOM 1989 C C . GLY A 1 244 ? -26.038 3.917 15.982 1.00 84.19 244 GLY A C 1
ATOM 1990 O O . GLY A 1 244 ? -25.268 4.860 15.807 1.00 84.19 244 GLY A O 1
ATOM 1991 N N . LYS A 1 245 ? -26.563 3.218 14.963 1.00 87.12 245 LYS A N 1
ATOM 1992 C CA . LYS A 1 245 ? -26.462 3.656 13.566 1.00 87.12 245 LYS A CA 1
ATOM 1993 C C . LYS A 1 245 ? -27.022 5.084 13.416 1.00 87.12 245 LYS A C 1
ATOM 1995 O O . LYS A 1 245 ? -28.118 5.348 13.919 1.00 87.12 245 LYS A O 1
ATOM 2000 N N . PRO A 1 246 ? -26.309 6.005 12.741 1.00 84.50 246 PRO A N 1
ATOM 2001 C CA . PRO A 1 246 ? -26.849 7.321 12.410 1.00 84.50 246 PRO A CA 1
ATOM 2002 C C . PRO A 1 246 ? -28.143 7.209 11.590 1.00 84.50 246 PRO A C 1
ATOM 2004 O O . PRO A 1 246 ? -28.251 6.361 10.711 1.00 84.50 246 PRO A O 1
ATOM 2007 N N . VAL A 1 247 ? -29.123 8.073 11.870 1.00 75.25 247 VAL A N 1
ATOM 2008 C CA . VAL A 1 247 ? -30.446 8.042 11.208 1.00 75.25 247 VAL A CA 1
ATOM 2009 C C . VAL A 1 247 ? -30.379 8.543 9.759 1.00 75.25 247 VAL A C 1
ATOM 2011 O O . VAL A 1 247 ? -31.211 8.184 8.933 1.00 75.25 247 VAL A O 1
ATOM 2014 N N . GLU A 1 248 ? -29.389 9.374 9.438 1.00 75.19 248 GLU A N 1
ATOM 2015 C CA . GLU A 1 248 ? -29.274 10.011 8.131 1.00 75.19 248 GLU A CA 1
ATOM 2016 C C . GLU A 1 248 ? -28.635 9.071 7.100 1.00 75.19 248 GLU A C 1
ATOM 2018 O O . GLU A 1 248 ? -27.444 8.751 7.166 1.00 75.19 248 GLU A O 1
ATOM 2023 N N . HIS A 1 249 ? -29.437 8.662 6.117 1.00 76.81 249 HIS A N 1
ATOM 2024 C CA . HIS A 1 249 ? -28.943 8.046 4.894 1.00 76.81 249 HIS A CA 1
ATOM 2025 C C . HIS A 1 249 ? -28.512 9.153 3.925 1.00 76.81 249 HIS A C 1
ATOM 2027 O O . HIS A 1 249 ? -29.279 10.059 3.611 1.00 76.81 249 HIS A O 1
ATOM 2033 N N . LYS A 1 250 ? -27.271 9.073 3.455 1.00 79.31 250 LYS A N 1
ATOM 2034 C CA . LYS A 1 250 ? -26.681 9.993 2.482 1.00 79.31 250 LYS A CA 1
ATOM 2035 C C . LYS A 1 250 ? -26.562 9.283 1.141 1.00 79.31 250 LYS A C 1
ATOM 2037 O O . LYS A 1 250 ? -25.826 8.301 1.042 1.00 79.31 250 LYS A O 1
ATOM 2042 N N . ASP A 1 251 ? -27.263 9.787 0.133 1.00 81.12 251 ASP A N 1
ATOM 2043 C CA . ASP A 1 251 ? -27.093 9.339 -1.245 1.00 81.12 251 ASP A CA 1
ATOM 2044 C C . ASP A 1 251 ? -25.992 10.163 -1.927 1.00 81.12 251 ASP A C 1
ATOM 2046 O O . ASP A 1 251 ? -26.033 11.392 -1.935 1.00 81.12 251 ASP A O 1
ATOM 2050 N N . TYR A 1 252 ? -25.004 9.474 -2.495 1.00 82.81 252 TYR A N 1
ATOM 2051 C CA . TYR A 1 252 ? -23.872 10.073 -3.208 1.00 82.81 252 TYR A CA 1
ATOM 2052 C C . TYR A 1 252 ? -23.926 9.825 -4.719 1.00 82.81 252 TYR A C 1
ATOM 2054 O O . TYR A 1 252 ? -22.925 10.029 -5.408 1.00 82.81 252 TYR A O 1
ATOM 2062 N N . SER A 1 253 ? -25.062 9.359 -5.244 1.00 76.88 253 SER A N 1
ATOM 2063 C CA . SER A 1 253 ? -25.261 9.081 -6.670 1.00 76.88 253 SER A CA 1
ATOM 2064 C C . SER A 1 253 ? -24.921 10.280 -7.566 1.00 76.88 253 SER A C 1
ATOM 2066 O O . SER A 1 253 ? -24.310 10.097 -8.618 1.00 76.88 253 SER A O 1
ATOM 2068 N N . ASN A 1 254 ? -25.235 11.497 -7.110 1.00 76.19 254 ASN A N 1
ATOM 2069 C CA . ASN A 1 254 ? -25.051 12.747 -7.856 1.00 76.19 254 ASN A CA 1
ATOM 2070 C C . ASN A 1 254 ? -23.902 13.636 -7.340 1.00 76.19 254 ASN A C 1
ATOM 2072 O O . ASN A 1 254 ? -23.716 14.745 -7.838 1.00 76.19 254 ASN A O 1
ATOM 2076 N N . GLU A 1 255 ? -23.138 13.182 -6.347 1.00 79.25 255 GLU A N 1
ATOM 2077 C CA . GLU A 1 255 ? -22.085 13.985 -5.715 1.00 79.25 255 GLU A CA 1
ATOM 2078 C C . GLU A 1 255 ? -20.757 13.907 -6.481 1.00 79.25 255 GLU A C 1
ATOM 2080 O O . GLU A 1 255 ? -20.339 12.845 -6.960 1.00 79.25 255 GLU A O 1
ATOM 2085 N N . GLU A 1 256 ? -20.034 15.031 -6.562 1.00 80.81 256 GLU A N 1
ATOM 2086 C CA . GLU A 1 256 ? -18.703 15.039 -7.169 1.00 80.81 256 GLU A CA 1
ATOM 2087 C C . GLU A 1 256 ? -17.707 14.330 -6.242 1.00 80.81 256 GLU A C 1
ATOM 2089 O O . GLU A 1 256 ? -17.221 14.866 -5.243 1.00 80.81 256 GLU A O 1
ATOM 2094 N N . THR A 1 257 ? -17.376 13.089 -6.590 1.00 83.06 257 THR A N 1
ATOM 2095 C CA . THR A 1 257 ? -16.402 12.308 -5.827 1.00 83.06 257 THR A CA 1
ATOM 2096 C C . THR A 1 257 ? -14.972 12.584 -6.284 1.00 83.06 257 THR A C 1
ATOM 2098 O O . THR A 1 257 ? -14.628 12.574 -7.470 1.00 83.06 257 THR A O 1
ATOM 2101 N N . VAL A 1 258 ? -14.069 12.736 -5.317 1.00 81.31 258 VAL A N 1
ATOM 2102 C CA . VAL A 1 258 ? -12.634 12.634 -5.561 1.00 81.31 258 VAL A CA 1
ATOM 2103 C C . VAL A 1 258 ? -12.316 11.176 -5.861 1.00 81.31 258 VAL A C 1
ATOM 2105 O O . VAL A 1 258 ? -12.152 10.353 -4.962 1.00 81.31 258 VAL A O 1
ATOM 2108 N N . ASN A 1 259 ? -12.192 10.876 -7.148 1.00 72.25 259 ASN A N 1
ATOM 2109 C CA . ASN A 1 259 ? -11.708 9.596 -7.643 1.00 72.25 259 ASN A CA 1
ATOM 2110 C C . ASN A 1 259 ? -10.304 9.756 -8.258 1.00 72.25 259 ASN A C 1
ATOM 2112 O O . ASN A 1 259 ? -9.920 10.819 -8.767 1.00 72.25 259 ASN A O 1
ATOM 2116 N N . VAL A 1 260 ? -9.508 8.692 -8.207 1.00 66.00 260 VAL A N 1
ATOM 2117 C CA . VAL A 1 260 ? -8.274 8.587 -8.985 1.00 66.00 260 VAL A CA 1
ATOM 2118 C C . VAL A 1 260 ? -8.661 7.976 -10.321 1.00 66.00 260 VAL A C 1
ATOM 2120 O O . VAL A 1 260 ? -8.977 6.794 -10.405 1.00 66.00 260 VAL A O 1
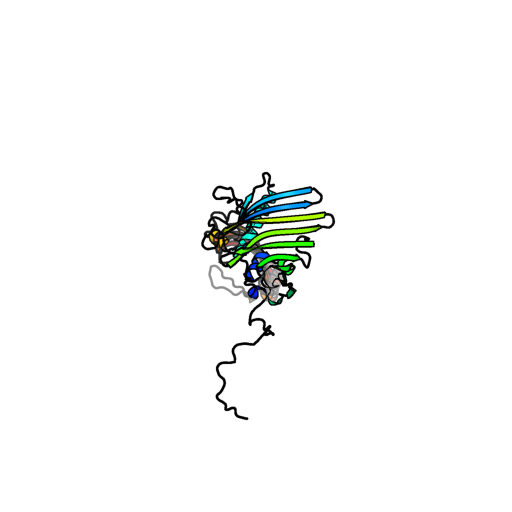ATOM 2123 N N . LYS A 1 261 ? -8.668 8.801 -11.375 1.00 61.56 261 LYS A N 1
ATOM 2124 C CA . LYS A 1 261 ? -8.948 8.326 -12.733 1.00 61.56 261 LYS A CA 1
ATOM 2125 C C . LYS A 1 261 ? -7.980 7.192 -13.083 1.00 61.56 261 LYS A C 1
ATOM 2127 O O . LYS A 1 261 ? -6.766 7.400 -13.121 1.00 61.56 261 LYS A O 1
ATOM 2132 N N . LEU A 1 262 ? -8.538 6.012 -13.338 1.00 60.31 262 LEU A N 1
ATOM 2133 C CA . LEU A 1 262 ? -7.812 4.829 -13.781 1.00 60.31 262 LEU A CA 1
ATOM 2134 C C . LEU A 1 262 ? -7.459 4.960 -15.264 1.00 60.31 262 LEU A C 1
ATOM 2136 O O . LEU A 1 262 ? -8.201 4.483 -16.113 1.00 60.31 262 LEU A O 1
ATOM 2140 N N . GLY A 1 263 ? -6.337 5.625 -15.550 1.00 55.22 263 GLY A N 1
ATOM 2141 C CA . GLY A 1 263 ? -5.698 5.645 -16.872 1.00 55.22 263 GLY A CA 1
ATOM 2142 C C . GLY A 1 263 ? -6.495 6.332 -17.991 1.00 55.22 263 GLY A C 1
ATOM 2143 O O . GLY A 1 263 ? -7.685 6.604 -17.873 1.00 55.22 263 GLY A O 1
ATOM 2144 N N . GLY A 1 264 ? -5.807 6.678 -19.081 1.00 60.38 264 GLY A N 1
ATOM 2145 C CA . GLY A 1 264 ? -6.447 7.113 -20.328 1.00 60.38 264 GLY A CA 1
ATOM 2146 C C . GLY A 1 264 ? -6.977 5.913 -21.122 1.00 60.38 264 GLY A C 1
ATOM 2147 O O . GLY A 1 264 ? -7.228 4.852 -20.562 1.00 60.38 264 GLY A O 1
ATOM 2148 N N . THR A 1 265 ? -7.102 6.050 -22.442 1.00 74.50 265 THR A N 1
ATOM 2149 C CA . THR A 1 265 ? -7.536 4.966 -23.349 1.00 74.50 265 THR A CA 1
ATOM 2150 C C . THR A 1 265 ? -6.623 3.729 -23.307 1.00 74.50 265 THR A C 1
ATOM 2152 O O . THR A 1 265 ? -7.070 2.629 -23.616 1.00 74.50 265 THR A O 1
ATOM 2155 N N . LEU A 1 266 ? -5.360 3.898 -22.896 1.00 82.56 266 LEU A N 1
ATOM 2156 C CA . LEU A 1 266 ? -4.360 2.837 -22.771 1.00 82.56 266 LEU A CA 1
ATOM 2157 C C . LEU A 1 266 ? -3.826 2.712 -21.329 1.00 82.56 266 LEU A C 1
ATOM 2159 O O . LEU A 1 266 ? -3.715 3.732 -20.634 1.00 82.56 266 LEU A O 1
ATOM 2163 N N . PRO A 1 267 ? -3.422 1.500 -20.900 1.00 84.94 267 PRO A N 1
ATOM 2164 C CA . PRO A 1 267 ? -3.555 0.230 -21.625 1.00 84.94 267 PRO A CA 1
ATOM 2165 C C . PRO A 1 267 ? -5.019 -0.232 -21.723 1.00 84.94 267 PRO A C 1
ATOM 2167 O O . PRO A 1 267 ? -5.812 -0.015 -20.800 1.00 84.94 267 PRO A O 1
ATOM 2170 N N . PHE A 1 268 ? -5.380 -0.898 -22.823 1.00 86.94 268 PHE A N 1
ATOM 2171 C CA . PHE A 1 268 ? -6.668 -1.582 -22.940 1.00 86.94 268 PHE A CA 1
ATOM 2172 C C . PHE A 1 268 ? -6.822 -2.570 -21.781 1.00 86.94 268 PHE A C 1
ATOM 2174 O O . PHE A 1 268 ? -5.841 -3.147 -21.327 1.00 86.94 268 PHE A O 1
ATOM 2181 N N . LEU A 1 269 ? -8.037 -2.739 -21.253 1.00 86.69 269 LEU A N 1
ATOM 2182 C CA . LEU A 1 269 ? -8.300 -3.509 -20.023 1.00 86.69 269 LEU A CA 1
ATOM 2183 C C . LEU A 1 269 ? -7.611 -2.963 -18.754 1.00 86.69 269 LEU A C 1
ATOM 2185 O O . LEU A 1 269 ? -7.674 -3.598 -17.701 1.00 86.69 269 LEU A O 1
ATOM 2189 N N . GLY A 1 270 ? -7.022 -1.763 -18.803 1.00 84.31 270 GLY A N 1
ATOM 2190 C CA . GLY A 1 270 ? -6.347 -1.159 -17.656 1.00 84.31 270 GLY A CA 1
ATOM 2191 C C . GLY A 1 270 ? -7.267 -0.966 -16.449 1.00 84.31 270 GLY A C 1
ATOM 2192 O O . GLY A 1 270 ? -6.892 -1.297 -15.328 1.00 84.31 270 GLY A O 1
ATOM 2193 N N . LYS A 1 271 ? -8.517 -0.539 -16.675 1.00 81.69 271 LYS A N 1
ATOM 2194 C CA . LYS A 1 271 ? -9.523 -0.415 -15.604 1.00 81.69 271 LYS A CA 1
ATOM 2195 C C . LYS A 1 271 ? -9.785 -1.749 -14.897 1.00 81.69 271 LYS A C 1
ATOM 2197 O O . LYS A 1 271 ? -9.817 -1.787 -13.672 1.00 81.69 271 LYS A O 1
ATOM 2202 N N . ALA A 1 272 ? -9.926 -2.838 -15.657 1.00 83.12 272 ALA A N 1
ATOM 2203 C CA . ALA A 1 272 ? -10.162 -4.171 -15.104 1.00 83.12 272 ALA A CA 1
ATOM 2204 C C . ALA A 1 272 ? -8.952 -4.665 -14.295 1.00 83.12 272 ALA A C 1
ATOM 2206 O O . ALA A 1 272 ? -9.113 -5.102 -13.158 1.00 83.12 272 ALA A O 1
ATOM 2207 N N . ALA A 1 273 ? -7.738 -4.515 -14.832 1.00 85.62 273 ALA A N 1
ATOM 2208 C CA . ALA A 1 273 ? -6.518 -4.892 -14.122 1.00 85.62 273 ALA A CA 1
ATOM 2209 C C . ALA A 1 273 ? -6.311 -4.059 -12.845 1.00 85.62 273 ALA A C 1
ATOM 2211 O O . ALA A 1 273 ? -5.993 -4.608 -11.790 1.00 85.62 273 ALA A O 1
ATOM 2212 N N . THR A 1 274 ? -6.561 -2.748 -12.877 1.00 82.00 274 THR A N 1
ATOM 2213 C CA . THR A 1 274 ? -6.471 -1.944 -11.653 1.00 82.00 274 THR A CA 1
ATOM 2214 C C . THR A 1 274 ? -7.569 -2.280 -10.649 1.00 82.00 274 THR A C 1
ATOM 2216 O O . THR A 1 274 ? -7.286 -2.309 -9.451 1.00 82.00 274 THR A O 1
ATOM 2219 N N . LYS A 1 275 ? -8.787 -2.619 -11.089 1.00 81.75 275 LYS A N 1
ATOM 2220 C CA . LYS A 1 275 ? -9.836 -3.135 -10.195 1.00 81.75 275 LYS A CA 1
ATOM 2221 C C . LYS A 1 275 ? -9.416 -4.436 -9.502 1.00 81.75 275 LYS A C 1
ATOM 2223 O O . LYS A 1 275 ? -9.741 -4.633 -8.340 1.00 81.75 275 LYS A O 1
ATOM 2228 N N . MET A 1 276 ? -8.631 -5.279 -10.168 1.00 82.06 276 MET A N 1
ATOM 2229 C CA . MET A 1 276 ? -8.031 -6.473 -9.557 1.00 82.06 276 MET A CA 1
ATOM 2230 C C . MET A 1 276 ? -6.863 -6.164 -8.602 1.00 82.06 276 MET A C 1
ATOM 2232 O O . MET A 1 276 ? -6.351 -7.073 -7.962 1.00 82.06 276 MET A O 1
ATOM 2236 N N . GLY A 1 277 ? -6.445 -4.901 -8.474 1.00 79.75 277 GLY A N 1
ATOM 2237 C CA . GLY A 1 277 ? -5.362 -4.482 -7.582 1.00 79.75 277 GLY A CA 1
ATOM 2238 C C . GLY A 1 277 ? -3.998 -4.320 -8.258 1.00 79.75 277 GLY A C 1
ATOM 2239 O O . GLY A 1 277 ? -3.022 -4.006 -7.576 1.00 79.75 277 GLY A O 1
ATOM 2240 N N . PHE A 1 278 ? -3.897 -4.468 -9.584 1.00 83.06 278 PHE A N 1
ATOM 2241 C CA . PHE A 1 278 ? -2.631 -4.271 -10.292 1.00 83.06 278 PHE A CA 1
ATOM 2242 C C . PHE A 1 278 ? -2.317 -2.789 -10.497 1.00 83.06 278 PHE A C 1
ATOM 2244 O O . PHE A 1 278 ? -3.107 -2.024 -11.061 1.00 83.06 278 PHE A O 1
ATOM 2251 N N . LYS A 1 279 ? -1.113 -2.387 -10.082 1.00 80.44 279 LYS A N 1
ATOM 2252 C CA . LYS A 1 279 ? -0.588 -1.052 -10.354 1.00 80.44 279 LYS A CA 1
ATOM 2253 C C . LYS A 1 279 ? 0.048 -1.018 -11.737 1.00 80.44 279 LYS A C 1
ATOM 2255 O O . LYS A 1 279 ? 1.107 -1.602 -11.947 1.00 80.44 279 LYS A O 1
ATOM 2260 N N . LEU A 1 280 ? -0.583 -0.294 -12.654 1.00 81.44 280 LEU A N 1
ATOM 2261 C CA . LEU A 1 280 ? -0.144 -0.246 -14.044 1.00 81.44 280 LEU A CA 1
ATOM 2262 C C . LEU A 1 280 ? 0.939 0.821 -14.270 1.00 81.44 280 LEU A C 1
ATOM 2264 O O . LEU A 1 280 ? 0.910 1.881 -13.628 1.00 81.44 280 LEU A O 1
ATOM 2268 N N . PRO A 1 281 ? 1.903 0.561 -15.170 1.00 79.25 281 PRO A N 1
ATOM 2269 C CA . PRO A 1 281 ? 2.885 1.551 -15.589 1.00 79.25 281 PRO A CA 1
ATOM 2270 C C . PRO A 1 281 ? 2.231 2.670 -16.410 1.00 79.25 281 PRO A C 1
ATOM 2272 O O . PRO A 1 281 ? 1.059 2.616 -16.787 1.00 79.25 281 PRO A O 1
ATOM 2275 N N . ARG A 1 282 ? 3.003 3.724 -16.696 1.00 84.25 282 ARG A N 1
ATOM 2276 C CA . ARG A 1 282 ? 2.557 4.753 -17.642 1.00 84.25 282 ARG A CA 1
ATOM 2277 C C . ARG A 1 282 ? 2.490 4.155 -19.050 1.00 84.25 282 ARG A C 1
ATOM 2279 O O . ARG A 1 282 ? 3.401 3.413 -19.405 1.00 84.25 282 ARG A O 1
ATOM 2286 N N . PRO A 1 283 ? 1.481 4.518 -19.860 1.00 87.00 283 PRO A N 1
ATOM 2287 C CA . PRO A 1 283 ? 1.280 3.896 -21.162 1.00 87.00 283 PRO A CA 1
ATOM 2288 C C . PRO A 1 283 ? 2.402 4.181 -22.163 1.00 87.00 283 PRO A C 1
ATOM 2290 O O . PRO A 1 283 ? 2.637 3.343 -23.018 1.00 87.00 283 PRO A O 1
ATOM 2293 N N . PHE A 1 284 ? 3.120 5.300 -22.039 1.00 90.31 284 PHE A N 1
ATOM 2294 C CA . PHE A 1 284 ? 4.186 5.694 -22.965 1.00 90.31 284 PHE A CA 1
ATOM 2295 C C . PHE A 1 284 ? 5.526 5.843 -22.242 1.00 90.31 284 PHE A C 1
ATOM 2297 O O . PHE A 1 284 ? 5.582 6.431 -21.154 1.00 90.31 284 PHE A O 1
ATOM 2304 N N . GLY A 1 285 ? 6.591 5.353 -22.871 1.00 88.75 285 GLY A N 1
ATOM 2305 C CA . GLY A 1 285 ? 7.977 5.515 -22.446 1.00 88.75 285 GLY A CA 1
ATOM 2306 C C . GLY A 1 285 ? 8.858 5.968 -23.606 1.00 88.75 285 GLY A C 1
ATOM 2307 O O . GLY A 1 285 ? 8.631 5.587 -24.749 1.00 88.75 285 GLY A O 1
ATOM 2308 N N . ILE A 1 286 ? 9.849 6.803 -23.303 1.00 93.25 286 ILE A N 1
ATOM 2309 C CA . ILE A 1 286 ? 10.935 7.145 -24.221 1.00 93.25 286 ILE A CA 1
ATOM 2310 C C . ILE A 1 286 ? 12.252 7.037 -23.460 1.00 93.25 286 ILE A C 1
ATOM 2312 O O . ILE A 1 286 ? 12.332 7.430 -22.293 1.00 93.25 286 ILE A O 1
ATOM 2316 N N . ALA A 1 287 ? 13.274 6.504 -24.113 1.00 92.12 287 ALA A N 1
ATOM 2317 C CA . ALA A 1 287 ? 14.616 6.389 -23.570 1.00 92.12 287 ALA A CA 1
ATOM 2318 C C . ALA A 1 287 ? 15.645 6.699 -24.658 1.00 92.12 287 ALA A C 1
ATOM 2320 O O . ALA A 1 287 ? 15.448 6.375 -25.826 1.00 92.12 287 ALA A O 1
ATOM 2321 N N . ALA A 1 288 ? 16.752 7.311 -24.256 1.00 93.75 288 ALA A N 1
ATOM 2322 C CA . ALA A 1 288 ? 17.933 7.475 -25.086 1.00 93.75 288 ALA A CA 1
ATOM 2323 C C . ALA A 1 288 ? 19.113 6.854 -24.343 1.00 93.75 288 ALA A C 1
ATOM 2325 O O . ALA A 1 288 ? 19.249 7.034 -23.130 1.00 93.75 288 ALA A O 1
ATOM 2326 N N . PHE A 1 289 ? 19.935 6.096 -25.051 1.00 93.69 289 PHE A N 1
ATOM 2327 C CA . PHE A 1 289 ? 21.111 5.446 -24.492 1.00 93.69 289 PHE A CA 1
ATOM 2328 C C . PHE A 1 289 ? 22.205 5.364 -25.547 1.00 93.69 289 PHE A C 1
ATOM 2330 O O . PHE A 1 289 ? 21.950 5.508 -26.738 1.00 93.69 289 PHE A O 1
ATOM 2337 N N . VAL A 1 290 ? 23.439 5.171 -25.101 1.00 93.44 290 VAL A N 1
ATOM 2338 C CA . VAL A 1 290 ? 24.599 5.068 -25.981 1.00 93.44 290 VAL A CA 1
ATOM 2339 C C . VAL A 1 290 ? 25.198 3.688 -25.803 1.00 93.44 290 VAL A C 1
ATOM 2341 O O . VAL A 1 290 ? 25.495 3.278 -24.682 1.00 93.44 290 VAL A O 1
ATOM 2344 N N . TYR A 1 291 ? 25.381 2.985 -26.913 1.00 91.81 291 TYR A N 1
ATOM 2345 C CA . TYR A 1 291 ? 26.221 1.805 -26.967 1.00 91.81 291 TYR A CA 1
ATOM 2346 C C . TYR A 1 291 ? 27.638 2.247 -27.333 1.00 91.81 291 TYR A C 1
ATOM 2348 O O . TYR A 1 291 ? 27.887 2.695 -28.451 1.00 91.81 291 TYR A O 1
ATOM 2356 N N . ALA A 1 292 ? 28.541 2.175 -26.359 1.00 92.81 292 ALA A N 1
ATOM 2357 C CA . ALA A 1 292 ? 29.959 2.442 -26.545 1.00 92.81 292 ALA A CA 1
ATOM 2358 C C . ALA A 1 292 ? 30.735 1.171 -26.205 1.00 92.81 292 ALA A C 1
ATOM 2360 O O . ALA A 1 292 ? 30.602 0.642 -25.099 1.00 92.81 292 ALA A O 1
ATOM 2361 N N . HIS A 1 293 ? 31.517 0.670 -27.154 1.00 92.56 293 HIS A N 1
ATOM 2362 C CA . HIS A 1 293 ? 32.260 -0.570 -26.984 1.00 92.56 293 HIS A CA 1
ATOM 2363 C C . HIS A 1 293 ? 33.617 -0.480 -27.671 1.00 92.56 293 HIS A C 1
ATOM 2365 O O . HIS A 1 293 ? 33.693 -0.055 -28.818 1.00 92.56 293 HIS A O 1
ATOM 2371 N N . ASN A 1 294 ? 34.669 -0.897 -26.969 1.00 92.44 294 ASN A N 1
ATOM 2372 C CA . ASN A 1 294 ? 36.006 -1.036 -27.528 1.00 92.44 294 ASN A CA 1
ATOM 2373 C C . ASN A 1 294 ? 36.400 -2.506 -27.453 1.00 92.44 294 ASN A C 1
ATOM 2375 O O . ASN A 1 294 ? 36.389 -3.087 -26.366 1.00 92.44 294 ASN A O 1
ATOM 2379 N N . GLN A 1 295 ? 36.754 -3.083 -28.593 1.00 91.25 295 GLN A N 1
ATOM 2380 C CA . GLN A 1 295 ? 37.168 -4.471 -28.706 1.00 91.25 295 GLN A CA 1
ATOM 2381 C C . GLN A 1 295 ? 38.467 -4.553 -29.495 1.00 91.25 295 GLN A C 1
ATOM 2383 O O . GLN A 1 295 ? 38.566 -4.008 -30.590 1.00 91.25 295 GLN A O 1
ATOM 2388 N N . ASN A 1 296 ? 39.442 -5.281 -28.959 1.00 89.94 296 ASN A N 1
ATOM 2389 C CA . ASN A 1 296 ? 40.629 -5.652 -29.716 1.00 89.94 296 ASN A CA 1
ATOM 2390 C C . ASN A 1 296 ? 40.336 -6.951 -30.464 1.00 89.94 296 ASN A C 1
ATOM 2392 O O . ASN A 1 296 ? 39.832 -7.912 -29.882 1.00 89.94 296 ASN A O 1
ATOM 2396 N N . MET A 1 297 ? 40.633 -6.960 -31.754 1.00 87.44 297 MET A N 1
ATOM 2397 C CA . MET A 1 297 ? 40.498 -8.104 -32.639 1.00 87.44 297 MET A CA 1
ATOM 2398 C C . MET A 1 297 ? 41.884 -8.533 -33.104 1.00 87.44 297 MET A C 1
ATOM 2400 O O . MET A 1 297 ? 42.701 -7.706 -33.517 1.00 87.44 297 MET A O 1
ATOM 2404 N N . GLU A 1 298 ? 42.130 -9.833 -33.033 1.00 86.44 298 GLU A N 1
ATOM 2405 C CA . GLU A 1 298 ? 43.346 -10.469 -33.528 1.00 86.44 298 GLU A CA 1
ATOM 2406 C C . GLU A 1 298 ? 43.125 -10.961 -34.960 1.00 86.44 298 GLU A C 1
ATOM 2408 O O . GLU A 1 298 ? 42.014 -11.351 -35.340 1.00 86.44 298 GLU A O 1
ATOM 2413 N N . PHE A 1 299 ? 44.184 -10.953 -35.766 1.00 84.25 299 PHE A N 1
ATOM 2414 C CA . PHE A 1 299 ? 44.125 -11.503 -37.115 1.00 84.25 299 PHE A CA 1
ATOM 2415 C C . PHE A 1 299 ? 44.316 -13.015 -37.082 1.00 84.25 299 PHE A C 1
ATOM 2417 O O . PHE A 1 299 ? 45.351 -13.512 -36.651 1.00 84.25 299 PHE A O 1
ATOM 2424 N N . THR A 1 300 ? 43.338 -13.749 -37.605 1.00 82.88 300 THR A N 1
ATOM 2425 C CA . THR A 1 300 ? 43.421 -15.211 -37.761 1.00 82.88 300 THR A CA 1
ATOM 2426 C C . THR A 1 300 ? 43.907 -15.638 -39.148 1.00 82.88 300 THR A C 1
ATOM 2428 O O . THR A 1 300 ? 44.296 -16.787 -39.333 1.00 82.88 300 THR A O 1
ATOM 2431 N N . GLY A 1 301 ? 43.912 -14.722 -40.121 1.00 85.31 301 GLY A N 1
ATOM 2432 C CA . GLY A 1 301 ? 44.422 -14.948 -41.472 1.00 85.31 301 GLY A CA 1
ATOM 2433 C C . GLY A 1 301 ? 44.206 -13.737 -42.382 1.00 85.31 301 GLY A C 1
ATOM 2434 O O . GLY A 1 301 ? 43.303 -12.932 -42.142 1.00 85.31 301 GLY A O 1
ATOM 2435 N N . LEU A 1 302 ? 45.018 -13.613 -43.435 1.00 85.19 302 LEU A N 1
ATOM 2436 C CA . LEU A 1 302 ? 44.912 -12.557 -44.441 1.00 85.19 302 LEU A CA 1
ATOM 2437 C C . LEU A 1 302 ? 45.018 -13.129 -45.857 1.00 85.19 302 LEU A C 1
ATOM 2439 O O . LEU A 1 302 ? 46.007 -13.758 -46.218 1.00 85.19 302 LEU A O 1
ATOM 2443 N N . GLN A 1 303 ? 44.012 -12.851 -46.684 1.00 87.44 303 GLN A N 1
ATOM 2444 C CA . GLN A 1 303 ? 43.970 -13.271 -48.082 1.00 87.44 303 GLN A CA 1
ATOM 2445 C C . GLN A 1 303 ? 43.536 -12.105 -48.968 1.00 87.44 303 GLN A C 1
ATOM 2447 O O . GLN A 1 303 ? 42.618 -11.366 -48.606 1.00 87.44 303 GLN A O 1
ATOM 2452 N N . VAL A 1 304 ? 44.156 -11.960 -50.138 1.00 82.75 304 VAL A N 1
ATOM 2453 C CA . VAL A 1 304 ? 43.831 -10.905 -51.110 1.00 82.75 304 VAL A CA 1
ATOM 2454 C C . VAL A 1 304 ? 43.518 -11.536 -52.463 1.00 82.75 304 VAL A C 1
ATOM 2456 O O . VAL A 1 304 ? 44.213 -12.446 -52.904 1.00 82.75 304 VAL A O 1
ATOM 2459 N N . GLY A 1 305 ? 42.461 -11.058 -53.116 1.00 83.50 305 GLY A N 1
ATOM 2460 C CA . GLY A 1 305 ? 42.114 -11.404 -54.495 1.00 83.50 305 GLY A CA 1
ATOM 2461 C C . GLY A 1 305 ? 41.922 -10.129 -55.312 1.00 83.50 305 GLY A C 1
ATOM 2462 O O . GLY A 1 305 ? 41.451 -9.125 -54.777 1.00 83.50 305 GLY A O 1
ATOM 2463 N N . ILE A 1 306 ? 42.295 -10.165 -56.589 1.00 85.25 306 ILE A N 1
ATOM 2464 C CA . ILE A 1 306 ? 42.158 -9.044 -57.531 1.00 85.25 306 ILE A CA 1
ATOM 2465 C C . ILE A 1 306 ? 41.071 -9.414 -58.545 1.00 85.25 306 ILE A C 1
ATOM 2467 O O . ILE A 1 306 ? 41.078 -10.531 -59.058 1.00 85.25 306 ILE A O 1
ATOM 2471 N N . ASP A 1 307 ? 40.117 -8.508 -58.787 1.00 75.81 307 ASP A N 1
ATOM 2472 C CA . ASP A 1 307 ? 39.020 -8.650 -59.765 1.00 75.81 307 ASP A CA 1
ATOM 2473 C C . ASP A 1 307 ? 38.257 -9.989 -59.719 1.00 75.81 307 ASP A C 1
ATOM 2475 O O . ASP A 1 307 ? 37.847 -10.542 -60.737 1.00 75.81 307 ASP A O 1
ATOM 2479 N N . GLY A 1 308 ? 38.043 -10.526 -58.513 1.00 76.19 308 GLY A N 1
ATOM 2480 C CA . GLY A 1 308 ? 37.307 -11.780 -58.312 1.00 76.19 308 GLY A CA 1
ATOM 2481 C C . GLY A 1 308 ? 38.093 -13.055 -58.642 1.00 76.19 308 GLY A C 1
ATOM 2482 O O . GLY A 1 308 ? 37.500 -14.132 -58.639 1.00 76.19 308 GLY A O 1
ATOM 2483 N N . GLY A 1 309 ? 39.399 -12.948 -58.906 1.00 79.31 309 GLY A N 1
ATOM 2484 C CA . GLY A 1 309 ? 40.301 -14.087 -59.078 1.00 79.31 309 GLY A CA 1
ATOM 2485 C C . GLY A 1 309 ? 40.620 -14.834 -57.778 1.00 79.31 309 GLY A C 1
ATOM 2486 O O . GLY A 1 309 ? 40.165 -14.467 -56.689 1.00 79.31 309 GLY A O 1
ATOM 2487 N N . ASP A 1 310 ? 41.428 -15.891 -57.903 1.00 85.81 310 ASP A N 1
ATOM 2488 C CA . ASP A 1 310 ? 41.818 -16.744 -56.781 1.00 85.81 310 ASP A CA 1
ATOM 2489 C C . ASP A 1 310 ? 42.492 -15.941 -55.664 1.00 85.81 310 ASP A C 1
ATOM 2491 O O . ASP A 1 310 ? 43.343 -15.076 -55.889 1.00 85.81 310 ASP A O 1
ATOM 2495 N N . LYS A 1 311 ? 42.091 -16.240 -54.428 1.00 86.69 311 LYS A N 1
ATOM 2496 C CA . LYS A 1 311 ? 42.628 -15.580 -53.242 1.00 86.69 311 LYS A CA 1
ATOM 2497 C C . LYS A 1 311 ? 44.030 -16.103 -52.954 1.00 86.69 311 LYS A C 1
ATOM 2499 O O . LYS A 1 311 ? 44.215 -17.302 -52.758 1.00 86.69 311 LYS A O 1
ATOM 2504 N N . VAL A 1 312 ? 44.991 -15.194 -52.858 1.00 84.44 312 VAL A N 1
ATOM 2505 C CA . VAL A 1 312 ? 46.361 -15.501 -52.445 1.00 84.44 312 VAL A CA 1
ATOM 2506 C C . VAL A 1 312 ? 46.492 -15.265 -50.946 1.00 84.44 312 VAL A C 1
ATOM 2508 O O . VAL A 1 312 ? 46.091 -14.218 -50.433 1.00 84.44 312 VAL A O 1
ATOM 2511 N N . ASP A 1 313 ? 47.043 -16.256 -50.248 1.00 86.00 313 ASP A N 1
ATOM 2512 C CA . ASP A 1 313 ? 47.347 -16.174 -48.823 1.00 86.00 313 ASP A CA 1
ATOM 2513 C C . ASP A 1 313 ? 48.588 -15.299 -48.588 1.00 86.00 313 ASP A C 1
ATOM 2515 O O . ASP A 1 313 ? 49.644 -15.524 -49.182 1.00 86.00 313 ASP A O 1
ATOM 2519 N N . LEU A 1 314 ? 48.448 -14.288 -47.728 1.00 82.88 314 LEU A N 1
ATOM 2520 C CA . LEU A 1 314 ? 49.515 -13.359 -47.363 1.00 82.88 314 LEU A CA 1
ATOM 2521 C C . LEU A 1 314 ? 50.070 -13.604 -45.953 1.00 82.88 314 LEU A C 1
ATOM 2523 O O . LEU A 1 314 ? 50.912 -12.834 -45.495 1.00 82.88 314 LEU A O 1
ATOM 2527 N N . ASN A 1 315 ? 49.659 -14.671 -45.266 1.00 84.69 315 ASN A N 1
ATOM 2528 C CA . ASN A 1 315 ? 50.091 -14.994 -43.904 1.00 84.69 315 ASN A CA 1
ATOM 2529 C C . ASN A 1 315 ? 51.622 -15.061 -43.762 1.00 84.69 315 ASN A C 1
ATOM 2531 O O . ASN A 1 315 ? 52.163 -14.687 -42.731 1.00 84.69 315 ASN A O 1
ATOM 2535 N N . SER A 1 316 ? 52.351 -15.481 -44.802 1.00 81.44 316 SER A N 1
ATOM 2536 C CA . SER A 1 316 ? 53.822 -15.534 -44.776 1.00 81.44 316 SER A CA 1
ATOM 2537 C C . SER A 1 316 ? 54.511 -14.168 -44.888 1.00 81.44 316 SER A C 1
ATOM 2539 O O . SER A 1 316 ? 55.723 -14.079 -44.695 1.00 81.44 316 SER A O 1
ATOM 2541 N N . LEU A 1 317 ? 53.778 -13.120 -45.275 1.00 81.25 317 LEU A N 1
ATOM 2542 C CA . LEU A 1 317 ? 54.301 -11.759 -45.426 1.00 81.25 317 LEU A CA 1
ATOM 2543 C C . LEU A 1 317 ? 54.105 -10.914 -44.161 1.00 81.25 317 LEU A C 1
ATOM 2545 O O . LEU A 1 317 ? 54.805 -9.916 -43.992 1.00 81.25 317 LEU A O 1
ATOM 2549 N N . PHE A 1 318 ? 53.199 -11.317 -43.266 1.00 85.56 318 PHE A N 1
ATOM 2550 C CA . PHE A 1 318 ? 52.811 -10.541 -42.089 1.00 85.56 318 PHE A CA 1
ATOM 2551 C C . PHE A 1 318 ? 52.934 -11.345 -40.796 1.00 85.56 318 PHE A C 1
ATOM 2553 O O . PHE A 1 318 ? 52.631 -12.531 -40.741 1.00 85.56 318 PHE A O 1
ATOM 2560 N N . GLU A 1 319 ? 53.333 -10.680 -39.718 1.00 87.00 319 GLU A N 1
ATOM 2561 C CA . GLU A 1 319 ? 53.307 -11.236 -38.366 1.00 87.00 319 GLU A CA 1
ATOM 2562 C C . GLU A 1 319 ? 51.922 -10.995 -37.754 1.00 87.00 319 GLU A C 1
ATOM 2564 O O . GLU A 1 319 ? 51.703 -10.032 -37.014 1.00 87.00 319 GLU A O 1
ATOM 2569 N N . LEU A 1 320 ? 50.959 -11.857 -38.096 1.00 84.44 320 LEU A N 1
ATOM 2570 C CA . LEU A 1 320 ? 49.557 -11.700 -37.682 1.00 84.44 320 LEU A CA 1
ATOM 2571 C C . LEU A 1 320 ? 49.364 -11.738 -36.161 1.00 84.44 320 LEU A C 1
ATOM 2573 O O . LEU A 1 320 ? 48.552 -10.981 -35.645 1.00 84.44 320 LEU A O 1
ATOM 2577 N N . GLU A 1 321 ? 50.173 -12.517 -35.440 1.00 83.06 321 GLU A N 1
ATOM 2578 C CA . GLU A 1 321 ? 50.169 -12.570 -33.967 1.00 83.06 321 GLU A CA 1
ATOM 2579 C C . GLU A 1 321 ? 50.585 -11.243 -33.311 1.00 83.06 321 GLU A C 1
ATOM 2581 O O . GLU A 1 321 ? 50.239 -10.975 -32.163 1.00 83.06 321 GLU A O 1
ATOM 2586 N N . LYS A 1 322 ? 51.341 -10.402 -34.029 1.00 83.00 322 LYS A N 1
ATOM 2587 C CA . LYS A 1 322 ? 51.737 -9.057 -33.579 1.00 83.00 322 LYS A CA 1
ATOM 2588 C C . LYS A 1 322 ? 50.888 -7.955 -34.206 1.00 83.00 322 LYS A C 1
ATOM 2590 O O . LYS A 1 322 ? 51.101 -6.781 -33.910 1.00 83.00 322 LYS A O 1
ATOM 2595 N N . SER A 1 323 ? 49.955 -8.327 -35.075 1.00 85.75 323 SER A N 1
ATOM 2596 C CA . SER A 1 323 ? 49.028 -7.417 -35.729 1.00 85.75 323 SER A CA 1
ATOM 2597 C C . SER A 1 323 ? 47.726 -7.386 -34.935 1.00 85.75 323 SER A C 1
ATOM 2599 O O . SER A 1 323 ? 47.214 -8.423 -34.521 1.00 85.75 323 SER A O 1
ATOM 2601 N N . ALA A 1 324 ? 47.164 -6.201 -34.728 1.00 84.88 324 ALA A N 1
ATOM 2602 C CA . ALA A 1 324 ? 45.921 -6.050 -33.980 1.00 84.88 324 ALA A CA 1
ATOM 2603 C C . ALA A 1 324 ? 45.074 -4.925 -34.568 1.00 84.88 324 ALA A C 1
ATOM 2605 O O . ALA A 1 324 ? 45.601 -3.930 -35.074 1.00 84.88 324 ALA A O 1
ATOM 2606 N N . VAL A 1 325 ? 43.754 -5.081 -34.475 1.00 89.12 325 VAL A N 1
ATOM 2607 C CA . VAL A 1 325 ? 42.785 -4.038 -34.821 1.00 89.12 325 VAL A CA 1
ATOM 2608 C C . VAL A 1 325 ? 41.945 -3.731 -33.603 1.00 89.12 325 VAL A C 1
ATOM 2610 O O . VAL A 1 325 ? 41.272 -4.600 -33.059 1.00 89.12 325 VAL A O 1
ATOM 2613 N N . THR A 1 326 ? 41.941 -2.470 -33.205 1.00 89.06 326 THR A N 1
ATOM 2614 C CA . THR A 1 326 ? 41.005 -1.958 -32.216 1.00 89.06 326 THR A CA 1
ATOM 2615 C C . THR A 1 326 ? 39.757 -1.486 -32.944 1.00 89.06 326 THR A C 1
ATOM 2617 O O . THR A 1 326 ? 39.810 -0.568 -33.766 1.00 8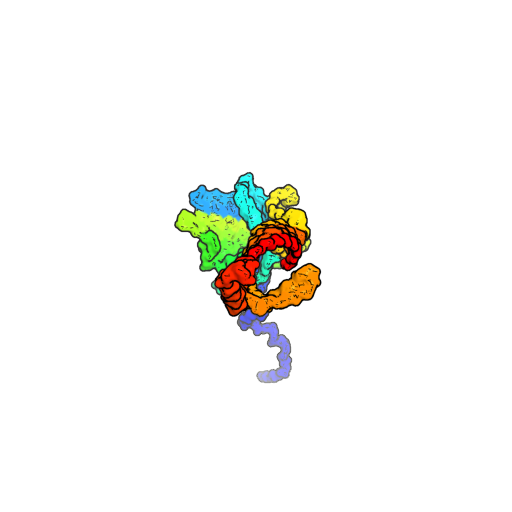9.06 326 THR A O 1
ATOM 2620 N N . GLN A 1 327 ? 38.628 -2.115 -32.637 1.00 89.75 327 GLN A N 1
ATOM 2621 C CA . GLN A 1 327 ? 37.307 -1.648 -33.020 1.00 89.75 327 GLN A CA 1
ATOM 2622 C C . GLN A 1 327 ? 36.736 -0.775 -31.905 1.00 89.75 327 GLN A C 1
ATOM 2624 O O . GLN A 1 327 ? 36.555 -1.237 -30.779 1.00 89.75 327 GLN A O 1
ATOM 2629 N N . SER A 1 328 ? 36.396 0.461 -32.244 1.00 91.19 328 SER A N 1
ATOM 2630 C CA . SER A 1 328 ? 35.696 1.402 -31.378 1.00 91.19 328 SER A CA 1
ATOM 2631 C C . SER A 1 328 ? 34.318 1.695 -31.951 1.00 91.19 328 SER A C 1
ATOM 2633 O O . SER A 1 328 ? 34.179 2.349 -32.980 1.00 91.19 328 SER A O 1
ATOM 2635 N N . THR A 1 329 ? 33.285 1.207 -31.276 1.00 91.38 329 THR A N 1
ATOM 2636 C CA . THR A 1 329 ? 31.885 1.432 -31.627 1.00 91.38 329 THR A CA 1
ATOM 2637 C C . THR A 1 329 ? 31.308 2.534 -30.753 1.00 91.38 329 THR A C 1
ATOM 2639 O O . THR A 1 329 ? 31.355 2.442 -29.525 1.00 91.38 329 THR A O 1
ATOM 2642 N N . TYR A 1 330 ? 30.685 3.532 -31.377 1.00 93.44 330 TYR A N 1
ATOM 2643 C CA . TYR A 1 330 ? 29.866 4.533 -30.704 1.00 93.44 330 TYR A CA 1
ATOM 2644 C C . TYR A 1 330 ? 28.519 4.672 -31.414 1.00 93.44 330 TYR A C 1
ATOM 2646 O O . TYR A 1 330 ? 28.453 5.058 -32.582 1.00 93.44 330 TYR A O 1
ATOM 2654 N N . MET A 1 331 ? 27.433 4.364 -30.705 1.00 93.25 331 MET A N 1
ATOM 2655 C CA . MET A 1 331 ? 26.093 4.332 -31.281 1.00 93.25 331 MET A CA 1
ATOM 2656 C C . MET A 1 331 ? 25.038 4.892 -30.319 1.00 93.25 331 MET A C 1
ATOM 2658 O O . MET A 1 331 ? 24.630 4.205 -29.377 1.00 93.25 331 MET A O 1
ATOM 2662 N N . PRO A 1 332 ? 24.567 6.132 -30.533 1.00 93.69 332 PRO A N 1
ATOM 2663 C CA . PRO A 1 332 ? 23.369 6.633 -29.875 1.00 93.69 332 PRO A CA 1
ATOM 2664 C C . PRO A 1 332 ? 22.123 5.894 -30.379 1.00 93.69 332 PRO A C 1
ATOM 2666 O O . PRO A 1 332 ? 21.902 5.743 -31.580 1.00 93.69 332 PRO A O 1
ATOM 2669 N N . LEU A 1 333 ? 21.288 5.458 -29.441 1.00 94.81 333 LEU A N 1
ATOM 2670 C CA . LEU A 1 333 ? 20.053 4.722 -29.675 1.00 94.81 333 LEU A CA 1
ATOM 2671 C C . LEU A 1 333 ? 18.892 5.415 -28.966 1.00 94.81 333 LEU A C 1
ATOM 2673 O O . LEU A 1 333 ? 18.999 5.850 -27.816 1.00 94.81 333 LEU A O 1
ATOM 2677 N N . PHE A 1 334 ? 17.757 5.458 -29.649 1.00 96.25 334 PHE A N 1
ATOM 2678 C CA . PHE A 1 334 ? 16.485 5.915 -29.119 1.00 96.25 334 PHE A CA 1
ATOM 2679 C C . PHE A 1 334 ? 15.525 4.743 -29.044 1.00 96.25 334 PHE A C 1
ATOM 2681 O O . PHE A 1 334 ? 15.431 3.938 -29.967 1.00 96.25 334 PHE A O 1
ATOM 2688 N N . LYS A 1 335 ? 14.790 4.665 -27.943 1.00 95.50 335 LYS A N 1
ATOM 2689 C CA . LYS A 1 335 ? 13.772 3.655 -27.699 1.00 95.50 335 LYS A CA 1
ATOM 2690 C C . LYS A 1 335 ? 12.461 4.331 -27.335 1.00 95.50 335 LYS A C 1
ATOM 2692 O O . LYS A 1 335 ? 12.444 5.252 -26.518 1.00 95.50 335 LYS A O 1
ATOM 2697 N N . ALA A 1 336 ? 11.378 3.860 -27.934 1.00 95.56 336 ALA A N 1
ATOM 2698 C CA . ALA A 1 336 ? 10.021 4.255 -27.594 1.00 95.56 336 ALA A CA 1
ATOM 2699 C C . ALA A 1 336 ? 9.207 3.013 -27.226 1.00 95.56 336 ALA A C 1
ATOM 2701 O O . ALA A 1 336 ? 9.268 2.000 -27.919 1.00 95.56 336 ALA A O 1
ATOM 2702 N N . ASP A 1 337 ? 8.448 3.114 -26.138 1.00 94.12 337 ASP A N 1
ATOM 2703 C CA . ASP A 1 337 ? 7.697 2.024 -25.524 1.00 94.12 337 ASP A CA 1
ATOM 2704 C C . ASP A 1 337 ? 6.219 2.392 -25.379 1.00 94.12 337 ASP A C 1
ATOM 2706 O O . ASP A 1 337 ? 5.881 3.505 -24.963 1.00 94.12 337 ASP A O 1
ATOM 2710 N N . LEU A 1 338 ? 5.338 1.426 -25.637 1.00 93.62 338 LEU A N 1
ATOM 2711 C CA . LEU A 1 338 ? 3.892 1.555 -25.500 1.00 93.62 338 LEU A CA 1
ATOM 2712 C C . LEU A 1 338 ? 3.291 0.344 -24.777 1.00 93.62 338 LEU A C 1
ATOM 2714 O O . LEU A 1 338 ? 3.389 -0.785 -25.249 1.00 93.62 338 LEU A O 1
ATOM 2718 N N . TRP A 1 339 ? 2.609 0.572 -23.656 1.00 92.00 339 TRP A N 1
ATOM 2719 C CA . TRP A 1 339 ? 1.784 -0.450 -23.004 1.00 92.00 339 TRP A CA 1
ATOM 2720 C C . TRP A 1 339 ? 0.405 -0.512 -23.657 1.00 92.00 339 TRP A C 1
ATOM 2722 O O . TRP A 1 339 ? -0.454 0.337 -23.406 1.00 92.00 339 TRP A O 1
ATOM 2732 N N . ILE A 1 340 ? 0.202 -1.525 -24.501 1.00 91.25 340 ILE A N 1
ATOM 2733 C CA . ILE A 1 340 ? -1.061 -1.741 -25.219 1.00 91.25 340 ILE A CA 1
ATOM 2734 C C . ILE A 1 340 ? -2.076 -2.434 -24.304 1.00 91.25 340 ILE A C 1
ATOM 2736 O O . ILE A 1 340 ? -3.225 -2.007 -24.229 1.00 91.25 340 ILE A O 1
ATOM 2740 N N . PHE A 1 341 ? -1.636 -3.452 -23.561 1.00 92.31 341 PHE A N 1
ATOM 2741 C CA . PHE A 1 341 ? -2.411 -4.151 -22.527 1.00 92.31 341 PHE A CA 1
ATOM 2742 C C . PHE A 1 341 ? -1.707 -4.026 -21.168 1.00 92.31 341 PHE A C 1
ATOM 2744 O O . PHE A 1 341 ? -0.550 -3.603 -21.127 1.00 92.31 341 PHE A O 1
ATOM 2751 N N . PRO A 1 342 ? -2.356 -4.384 -20.041 1.00 89.81 342 PRO A N 1
ATOM 2752 C CA . PRO A 1 342 ? -1.823 -4.126 -18.703 1.00 89.81 342 PRO A CA 1
ATOM 2753 C C . PRO A 1 342 ? -0.456 -4.778 -18.464 1.00 89.81 342 PRO A C 1
ATOM 2755 O O . PRO A 1 342 ? 0.341 -4.256 -17.690 1.00 89.81 342 PRO A O 1
ATOM 2758 N N . PHE A 1 343 ? -0.192 -5.877 -19.175 1.00 92.62 343 PHE A N 1
ATOM 2759 C CA . PHE A 1 343 ? 1.026 -6.675 -19.072 1.00 92.62 343 PHE A CA 1
ATOM 2760 C C . PHE A 1 343 ? 1.749 -6.844 -20.415 1.00 92.62 343 PHE A C 1
ATOM 2762 O O . PHE A 1 343 ? 2.715 -7.589 -20.473 1.00 92.62 343 PHE A O 1
ATOM 2769 N N . LEU A 1 344 ? 1.320 -6.150 -21.482 1.00 93.62 344 LEU A N 1
ATOM 2770 C CA . LEU A 1 344 ? 1.980 -6.193 -22.792 1.00 93.62 344 LEU A CA 1
ATOM 2771 C C . LEU A 1 344 ? 2.550 -4.825 -23.153 1.00 93.62 344 LEU A C 1
ATOM 2773 O O . LEU A 1 344 ? 1.805 -3.873 -23.415 1.00 93.62 344 LEU A O 1
ATOM 2777 N N . ASN A 1 345 ? 3.871 -4.768 -23.234 1.00 94.00 345 ASN A N 1
ATOM 2778 C CA . ASN A 1 345 ? 4.614 -3.628 -23.734 1.00 94.00 345 ASN A CA 1
ATOM 2779 C C . ASN A 1 345 ? 5.130 -3.914 -25.146 1.00 94.00 345 ASN A C 1
ATOM 2781 O O . ASN A 1 345 ? 5.649 -4.997 -25.395 1.00 94.00 345 ASN A O 1
ATOM 2785 N N . VAL A 1 346 ? 5.006 -2.952 -26.052 1.00 95.69 346 VAL A N 1
ATOM 2786 C CA . VAL A 1 346 ? 5.600 -2.980 -27.392 1.00 95.69 346 VAL A CA 1
ATOM 2787 C C . VAL A 1 346 ? 6.635 -1.873 -27.472 1.00 95.69 346 VAL A C 1
ATOM 2789 O O . VAL A 1 346 ? 6.370 -0.755 -27.034 1.00 95.69 346 VAL A O 1
ATOM 2792 N N . MET A 1 347 ? 7.797 -2.178 -28.035 1.00 95.25 347 MET A N 1
ATOM 2793 C CA . MET A 1 347 ? 8.910 -1.250 -28.146 1.00 95.25 347 MET A CA 1
ATOM 2794 C C . MET A 1 347 ? 9.471 -1.204 -29.557 1.00 95.25 347 MET A C 1
ATOM 2796 O O . MET A 1 347 ? 9.507 -2.213 -30.263 1.00 95.25 347 MET A O 1
ATOM 2800 N N . VAL A 1 348 ? 9.965 -0.031 -29.926 1.00 96.31 348 VAL A N 1
ATOM 2801 C CA . VAL A 1 348 ? 10.779 0.188 -31.119 1.00 96.31 348 VAL A CA 1
ATOM 2802 C C . VAL A 1 348 ? 12.074 0.874 -30.714 1.00 96.31 348 VAL A C 1
ATOM 2804 O O . VAL A 1 348 ? 12.088 1.700 -29.797 1.00 96.31 348 VAL A O 1
ATOM 2807 N N . ILE A 1 349 ? 13.165 0.506 -31.373 1.00 95.75 349 ILE A N 1
ATOM 2808 C CA . ILE A 1 349 ? 14.506 1.037 -31.149 1.00 95.75 349 ILE A CA 1
ATOM 2809 C C . ILE A 1 349 ? 15.071 1.465 -32.497 1.00 95.75 349 ILE A C 1
ATOM 2811 O O . ILE A 1 349 ? 14.953 0.736 -33.480 1.00 95.75 349 ILE A O 1
ATOM 2815 N N . GLY A 1 350 ? 15.677 2.645 -32.539 1.00 95.62 350 GLY A N 1
ATOM 2816 C CA . GLY A 1 350 ? 16.310 3.188 -33.731 1.00 95.62 350 GLY A CA 1
ATOM 2817 C C . GLY A 1 350 ? 17.556 3.986 -33.378 1.00 95.62 350 GLY A C 1
ATOM 2818 O O . GLY A 1 350 ? 17.576 4.693 -32.369 1.00 95.62 350 GLY A O 1
ATOM 2819 N N . GLY A 1 351 ? 18.585 3.906 -34.209 1.00 92.62 351 GLY A N 1
ATOM 2820 C CA . GLY A 1 351 ? 19.751 4.773 -34.103 1.00 92.62 351 GLY A CA 1
ATOM 2821 C C . GLY A 1 351 ? 20.780 4.499 -35.182 1.00 92.62 351 GLY A C 1
ATOM 2822 O O . GLY A 1 351 ? 20.636 3.582 -35.986 1.00 92.62 351 GLY A O 1
ATOM 2823 N N . ALA A 1 352 ? 21.818 5.320 -35.195 1.00 91.31 352 ALA A N 1
ATOM 2824 C CA . ALA A 1 352 ? 22.926 5.189 -36.121 1.00 91.31 352 ALA A CA 1
ATOM 2825 C C . ALA A 1 352 ? 24.226 5.396 -35.355 1.00 91.31 352 ALA A C 1
ATOM 2827 O O . ALA A 1 352 ? 24.298 6.228 -34.449 1.00 91.31 352 ALA A O 1
ATOM 2828 N N . GLY A 1 353 ? 25.235 4.614 -35.702 1.00 88.12 353 GLY A N 1
ATOM 2829 C CA . GLY A 1 353 ? 26.520 4.599 -35.031 1.00 88.12 353 GLY A CA 1
ATOM 2830 C C . GLY A 1 353 ? 27.673 4.579 -36.012 1.00 88.12 353 GLY A C 1
ATOM 2831 O O . GLY A 1 353 ? 27.520 4.247 -37.189 1.00 88.12 353 GLY A O 1
ATOM 2832 N N . GLN A 1 354 ? 28.836 4.943 -35.494 1.00 88.75 354 GLN A N 1
ATOM 2833 C CA . GLN A 1 354 ? 30.100 4.839 -36.198 1.00 88.75 354 GLN A CA 1
ATOM 2834 C C . GLN A 1 354 ? 30.947 3.780 -35.507 1.00 88.75 354 GLN A C 1
ATOM 2836 O O . GLN A 1 354 ? 30.992 3.692 -34.277 1.00 88.75 354 GLN A O 1
ATOM 2841 N N . ASN A 1 355 ? 31.594 2.963 -36.322 1.00 88.81 355 ASN A N 1
ATOM 2842 C CA . ASN A 1 355 ? 32.568 1.979 -35.904 1.00 88.81 355 ASN A CA 1
ATOM 2843 C C . ASN A 1 355 ? 33.894 2.379 -36.529 1.00 88.81 355 ASN A C 1
ATOM 2845 O O . ASN A 1 355 ? 34.046 2.340 -37.749 1.00 88.81 355 ASN A O 1
ATOM 2849 N N . GLU A 1 356 ? 34.838 2.788 -35.702 1.00 90.31 356 GLU A N 1
ATOM 2850 C CA . GLU A 1 356 ? 36.200 3.055 -36.131 1.00 90.31 356 GLU A CA 1
ATOM 2851 C C . GLU A 1 356 ? 37.030 1.794 -35.943 1.00 90.31 356 GLU A C 1
ATOM 2853 O O . GLU A 1 356 ? 37.046 1.195 -34.869 1.00 90.31 356 GLU A O 1
ATOM 2858 N N . LEU A 1 357 ? 37.717 1.387 -36.998 1.00 88.00 357 LEU A N 1
ATOM 2859 C CA . LEU A 1 357 ? 38.671 0.293 -36.984 1.00 88.00 357 LEU A CA 1
ATOM 2860 C C . LEU A 1 357 ? 40.047 0.907 -37.183 1.00 88.00 357 LEU A C 1
ATOM 2862 O O . LEU A 1 357 ? 40.366 1.399 -38.267 1.00 88.00 357 LEU A O 1
ATOM 2866 N N . ASN A 1 358 ? 40.833 0.886 -36.115 1.00 89.12 358 ASN A N 1
ATOM 2867 C CA . ASN A 1 358 ? 42.191 1.396 -36.089 1.00 89.12 358 ASN A CA 1
ATOM 2868 C C . ASN A 1 358 ? 43.120 0.246 -35.719 1.00 89.12 358 ASN A C 1
ATOM 2870 O O . ASN A 1 358 ? 43.031 -0.303 -34.623 1.00 89.12 358 ASN A O 1
ATOM 2874 N N . GLY A 1 359 ? 44.007 -0.126 -36.628 1.00 86.62 359 GLY A N 1
ATOM 2875 C CA . GLY A 1 359 ? 44.936 -1.217 -36.402 1.00 86.62 359 GLY A CA 1
ATOM 2876 C C . GLY A 1 359 ? 46.208 -1.073 -37.202 1.00 86.62 359 GLY A C 1
ATOM 2877 O O . GLY A 1 359 ? 46.364 -0.167 -38.021 1.00 86.62 359 GLY A O 1
ATOM 2878 N N . GLU A 1 360 ? 47.112 -2.004 -36.961 1.00 87.00 360 GLU A N 1
ATOM 2879 C CA . GLU A 1 360 ? 48.370 -2.103 -37.679 1.00 87.00 360 GLU A CA 1
ATOM 2880 C C . GLU A 1 360 ? 48.598 -3.550 -38.091 1.00 87.00 360 GLU A C 1
ATOM 2882 O O . GLU A 1 360 ? 48.438 -4.477 -37.293 1.00 87.00 360 GLU A O 1
ATOM 2887 N N . LEU A 1 361 ? 48.973 -3.726 -39.355 1.00 85.81 361 LEU A N 1
ATOM 2888 C CA . LEU A 1 361 ? 49.394 -4.999 -39.909 1.00 85.81 361 LEU A CA 1
ATOM 2889 C C . LEU A 1 361 ? 50.923 -5.013 -39.966 1.00 85.81 361 LEU A C 1
ATOM 2891 O O . LEU A 1 361 ? 51.531 -4.267 -40.735 1.00 85.81 361 LEU A O 1
ATOM 2895 N N . VAL A 1 362 ? 51.546 -5.818 -39.113 1.00 88.25 362 VAL A N 1
ATOM 2896 C CA . VAL A 1 362 ? 53.003 -5.881 -38.957 1.00 88.25 362 VAL A CA 1
ATOM 2897 C C . VAL A 1 362 ? 53.596 -6.755 -40.054 1.00 88.25 362 VAL A C 1
ATOM 2899 O O . VAL A 1 362 ? 53.186 -7.901 -40.231 1.00 88.25 362 VAL A O 1
ATOM 2902 N N . ILE A 1 363 ? 54.569 -6.224 -40.792 1.00 86.94 363 ILE A N 1
ATOM 2903 C CA . ILE A 1 363 ? 55.268 -6.961 -41.851 1.00 86.94 363 ILE A CA 1
ATOM 2904 C C . ILE A 1 363 ? 56.314 -7.875 -41.212 1.00 86.94 363 ILE A C 1
ATOM 2906 O O . ILE A 1 363 ? 57.000 -7.470 -40.274 1.00 86.94 363 ILE A O 1
ATOM 2910 N N . ASN A 1 364 ? 56.457 -9.094 -41.736 1.00 88.44 364 ASN A N 1
ATOM 2911 C CA . ASN A 1 364 ? 57.483 -10.029 -41.287 1.00 88.44 364 ASN A CA 1
ATOM 2912 C C . ASN A 1 364 ? 58.888 -9.416 -41.424 1.00 88.44 364 ASN A C 1
ATOM 2914 O O . ASN A 1 364 ? 59.286 -8.992 -42.513 1.00 88.44 364 ASN A O 1
ATOM 2918 N N . GLU A 1 365 ? 59.637 -9.374 -40.319 1.00 86.25 365 GLU A N 1
ATOM 2919 C CA . GLU A 1 365 ? 60.924 -8.667 -40.258 1.00 86.25 365 GLU A CA 1
ATOM 2920 C C . GLU A 1 365 ? 61.972 -9.236 -41.223 1.00 86.25 365 GLU A C 1
ATOM 2922 O O . GLU A 1 365 ? 62.741 -8.467 -41.801 1.00 86.25 365 GLU A O 1
ATOM 2927 N N . ASP A 1 366 ? 61.983 -10.550 -41.458 1.00 85.94 366 ASP A N 1
ATOM 2928 C CA . ASP A 1 366 ? 62.943 -11.179 -42.371 1.00 85.94 366 ASP A CA 1
ATOM 2929 C C . ASP A 1 366 ? 62.652 -10.791 -43.823 1.00 85.94 366 ASP A C 1
ATOM 2931 O O . ASP A 1 366 ? 63.564 -10.495 -44.596 1.00 85.94 366 ASP A O 1
ATOM 2935 N N . LYS A 1 367 ? 61.366 -10.730 -44.194 1.00 83.50 367 LYS A N 1
ATOM 2936 C CA . LYS A 1 367 ? 60.942 -10.265 -45.523 1.00 83.50 367 LYS A CA 1
ATOM 2937 C C . LYS A 1 367 ? 61.198 -8.774 -45.700 1.00 83.50 367 LYS A C 1
ATOM 2939 O O . LYS A 1 367 ? 61.689 -8.367 -46.750 1.00 83.50 367 LYS A O 1
ATOM 2944 N N . ARG A 1 368 ? 60.918 -7.973 -44.670 1.00 84.62 368 ARG A N 1
ATOM 2945 C CA . ARG A 1 368 ? 61.159 -6.526 -44.669 1.00 84.62 368 ARG A CA 1
ATOM 2946 C C . ARG A 1 368 ? 62.642 -6.204 -44.843 1.00 84.62 368 ARG A C 1
ATOM 2948 O O . ARG A 1 368 ? 62.985 -5.411 -45.712 1.00 84.62 368 ARG A O 1
ATOM 2955 N N . LYS A 1 369 ? 63.512 -6.838 -44.049 1.00 84.12 369 LYS A N 1
ATOM 2956 C CA . LYS A 1 369 ? 64.968 -6.667 -44.145 1.00 84.12 369 LYS A CA 1
ATOM 2957 C C . LYS A 1 369 ? 65.490 -7.102 -45.500 1.00 84.12 369 LYS A C 1
ATOM 2959 O O . LYS A 1 369 ? 66.188 -6.329 -46.124 1.00 84.12 369 LYS A O 1
ATOM 2964 N N . PHE A 1 370 ? 65.073 -8.266 -45.997 1.00 83.19 370 PHE A N 1
ATOM 2965 C CA . PHE A 1 370 ? 65.490 -8.728 -47.319 1.00 83.19 370 PHE A CA 1
ATOM 2966 C C . PHE A 1 370 ? 65.173 -7.715 -48.429 1.00 83.19 370 PHE A C 1
ATOM 2968 O O . PHE A 1 370 ? 66.031 -7.438 -49.260 1.00 83.19 370 PHE A O 1
ATOM 2975 N N . VAL A 1 371 ? 63.959 -7.149 -48.446 1.00 80.56 371 VAL A N 1
ATOM 2976 C CA . VAL A 1 371 ? 63.570 -6.160 -49.466 1.00 80.56 371 VAL A CA 1
ATOM 2977 C C . VAL A 1 371 ? 64.350 -4.855 -49.308 1.00 80.56 371 VAL A C 1
ATOM 2979 O O . VAL A 1 371 ? 64.793 -4.302 -50.311 1.00 80.56 371 VAL A O 1
ATOM 2982 N N . ASN A 1 372 ? 64.556 -4.384 -48.077 1.00 81.62 372 ASN A N 1
ATOM 2983 C CA . ASN A 1 372 ? 65.315 -3.158 -47.824 1.00 81.62 372 ASN A CA 1
ATOM 2984 C C . ASN A 1 372 ? 66.810 -3.337 -48.135 1.00 81.62 372 ASN A C 1
ATOM 2986 O O . ASN A 1 372 ? 67.371 -2.518 -48.848 1.00 81.62 372 ASN A O 1
ATOM 2990 N N . ASP A 1 373 ? 67.427 -4.438 -47.699 1.00 82.19 373 ASP A N 1
ATOM 2991 C CA . ASP A 1 373 ? 68.829 -4.775 -47.974 1.00 82.19 373 ASP A CA 1
ATOM 2992 C C . ASP A 1 373 ? 69.068 -4.950 -49.481 1.00 82.19 373 ASP A C 1
ATOM 2994 O O . ASP A 1 373 ? 70.105 -4.547 -50.005 1.00 82.19 373 ASP A O 1
ATOM 2998 N N . LEU A 1 374 ? 68.100 -5.532 -50.201 1.00 78.00 374 LEU A N 1
ATOM 2999 C CA . LEU A 1 374 ? 68.135 -5.618 -51.659 1.00 78.00 374 LEU A CA 1
ATOM 3000 C C . LEU A 1 374 ? 68.013 -4.231 -52.302 1.00 78.00 374 LEU A C 1
ATOM 3002 O O . LEU A 1 374 ? 68.754 -3.936 -53.235 1.00 78.00 374 LEU A O 1
ATOM 3006 N N . GLY A 1 375 ? 67.110 -3.383 -51.804 1.00 76.56 375 GLY A N 1
ATOM 3007 C CA . GLY A 1 375 ? 66.974 -1.994 -52.242 1.00 76.56 375 GLY A CA 1
ATOM 3008 C C . GLY A 1 375 ? 68.267 -1.201 -52.056 1.00 76.56 375 GLY A C 1
ATOM 3009 O O . GLY A 1 375 ? 68.741 -0.579 -53.003 1.00 76.56 375 GLY A O 1
ATOM 3010 N N . ASP A 1 376 ? 68.893 -1.313 -50.887 1.00 76.50 376 ASP A N 1
ATOM 3011 C CA . ASP A 1 376 ? 70.169 -0.674 -50.569 1.00 76.50 376 ASP A CA 1
ATOM 3012 C C . ASP A 1 376 ? 71.313 -1.234 -51.429 1.00 76.50 376 ASP A C 1
ATOM 3014 O O . ASP A 1 376 ? 72.151 -0.483 -51.930 1.00 76.50 376 ASP A O 1
ATOM 3018 N N . ALA A 1 377 ? 71.365 -2.552 -51.645 1.00 74.19 377 ALA A N 1
ATOM 3019 C CA . ALA A 1 377 ? 72.386 -3.178 -52.483 1.00 74.19 377 ALA A CA 1
ATOM 3020 C C . ALA A 1 377 ? 72.276 -2.744 -53.952 1.00 74.19 377 ALA A C 1
ATOM 3022 O O . ALA A 1 377 ? 73.296 -2.495 -54.592 1.00 74.19 377 ALA A O 1
ATOM 3023 N N . LEU A 1 378 ? 71.053 -2.635 -54.477 1.00 70.50 378 LEU A N 1
ATOM 3024 C CA . LEU A 1 378 ? 70.799 -2.195 -55.848 1.00 70.50 378 LEU A CA 1
ATOM 3025 C C . LEU A 1 378 ? 70.995 -0.682 -56.015 1.00 70.50 378 LEU A C 1
ATOM 3027 O O . LEU A 1 378 ? 71.571 -0.265 -57.016 1.00 70.50 378 LEU A O 1
ATOM 3031 N N . GLY A 1 379 ? 70.602 0.130 -55.028 1.00 68.44 379 GLY A N 1
ATOM 3032 C CA . GLY A 1 379 ? 70.802 1.585 -55.028 1.00 68.44 379 GLY A CA 1
ATOM 3033 C C . GLY A 1 379 ? 72.269 2.019 -54.903 1.00 68.44 379 GLY A C 1
ATOM 3034 O O . GLY A 1 379 ? 72.623 3.125 -55.298 1.00 68.44 379 GLY A O 1
ATOM 3035 N N . ASN A 1 380 ? 73.145 1.139 -54.403 1.00 67.56 380 ASN A N 1
ATOM 3036 C CA . ASN A 1 380 ? 74.593 1.367 -54.321 1.00 67.56 380 ASN A CA 1
ATOM 3037 C C . ASN A 1 380 ? 75.371 0.921 -55.579 1.00 67.56 380 ASN A C 1
ATOM 3039 O O . ASN A 1 380 ? 76.602 1.031 -55.609 1.00 67.56 380 ASN A O 1
ATOM 3043 N N . LEU A 1 381 ? 74.699 0.414 -56.621 1.00 67.19 381 LEU A N 1
ATOM 3044 C CA . LEU A 1 381 ? 75.339 0.100 -57.901 1.00 67.19 381 LEU A CA 1
ATOM 3045 C C . LEU A 1 381 ? 75.549 1.377 -58.737 1.00 67.19 381 LEU A C 1
ATOM 3047 O O . LEU A 1 381 ? 74.708 2.273 -58.733 1.00 67.19 381 LEU A O 1
ATOM 3051 N N . PRO A 1 382 ? 76.660 1.494 -59.487 1.00 57.62 382 PRO A N 1
ATOM 3052 C CA . PRO A 1 382 ? 76.918 2.684 -60.286 1.00 57.62 382 PRO A CA 1
ATOM 3053 C C . PRO A 1 382 ? 75.911 2.784 -61.445 1.00 57.62 382 PRO A C 1
ATOM 3055 O O . PRO A 1 382 ? 75.757 1.842 -62.223 1.00 57.62 382 PRO A O 1
ATOM 3058 N N . GLY A 1 383 ? 75.270 3.950 -61.590 1.00 57.28 383 GLY A N 1
ATOM 3059 C CA . GLY A 1 383 ? 74.109 4.191 -62.470 1.00 57.28 383 GLY A CA 1
ATOM 3060 C C . GLY A 1 383 ? 74.306 4.005 -63.983 1.00 57.28 383 GLY A C 1
ATOM 3061 O O . GLY A 1 383 ? 73.409 4.311 -64.756 1.00 57.28 383 GLY A O 1
ATOM 3062 N N . TRP A 1 384 ? 75.457 3.504 -64.436 1.00 56.03 384 TRP A N 1
ATOM 3063 C CA . TRP A 1 384 ? 75.666 3.076 -65.825 1.00 56.03 384 TRP A CA 1
ATOM 3064 C C . TRP A 1 384 ? 75.375 1.581 -66.049 1.00 56.03 384 TRP A C 1
ATOM 3066 O O . TRP A 1 384 ? 75.347 1.145 -67.198 1.00 56.03 384 TRP A O 1
ATOM 3076 N N . ILE A 1 385 ? 75.178 0.792 -64.982 1.00 57.22 385 ILE A N 1
ATOM 3077 C CA . ILE A 1 385 ? 74.897 -0.651 -65.070 1.00 57.22 385 ILE A CA 1
ATOM 3078 C C . ILE A 1 385 ? 73.386 -0.911 -65.142 1.00 57.22 385 ILE A C 1
ATOM 3080 O O . ILE A 1 385 ? 72.953 -1.660 -66.016 1.00 57.22 385 ILE A O 1
ATOM 3084 N N . ILE A 1 386 ? 72.578 -0.292 -64.272 1.00 55.97 386 ILE A N 1
ATOM 3085 C CA . ILE A 1 386 ? 71.107 -0.358 -64.293 1.00 55.97 386 ILE A CA 1
ATOM 3086 C C . ILE A 1 386 ? 70.532 0.957 -63.730 1.00 55.97 386 ILE A C 1
ATOM 3088 O O . ILE A 1 386 ? 70.970 1.401 -62.674 1.00 55.97 386 ILE A O 1
ATOM 3092 N N . ASP A 1 387 ? 69.546 1.550 -64.413 1.00 55.38 387 ASP A N 1
ATOM 3093 C CA . ASP A 1 387 ? 68.756 2.701 -63.943 1.00 55.38 387 ASP A CA 1
ATOM 3094 C C . ASP A 1 387 ? 67.450 2.172 -63.315 1.00 55.38 387 ASP A C 1
ATOM 3096 O O . ASP A 1 387 ? 66.432 2.005 -63.991 1.00 55.38 387 ASP A O 1
ATOM 3100 N N . TRP A 1 388 ? 67.523 1.739 -62.050 1.00 60.00 388 TRP A N 1
ATOM 3101 C CA . TRP A 1 388 ? 66.381 1.171 -61.320 1.00 60.00 388 TRP A CA 1
ATOM 3102 C C . TRP A 1 388 ? 65.649 2.290 -60.562 1.00 60.00 388 TRP A C 1
ATOM 3104 O O . TRP A 1 388 ? 66.316 3.115 -59.942 1.00 60.00 388 TRP A O 1
ATOM 3114 N N . PRO A 1 389 ? 64.303 2.333 -60.547 1.00 59.47 389 PRO A N 1
ATOM 3115 C CA . PRO A 1 389 ? 63.578 3.260 -59.679 1.00 59.47 389 PRO A CA 1
ATOM 3116 C C . PRO A 1 389 ? 63.944 3.029 -58.205 1.00 59.47 389 PRO A C 1
ATOM 3118 O O . PRO A 1 389 ? 63.971 1.878 -57.766 1.00 59.47 389 PRO A O 1
ATOM 3121 N N . ASP A 1 390 ? 64.185 4.108 -57.449 1.00 62.28 390 ASP A N 1
ATOM 3122 C CA . ASP A 1 390 ? 64.459 4.061 -56.006 1.00 62.28 390 ASP A CA 1
ATOM 3123 C C . ASP A 1 390 ? 63.429 3.163 -55.305 1.00 62.28 390 ASP A C 1
ATOM 3125 O O . ASP A 1 390 ? 62.233 3.465 -55.303 1.00 62.28 390 ASP A O 1
ATOM 3129 N N . ILE A 1 391 ? 63.876 2.042 -54.729 1.00 63.91 391 ILE A N 1
ATOM 3130 C CA . ILE A 1 391 ? 63.000 1.145 -53.971 1.00 63.91 391 ILE A CA 1
ATOM 3131 C C . ILE A 1 391 ? 62.797 1.788 -52.595 1.00 63.91 391 ILE A C 1
ATOM 3133 O O . ILE A 1 391 ? 63.743 1.850 -51.808 1.00 63.91 391 ILE A O 1
ATOM 3137 N N . PRO A 1 392 ? 61.595 2.298 -52.274 1.00 64.19 392 PRO A N 1
ATOM 3138 C CA . PRO A 1 392 ? 61.374 2.956 -51.000 1.00 64.19 392 PRO A CA 1
ATOM 3139 C C . PRO A 1 392 ? 61.471 1.941 -49.860 1.00 64.19 392 PRO A C 1
ATOM 3141 O O . PRO A 1 392 ? 60.961 0.824 -49.958 1.00 64.19 392 PRO A O 1
ATOM 3144 N N . ASN A 1 393 ? 62.080 2.364 -48.751 1.00 76.50 393 ASN A N 1
ATOM 3145 C CA . ASN A 1 393 ? 62.159 1.567 -47.531 1.00 76.50 393 ASN A CA 1
ATOM 3146 C C . ASN A 1 393 ? 60.770 1.081 -47.100 1.00 76.50 393 ASN A C 1
ATOM 3148 O O . ASN A 1 393 ? 59.870 1.882 -46.830 1.00 76.50 393 ASN A O 1
ATOM 3152 N N . VAL A 1 394 ? 60.615 -0.238 -46.987 1.00 78.81 394 VAL A N 1
ATOM 3153 C CA . VAL A 1 394 ? 59.363 -0.857 -46.562 1.00 78.81 394 VAL A CA 1
ATOM 3154 C C . VAL A 1 394 ? 59.144 -0.557 -45.070 1.00 78.81 394 VAL A C 1
ATOM 3156 O O . VAL A 1 394 ? 60.013 -0.873 -44.239 1.00 78.81 394 VAL A O 1
ATOM 3159 N N . PRO A 1 395 ? 58.005 0.061 -44.695 1.00 80.88 395 PRO A N 1
ATOM 3160 C CA . PRO A 1 395 ? 57.712 0.401 -43.309 1.00 80.88 395 PRO A CA 1
ATOM 3161 C C . PRO A 1 395 ? 57.533 -0.857 -42.453 1.00 80.88 395 PRO A C 1
ATOM 3163 O O . PRO A 1 395 ? 57.324 -1.958 -42.950 1.00 80.88 395 PRO A O 1
ATOM 3166 N N . ARG A 1 396 ? 57.625 -0.705 -41.131 1.00 83.81 396 ARG A N 1
ATOM 3167 C CA . ARG A 1 396 ? 57.494 -1.835 -40.196 1.00 83.81 396 ARG A CA 1
ATOM 3168 C C . ARG A 1 396 ? 56.065 -2.383 -40.111 1.00 83.81 396 ARG A C 1
ATOM 3170 O O . ARG A 1 396 ? 55.872 -3.582 -39.919 1.00 83.81 396 ARG A O 1
ATOM 3177 N N . SER A 1 397 ? 55.076 -1.511 -40.256 1.00 85.44 397 SER A N 1
ATOM 3178 C CA . SER A 1 397 ? 53.661 -1.862 -40.243 1.00 85.44 397 SER A CA 1
ATOM 3179 C C . SER A 1 397 ? 52.898 -1.061 -41.292 1.00 85.44 397 SER A C 1
ATOM 3181 O O . SER A 1 397 ? 53.310 0.030 -41.694 1.00 85.44 397 SER A O 1
ATOM 3183 N N . MET A 1 398 ? 51.779 -1.620 -41.742 1.00 84.38 398 MET A N 1
ATOM 3184 C CA . MET A 1 398 ? 50.799 -0.919 -42.561 1.00 84.38 398 MET A CA 1
ATOM 3185 C C . MET A 1 398 ? 49.594 -0.531 -41.700 1.00 84.38 398 MET A C 1
ATOM 3187 O O . MET A 1 398 ? 49.003 -1.407 -41.062 1.00 84.38 398 MET A O 1
ATOM 3191 N N . PRO A 1 399 ? 49.206 0.755 -41.663 1.00 86.06 399 PRO A N 1
ATOM 3192 C CA . PRO A 1 399 ? 48.060 1.184 -40.881 1.00 86.06 399 PRO A CA 1
ATOM 3193 C C . PRO A 1 399 ? 46.755 0.738 -41.546 1.00 86.06 399 PRO A C 1
ATOM 3195 O O . PRO A 1 399 ? 46.550 0.927 -42.744 1.00 86.06 399 PRO A O 1
ATOM 3198 N N . ILE A 1 400 ? 45.838 0.216 -40.740 1.00 83.44 400 ILE A N 1
ATOM 3199 C CA . ILE A 1 400 ? 44.450 -0.038 -41.114 1.00 83.44 400 ILE A CA 1
ATOM 3200 C C . ILE A 1 400 ? 43.612 1.025 -40.417 1.00 83.44 400 ILE A C 1
ATOM 3202 O O . ILE A 1 400 ? 43.512 1.043 -39.191 1.00 83.44 400 ILE A O 1
ATOM 3206 N N . LYS A 1 401 ? 43.030 1.929 -41.206 1.00 86.56 401 LYS A N 1
ATOM 3207 C CA . LYS A 1 401 ? 42.079 2.936 -40.734 1.00 86.56 401 LYS A CA 1
ATOM 3208 C C . LYS A 1 401 ? 40.843 2.874 -41.603 1.00 86.56 401 LYS A C 1
ATOM 3210 O O . LYS A 1 401 ? 40.907 3.182 -42.790 1.00 86.56 401 LYS A O 1
ATOM 3215 N N . THR A 1 402 ? 39.730 2.465 -41.018 1.00 87.12 402 THR A N 1
ATOM 3216 C CA . THR A 1 402 ? 38.443 2.499 -41.705 1.00 87.12 402 THR A CA 1
ATOM 3217 C C . THR A 1 402 ? 37.338 2.896 -40.742 1.00 87.12 402 THR A C 1
ATOM 3219 O O . THR A 1 402 ? 37.387 2.592 -39.550 1.00 87.12 402 THR A O 1
ATOM 3222 N N . THR A 1 403 ? 36.344 3.599 -41.267 1.00 87.69 403 THR A N 1
ATOM 3223 C CA . THR A 1 403 ? 35.160 4.014 -40.524 1.00 87.69 403 THR A CA 1
ATOM 3224 C C . THR A 1 403 ? 33.955 3.373 -41.185 1.00 87.69 403 THR A C 1
ATOM 3226 O O . THR A 1 403 ? 33.686 3.606 -42.362 1.00 87.69 403 THR A O 1
ATOM 3229 N N . ILE A 1 404 ? 33.224 2.566 -40.424 1.00 86.44 404 ILE A N 1
ATOM 3230 C CA . ILE A 1 404 ? 32.005 1.898 -40.868 1.00 86.44 404 ILE A CA 1
ATOM 3231 C C . ILE A 1 404 ? 30.821 2.562 -40.174 1.00 86.44 404 ILE A C 1
ATOM 3233 O O . ILE A 1 404 ? 30.734 2.588 -38.946 1.00 86.44 404 ILE A O 1
ATOM 3237 N N . THR A 1 405 ? 29.887 3.084 -40.958 1.00 87.50 405 THR A N 1
ATOM 3238 C CA . THR A 1 40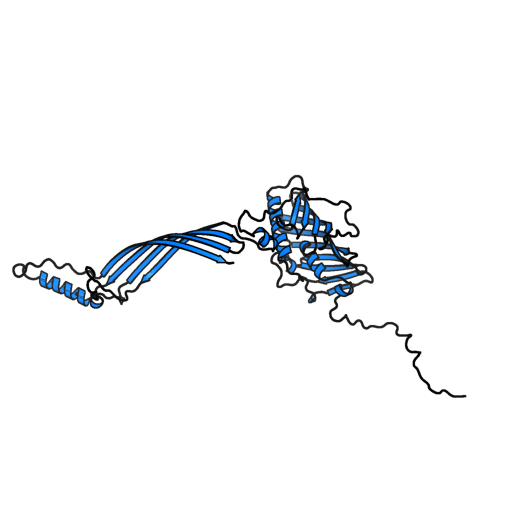5 ? 28.603 3.579 -40.461 1.00 87.50 405 THR A CA 1
ATOM 3239 C C . THR A 1 405 ? 27.600 2.431 -40.395 1.00 87.50 405 THR A C 1
ATOM 3241 O O . THR A 1 405 ? 27.531 1.596 -41.294 1.00 87.50 405 THR A O 1
ATOM 3244 N N . SER A 1 406 ? 26.833 2.358 -39.308 1.00 84.88 406 SER A N 1
ATOM 3245 C CA . SER A 1 406 ? 25.804 1.333 -39.120 1.00 84.88 406 SER A CA 1
ATOM 3246 C C . SER A 1 406 ? 24.503 1.957 -38.644 1.00 84.88 406 SER A C 1
ATOM 3248 O O . SER A 1 406 ? 24.505 2.719 -37.677 1.00 84.88 406 SER A O 1
ATOM 3250 N N . GLU A 1 407 ? 23.395 1.586 -39.273 1.00 90.81 407 GLU A N 1
ATOM 3251 C CA . GLU A 1 407 ? 22.046 1.912 -38.814 1.00 90.81 407 GLU A CA 1
ATOM 3252 C C . GLU A 1 407 ? 21.446 0.700 -38.100 1.00 90.81 407 GLU A C 1
ATOM 3254 O O . GLU A 1 407 ? 21.592 -0.440 -38.544 1.00 90.81 407 GLU A O 1
ATOM 3259 N N . VAL A 1 408 ? 20.778 0.940 -36.975 1.00 89.12 408 VAL A N 1
ATOM 3260 C CA . VAL A 1 408 ? 20.113 -0.094 -36.186 1.00 89.12 408 VAL A CA 1
ATOM 3261 C C . VAL A 1 408 ? 18.646 0.255 -36.058 1.00 89.12 408 VAL A C 1
ATOM 3263 O O . VAL A 1 408 ? 18.288 1.308 -35.534 1.00 89.12 408 VAL A O 1
ATOM 3266 N N . TYR A 1 409 ? 17.805 -0.685 -36.479 1.00 92.94 409 TYR A N 1
ATOM 3267 C CA . TYR A 1 409 ? 16.367 -0.662 -36.271 1.00 92.94 409 TYR A CA 1
ATOM 3268 C C . TYR A 1 409 ? 15.954 -1.972 -35.617 1.00 92.94 409 TYR A C 1
ATOM 3270 O O . TYR A 1 409 ? 16.353 -3.053 -36.046 1.00 92.94 409 TYR A O 1
ATOM 3278 N N . GLY A 1 410 ? 15.159 -1.875 -34.563 1.00 92.44 410 GLY A N 1
ATOM 3279 C CA . GLY A 1 410 ? 14.687 -3.023 -33.813 1.00 92.44 410 GLY A CA 1
ATOM 3280 C C . GLY A 1 410 ? 13.273 -2.802 -33.315 1.00 92.44 410 GLY A C 1
ATOM 3281 O O . GLY A 1 410 ? 12.839 -1.678 -33.072 1.00 92.44 410 GLY A O 1
ATOM 3282 N N . GLY A 1 411 ? 12.552 -3.896 -33.141 1.00 94.31 411 GLY A N 1
ATOM 3283 C CA . GLY A 1 411 ? 11.245 -3.908 -32.510 1.00 94.31 411 GLY A CA 1
ATOM 3284 C C . GLY A 1 411 ? 11.153 -5.096 -31.573 1.00 94.31 411 GLY A C 1
ATOM 3285 O O . GLY A 1 411 ? 11.848 -6.095 -31.747 1.00 94.31 411 GLY A O 1
ATOM 3286 N N . GLY A 1 412 ? 10.301 -4.993 -30.566 1.00 93.69 412 GLY A N 1
ATOM 3287 C CA . GLY A 1 412 ? 10.068 -6.095 -29.652 1.00 93.69 412 GLY A CA 1
ATOM 3288 C C . GLY A 1 412 ? 8.806 -5.901 -28.842 1.00 93.69 412 GLY A C 1
ATOM 3289 O O . GLY A 1 412 ? 8.191 -4.836 -28.843 1.00 93.69 412 GLY A O 1
ATOM 3290 N N . PHE A 1 413 ? 8.435 -6.944 -28.118 1.00 94.75 413 PHE A N 1
ATOM 3291 C CA . PHE A 1 413 ? 7.400 -6.869 -27.107 1.00 94.75 413 PHE A CA 1
ATOM 3292 C C . PHE A 1 413 ? 7.883 -7.555 -25.834 1.00 94.75 413 PHE A C 1
ATOM 3294 O O . PHE A 1 413 ? 8.733 -8.441 -25.872 1.00 94.75 413 PHE A O 1
ATOM 3301 N N . THR A 1 414 ? 7.360 -7.117 -24.698 1.00 91.88 414 THR A N 1
ATOM 3302 C CA . THR A 1 414 ? 7.620 -7.714 -23.387 1.00 91.88 414 THR A CA 1
ATOM 3303 C C . THR A 1 414 ? 6.283 -8.051 -22.741 1.00 91.88 414 THR A C 1
ATOM 3305 O O . THR A 1 414 ? 5.406 -7.187 -22.671 1.00 91.88 414 THR A O 1
ATOM 3308 N N . LEU A 1 415 ? 6.138 -9.295 -22.279 1.00 90.88 415 LEU A N 1
ATOM 3309 C CA . LEU A 1 415 ? 5.028 -9.740 -21.437 1.00 90.88 415 LEU A CA 1
ATOM 3310 C C . LEU A 1 415 ? 5.514 -9.768 -19.979 1.00 90.88 415 LEU A C 1
ATOM 3312 O O . LEU A 1 415 ? 6.536 -10.397 -19.704 1.00 90.88 415 LEU A O 1
ATOM 3316 N N . ALA A 1 416 ? 4.834 -9.041 -19.092 1.00 77.94 416 ALA A N 1
ATOM 3317 C CA . ALA A 1 416 ? 5.247 -8.813 -17.702 1.00 77.94 416 ALA A CA 1
ATOM 3318 C C . ALA A 1 416 ? 4.498 -9.672 -16.680 1.00 77.94 416 ALA A C 1
ATOM 3320 O O . ALA A 1 416 ? 3.302 -9.962 -16.916 1.00 77.94 416 ALA A O 1
#

Radius of gyration: 41.61 Å; chains: 1; bounding box: 112×87×126 Å